Protein AF-A0A7K3MAC0-F1 (afdb_monomer_lite)

pLDDT: mean 86.46, std 16.71, range [33.78, 98.69]

Radius of gyration: 29.09 Å; chains: 1; bounding box: 52×68×98 Å

Secondary structure (DSSP, 8-state):
--GGGTTTSSSSSSSSSSSTTSS----PPP----------EEEEEEEEE-SSSSHHHHHHHHHHHTT--EEEEE-TTS-EEEEEESSS-HHHHHHHHHH--TT-EEEEEEEEEE--S---SSEEE--GGG----HHHHHHHHHHT--TTSTTHHHHHHTTTTS---HHHHHHHHHHHHHHHS----THHHHHHHHHHSS--TT---HHHHHHHHHHHT--HHHHHHHT-GGGHHHHS--SSS--EEEEEETTEEE-TT--EE-TTTHHHHHHHH-SEEEEEESS--TTTT-EEEEE-TTS-EEESSSEE-HHHHHHHHTT-EEEEEPP-B-HHHHHH-TTS--EEEEEEEEETTEEEEEEEEEEE--TT-SS--GGGT-EEEEE-TTSPEEEEEE-TT--EESB-TTT--BGGGPPPPTTHHHHHHHHHHHHHH-TT-SEEEEEEEEBTTSSEEEEEEES---HHHHHHHHTS-TTGGGHHHHHHHHHHHHHT-

Sequence (494 aa):
MNIANILRAKNLKAKTLRAARRASIGQRPSGTDRPQVQHNAVRVIVHGKVQGVGFREYVAKRATRLGLSGWVRNRSDGTVEVLVSR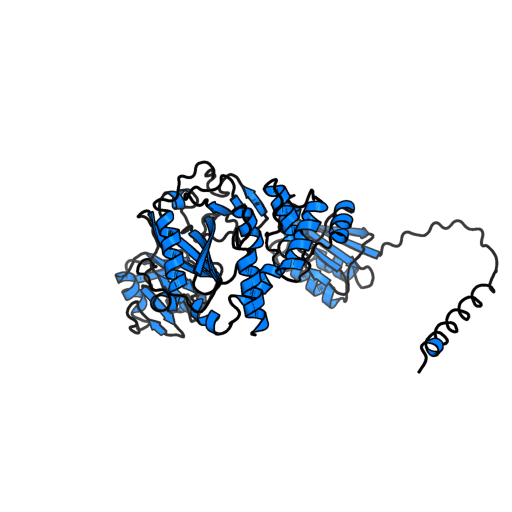SGNVDSLVQSCNKGPKRARVDHVDVETCRAKGLGKGFGKRRLYEIIDDPAAITTYQRLGIDQGGEAFGPLHRSGLLKTYSEDSVASARDFWREHWSADIDPALHIAYENLTGKPDPRVVPPKQYRALHRVFNGDRLVKRAFVDKSLYPYLVRTERQPTNYLRRINGRYVDSDNNIIDAADVPQMLAERSRRAIIKPSRTANGAKVNLLEVGNNSELAVKGRVRSLAQIERLYGDAFVVQEVIEQHPIMAKVHPHSVNTLRMLTLRLGREIHHLLTFARFGANGRVNDNAGTGGVCVGVQPDGSFMPQGFNEHAEVLTRHPTTGVSFAELEHIPNYRAFTEFVLGLHHDLQYYDLVSWDIAVGKDGLPFFLEHNFEGAMWIYQLTTRQPVFGDVTEDALAYARHLHRDR

InterPro domains:
  IPR001792 Acylphosphatase-like domain [PF00708] (43-122)
  IPR001792 Acylphosphatase-like domain [PS51160] (41-127)
  IPR017968 Acylphosphatase, conserved site [PS00150] (46-56)
  IPR020456 Acylphosphatase [PR00112] (41-56)
  IPR020456 Acylphosphatase [PR00112] (62-87)
  IPR020456 Acylphosphatase [PTHR47268] (36-126)
  IPR036046 Acylphosphatase-like domain superfamily [SSF54975] (39-123)
  IPR039523 Alpha-L-glutamate ligase-related protein, ATP-grasp domain [PF14397] (264-475)

Structure (mmCIF, N/CA/C/O backbone):
data_AF-A0A7K3MAC0-F1
#
_entry.id   AF-A0A7K3MAC0-F1
#
loop_
_atom_site.group_PDB
_atom_site.id
_atom_site.type_symbol
_atom_site.label_atom_id
_atom_site.label_alt_id
_atom_site.label_comp_id
_atom_site.label_asym_id
_atom_site.label_entity_id
_atom_site.label_seq_id
_atom_site.pdbx_PDB_ins_code
_atom_site.Cartn_x
_atom_site.Cartn_y
_atom_site.Cartn_z
_atom_site.occupancy
_atom_site.B_iso_or_equiv
_atom_site.auth_seq_id
_atom_site.auth_comp_id
_atom_site.auth_asym_id
_atom_site.auth_atom_id
_atom_site.pdbx_PDB_model_num
ATOM 1 N N . MET A 1 1 ? -10.363 -15.216 -61.744 1.00 43.16 1 MET A N 1
ATOM 2 C CA . MET A 1 1 ? -10.512 -13.770 -62.034 1.00 43.16 1 MET A CA 1
ATOM 3 C C . MET A 1 1 ? -9.189 -13.093 -61.665 1.00 43.16 1 MET A C 1
ATOM 5 O O . MET A 1 1 ? -8.725 -13.289 -60.553 1.00 43.16 1 MET A O 1
ATOM 9 N N . ASN A 1 2 ? -8.509 -12.476 -62.636 1.00 34.84 2 ASN A N 1
ATOM 10 C CA . ASN A 1 2 ? -7.050 -12.270 -62.658 1.00 34.84 2 ASN A CA 1
ATOM 11 C C . ASN A 1 2 ? -6.598 -10.945 -61.986 1.00 34.84 2 ASN A C 1
ATOM 13 O O . ASN A 1 2 ? -7.172 -9.887 -62.245 1.00 34.84 2 ASN A O 1
ATOM 17 N N . ILE A 1 3 ? -5.532 -11.007 -61.173 1.00 38.81 3 ILE A N 1
ATOM 18 C CA . ILE A 1 3 ? -4.914 -9.920 -60.371 1.00 38.81 3 ILE A CA 1
ATOM 19 C C . ILE A 1 3 ? -4.320 -8.782 -61.242 1.00 38.81 3 ILE A C 1
ATOM 21 O O . ILE A 1 3 ? -3.972 -7.712 -60.743 1.00 38.81 3 ILE A O 1
ATOM 25 N N . ALA A 1 4 ? -4.311 -8.937 -62.568 1.00 39.78 4 ALA A N 1
ATOM 26 C CA . ALA A 1 4 ? -3.876 -7.914 -63.520 1.00 39.78 4 ALA A CA 1
ATOM 27 C C . ALA A 1 4 ? -4.816 -6.688 -63.643 1.00 39.78 4 ALA A C 1
ATOM 29 O O . ALA A 1 4 ? -4.383 -5.639 -64.122 1.00 39.78 4 ALA A O 1
ATOM 30 N N . ASN A 1 5 ? -6.071 -6.760 -63.176 1.00 40.22 5 ASN A N 1
ATOM 31 C CA . ASN A 1 5 ? -7.038 -5.659 -63.345 1.00 40.22 5 ASN A CA 1
ATOM 32 C C . ASN A 1 5 ? -7.151 -4.686 -62.156 1.00 40.22 5 ASN A C 1
ATOM 34 O O . ASN A 1 5 ? -7.719 -3.608 -62.311 1.00 40.22 5 ASN A O 1
ATOM 38 N N . ILE A 1 6 ? -6.550 -4.985 -60.999 1.00 41.00 6 ILE A N 1
ATOM 39 C CA . ILE A 1 6 ? -6.577 -4.077 -59.831 1.00 41.00 6 ILE A CA 1
ATOM 40 C C . ILE A 1 6 ? -5.405 -3.072 -59.859 1.00 41.00 6 ILE A C 1
ATOM 42 O O . ILE A 1 6 ? -5.481 -1.992 -59.270 1.00 41.00 6 ILE A O 1
ATOM 46 N N . LEU A 1 7 ? -4.352 -3.344 -60.639 1.00 38.16 7 LEU A N 1
ATOM 47 C CA . LEU A 1 7 ? -3.172 -2.476 -60.755 1.00 38.16 7 LEU A CA 1
ATOM 48 C C . LEU A 1 7 ? -3.269 -1.393 -61.848 1.00 38.16 7 LEU A C 1
ATOM 50 O O . LEU A 1 7 ? -2.387 -0.539 -61.940 1.00 38.16 7 LEU A O 1
ATOM 54 N N . ARG A 1 8 ? -4.359 -1.336 -62.629 1.00 40.03 8 ARG A N 1
ATOM 55 C CA . ARG A 1 8 ? -4.572 -0.286 -63.650 1.00 40.03 8 ARG A CA 1
ATOM 56 C C . ARG A 1 8 ? -5.346 0.950 -63.170 1.00 40.03 8 ARG A C 1
ATOM 58 O O . ARG A 1 8 ? -5.306 1.971 -63.847 1.00 40.03 8 ARG A O 1
ATOM 65 N N . ALA A 1 9 ? -5.954 0.930 -61.982 1.00 38.16 9 ALA A N 1
ATOM 66 C CA . ALA A 1 9 ? -6.749 2.061 -61.475 1.00 38.16 9 ALA A CA 1
ATOM 67 C C . ALA A 1 9 ? -5.973 3.075 -60.602 1.00 38.16 9 ALA A C 1
ATOM 69 O O . ALA A 1 9 ? -6.506 4.132 -60.267 1.00 38.16 9 ALA A O 1
ATOM 70 N N . LYS A 1 10 ? -4.706 2.811 -60.241 1.00 41.50 10 LYS A N 1
ATOM 71 C CA . LYS A 1 10 ? -3.911 3.712 -59.374 1.00 41.50 10 LYS A CA 1
ATOM 72 C C . LYS A 1 10 ? -2.889 4.598 -60.100 1.00 41.50 10 LYS A C 1
ATOM 74 O O . LYS A 1 10 ? -2.346 5.503 -59.477 1.00 41.50 10 LYS A O 1
ATOM 79 N N . ASN A 1 11 ? -2.699 4.435 -61.413 1.00 40.84 11 ASN A N 1
ATOM 80 C CA . ASN A 1 11 ? -1.700 5.194 -62.186 1.00 40.84 11 ASN A CA 1
ATOM 81 C C . ASN A 1 11 ? -2.241 6.380 -63.012 1.00 40.84 11 ASN A C 1
ATOM 83 O O . ASN A 1 11 ? -1.466 7.031 -63.710 1.00 40.84 11 ASN A O 1
ATOM 87 N N . LEU A 1 12 ? -3.531 6.732 -62.893 1.00 38.75 12 LEU A N 1
ATOM 88 C CA . LEU A 1 12 ? -4.109 7.905 -63.578 1.00 38.75 12 LEU A CA 1
ATOM 89 C C . LEU A 1 12 ? -4.299 9.156 -62.697 1.00 38.75 12 LEU A C 1
ATOM 91 O O . LEU A 1 12 ? -4.529 10.232 -63.235 1.00 38.75 12 LEU A O 1
ATOM 95 N N . LYS A 1 13 ? -4.143 9.074 -61.366 1.00 38.91 13 LYS A N 1
ATOM 96 C CA . LYS A 1 13 ? -4.239 10.254 -60.472 1.00 38.91 13 LYS A CA 1
ATOM 97 C C . LYS A 1 13 ? -2.901 10.952 -60.187 1.00 38.91 13 LYS A C 1
ATOM 99 O O . LYS A 1 13 ? -2.895 12.056 -59.654 1.00 38.91 13 LYS A O 1
ATOM 104 N N . ALA A 1 14 ? -1.772 10.360 -60.584 1.00 40.78 14 ALA A N 1
ATOM 105 C CA . ALA A 1 14 ? -0.436 10.920 -60.342 1.00 40.78 14 ALA A CA 1
ATOM 106 C C . ALA A 1 14 ? 0.111 11.792 -61.495 1.00 40.78 14 ALA A C 1
ATOM 108 O O . ALA A 1 14 ? 1.129 12.463 -61.320 1.00 40.78 14 ALA A O 1
ATOM 109 N N . LYS A 1 15 ? -0.554 11.829 -62.662 1.00 40.00 15 LYS A N 1
ATOM 110 C CA . LYS A 1 15 ? -0.107 12.614 -63.832 1.00 40.00 15 LYS A CA 1
ATOM 111 C C . LYS A 1 15 ? -0.774 13.989 -63.990 1.00 40.00 15 LYS A C 1
ATOM 113 O O . LYS A 1 15 ? -0.228 14.821 -64.704 1.00 40.00 15 LYS A O 1
ATOM 118 N N . THR A 1 16 ? -1.854 14.293 -63.269 1.00 39.47 16 THR A N 1
ATOM 119 C CA . THR A 1 16 ? -2.588 15.569 -63.431 1.00 39.47 16 THR A CA 1
ATOM 120 C C . THR A 1 16 ? -2.144 16.686 -62.474 1.00 39.47 16 THR A C 1
ATOM 122 O O . THR A 1 16 ? -2.496 17.840 -62.678 1.00 39.47 16 THR A O 1
ATOM 125 N N . LEU A 1 17 ? -1.307 16.400 -61.469 1.00 38.16 17 LEU A N 1
ATOM 126 C CA . LEU A 1 17 ? -0.816 17.410 -60.509 1.00 38.16 17 LEU A CA 1
ATOM 127 C C . LEU A 1 17 ? 0.601 17.937 -60.798 1.00 38.16 17 LEU A C 1
ATOM 129 O O . LEU A 1 17 ? 1.057 18.869 -60.139 1.00 38.16 17 LEU A O 1
ATOM 133 N N . ARG A 1 18 ? 1.298 17.388 -61.803 1.00 39.53 18 ARG A N 1
ATOM 134 C CA . ARG A 1 18 ? 2.640 17.849 -62.217 1.00 39.53 18 ARG A CA 1
ATOM 135 C C . ARG A 1 18 ? 2.644 18.817 -63.409 1.00 39.53 18 ARG A C 1
ATOM 137 O O . ARG A 1 18 ? 3.695 19.372 -63.709 1.00 39.53 18 ARG A O 1
ATOM 144 N N . ALA A 1 19 ? 1.491 19.082 -64.028 1.00 36.31 19 ALA A N 1
ATOM 145 C CA . ALA A 1 19 ? 1.365 20.020 -65.151 1.00 36.31 19 ALA A CA 1
ATOM 146 C C . ALA A 1 19 ? 0.918 21.443 -64.743 1.00 36.31 19 ALA A C 1
ATOM 148 O O . ALA A 1 19 ? 1.156 22.386 -65.486 1.00 36.31 19 ALA A O 1
ATOM 149 N N . ALA A 1 20 ? 0.367 21.642 -63.540 1.00 36.78 20 ALA A N 1
ATOM 150 C CA . ALA A 1 20 ? -0.110 22.956 -63.079 1.00 36.78 20 ALA A CA 1
ATOM 151 C C . ALA A 1 20 ? 0.960 23.818 -62.372 1.00 36.78 20 ALA A C 1
ATOM 153 O O . ALA A 1 20 ? 0.647 24.861 -61.810 1.00 36.78 20 ALA A O 1
ATOM 154 N N . ARG A 1 21 ? 2.233 23.394 -62.368 1.00 37.97 21 ARG A N 1
ATOM 155 C CA . ARG A 1 21 ? 3.320 24.070 -61.628 1.00 37.97 21 ARG A CA 1
ATOM 156 C C . ARG A 1 21 ? 4.438 24.640 -62.509 1.00 37.97 21 ARG A C 1
ATOM 158 O O . ARG A 1 21 ? 5.489 25.003 -61.992 1.00 37.97 21 ARG A O 1
ATOM 165 N N . ARG A 1 22 ? 4.226 24.710 -63.830 1.00 36.38 22 ARG A N 1
ATOM 166 C CA . ARG A 1 22 ? 5.209 25.220 -64.809 1.00 36.38 22 ARG A CA 1
ATOM 167 C C . ARG A 1 22 ? 4.758 26.444 -65.616 1.00 36.38 22 ARG A C 1
ATOM 169 O O . ARG A 1 22 ? 5.456 26.828 -66.543 1.00 36.38 22 ARG A O 1
ATOM 176 N N . ALA A 1 23 ? 3.664 27.099 -65.236 1.00 38.19 23 ALA A N 1
ATOM 177 C CA . ALA A 1 23 ? 3.195 28.322 -65.888 1.00 38.19 23 ALA A CA 1
ATOM 178 C C . ALA A 1 23 ? 2.894 29.423 -64.858 1.00 38.19 23 ALA A C 1
ATOM 180 O O . ALA A 1 23 ? 1.742 29.721 -64.584 1.00 38.19 23 ALA A O 1
ATOM 181 N N . SER A 1 24 ? 3.948 29.989 -64.261 1.00 35.16 24 SER A N 1
ATOM 182 C CA . SER A 1 24 ? 3.958 31.358 -63.712 1.00 35.16 24 SER A CA 1
ATOM 183 C C . SER A 1 24 ? 5.392 31.735 -63.313 1.00 35.16 24 SER A C 1
ATOM 185 O O . SER A 1 24 ? 5.722 31.884 -62.136 1.00 35.16 24 SER A O 1
ATOM 187 N N . ILE A 1 25 ? 6.285 31.820 -64.300 1.00 43.94 25 ILE A N 1
ATOM 188 C CA . ILE A 1 25 ? 7.551 32.542 -64.140 1.00 43.94 25 ILE A CA 1
ATOM 189 C C . ILE A 1 25 ? 7.217 34.009 -64.408 1.00 43.94 25 ILE A C 1
ATOM 191 O O . ILE A 1 25 ? 7.039 34.408 -65.554 1.00 43.94 25 ILE A O 1
ATOM 195 N N . GLY A 1 26 ? 7.074 34.783 -63.336 1.00 35.69 26 GLY A N 1
ATOM 196 C CA . GLY A 1 26 ? 6.909 36.231 -63.363 1.00 35.69 26 GLY A CA 1
ATOM 197 C C . GLY A 1 26 ? 7.839 36.857 -62.329 1.00 35.69 26 GLY A C 1
ATOM 198 O O . GLY A 1 26 ? 7.685 36.588 -61.146 1.00 35.69 26 GLY A O 1
ATOM 199 N N . GLN A 1 27 ? 8.823 37.606 -62.836 1.00 33.78 27 GLN A N 1
ATOM 200 C CA . GLN A 1 27 ? 9.644 38.663 -62.222 1.00 33.78 27 GLN A CA 1
ATOM 201 C C . GLN A 1 27 ? 10.132 38.507 -60.762 1.00 33.78 27 GLN A C 1
ATOM 203 O O . GLN A 1 27 ? 9.370 38.463 -59.803 1.00 33.78 27 GLN A O 1
ATOM 208 N N . ARG A 1 28 ? 11.462 38.547 -60.593 1.00 37.62 28 ARG A N 1
ATOM 209 C CA . ARG A 1 28 ? 12.134 38.741 -59.296 1.00 37.62 28 ARG A CA 1
ATOM 210 C C . ARG A 1 28 ? 11.849 40.150 -58.751 1.00 37.62 28 ARG A C 1
ATOM 212 O O . ARG A 1 28 ? 12.181 41.104 -59.453 1.00 37.62 28 ARG A O 1
ATOM 219 N N . PRO A 1 29 ? 11.407 40.312 -57.493 1.00 33.91 29 PRO A N 1
ATOM 220 C CA . PRO A 1 29 ? 11.662 41.531 -56.751 1.00 33.91 29 PRO A CA 1
ATOM 221 C C . PRO A 1 29 ? 13.049 41.436 -56.106 1.00 33.91 29 PRO A C 1
ATOM 223 O O . PRO A 1 29 ? 13.354 40.530 -55.330 1.00 33.91 29 PRO A O 1
ATOM 226 N N . SER A 1 30 ? 13.904 42.386 -56.459 1.00 42.12 30 SER A N 1
ATOM 227 C CA . SER A 1 30 ? 15.034 42.815 -55.646 1.00 42.12 30 SER A CA 1
ATOM 228 C C . SER A 1 30 ? 14.498 43.429 -54.351 1.00 42.12 30 SER A C 1
ATOM 230 O O . SER A 1 30 ? 13.787 44.429 -54.400 1.00 42.12 30 SER A O 1
ATOM 232 N N . GLY A 1 31 ? 14.827 42.849 -53.202 1.00 37.09 31 GLY A N 1
ATOM 233 C CA . GLY A 1 31 ? 14.453 43.410 -51.908 1.00 37.09 31 GLY A CA 1
ATOM 234 C C . GLY A 1 31 ? 14.829 42.469 -50.777 1.00 37.09 31 GLY A C 1
ATOM 235 O O . GLY A 1 31 ? 14.454 41.302 -50.769 1.00 37.09 31 GLY A O 1
ATOM 236 N N . THR A 1 32 ? 15.628 42.967 -49.848 1.00 45.56 32 THR A N 1
ATOM 237 C CA . THR A 1 32 ? 16.016 42.306 -48.606 1.00 45.56 32 THR A CA 1
ATOM 238 C C . THR A 1 32 ? 14.786 41.963 -47.763 1.00 45.56 32 THR A C 1
ATOM 240 O O . THR A 1 32 ? 14.179 42.872 -47.211 1.00 45.56 32 THR A O 1
ATOM 243 N N . ASP A 1 33 ? 14.457 40.682 -47.596 1.00 38.66 33 ASP A N 1
ATOM 244 C CA . ASP A 1 33 ? 13.522 40.256 -46.550 1.00 38.66 33 ASP A CA 1
ATOM 245 C C . ASP A 1 33 ? 13.972 38.918 -45.950 1.00 38.66 33 ASP A C 1
ATOM 247 O O . ASP A 1 33 ? 13.870 37.846 -46.552 1.00 38.66 33 ASP A O 1
ATOM 251 N N . ARG A 1 34 ? 14.539 38.982 -44.741 1.00 38.16 34 ARG A N 1
ATOM 252 C CA . ARG A 1 34 ? 14.716 37.800 -43.889 1.00 38.16 34 ARG A CA 1
ATOM 253 C C . ARG A 1 34 ? 13.314 37.344 -43.462 1.00 38.16 34 ARG A C 1
ATOM 255 O O . ARG A 1 34 ? 12.526 38.205 -43.078 1.00 38.16 34 ARG A O 1
ATOM 262 N N . PRO A 1 35 ? 12.981 36.039 -43.449 1.00 40.78 35 PRO A N 1
ATOM 263 C CA . PRO A 1 35 ? 11.687 35.604 -42.937 1.00 40.78 35 PRO A CA 1
ATOM 264 C C . PRO A 1 35 ? 11.555 36.041 -41.472 1.00 40.78 35 PRO A C 1
ATOM 266 O O . PRO A 1 35 ? 12.324 35.596 -40.616 1.00 40.78 35 PRO A O 1
ATOM 269 N N . GLN A 1 36 ? 10.604 36.935 -41.187 1.00 46.12 36 GLN A N 1
ATOM 270 C CA . GLN A 1 36 ? 10.266 37.315 -39.819 1.00 46.12 36 GLN A CA 1
ATOM 271 C C . GLN A 1 36 ? 9.918 36.054 -39.020 1.00 46.12 36 GLN A C 1
ATOM 273 O O . GLN A 1 36 ? 9.062 35.256 -39.407 1.00 46.12 36 GLN A O 1
ATOM 278 N N . VAL A 1 37 ? 10.605 35.870 -37.894 1.00 46.69 37 VAL A N 1
ATOM 279 C CA . VAL A 1 37 ? 10.390 34.751 -36.976 1.00 46.69 37 VAL A CA 1
ATOM 280 C C . VAL A 1 37 ? 8.992 34.886 -36.370 1.00 46.69 37 VAL A C 1
ATOM 282 O O . VAL A 1 37 ? 8.757 35.707 -35.487 1.00 46.69 37 VAL A O 1
ATOM 285 N N . GLN A 1 38 ? 8.038 34.091 -36.854 1.00 57.88 38 GLN A N 1
ATOM 286 C CA . GLN A 1 38 ? 6.668 34.119 -36.351 1.00 57.88 38 GLN A CA 1
ATOM 287 C C . GLN A 1 38 ? 6.585 33.344 -35.029 1.00 57.88 38 GLN A C 1
ATOM 289 O O . GLN A 1 38 ? 6.508 32.113 -34.996 1.00 57.88 38 GLN A O 1
ATOM 294 N N . HIS A 1 39 ? 6.624 34.065 -33.912 1.00 75.31 39 HIS A N 1
ATOM 295 C CA . HIS A 1 39 ? 6.308 33.499 -32.607 1.00 75.31 39 HIS A CA 1
ATOM 296 C C . HIS A 1 39 ? 4.831 33.085 -32.560 1.00 75.31 39 HIS A C 1
ATOM 298 O O . HIS A 1 39 ? 3.953 33.870 -32.916 1.00 75.31 39 HIS A O 1
ATOM 304 N N . ASN A 1 40 ? 4.546 31.853 -32.131 1.00 83.19 40 ASN A N 1
ATOM 305 C CA . ASN A 1 40 ? 3.205 31.251 -32.175 1.00 83.19 40 ASN A CA 1
ATOM 306 C C . ASN A 1 40 ? 2.574 31.035 -30.785 1.00 83.19 40 ASN A C 1
ATOM 308 O O . ASN A 1 40 ? 1.439 30.558 -30.693 1.00 83.19 40 ASN A O 1
ATOM 312 N N . ALA A 1 41 ? 3.283 31.389 -29.712 1.00 87.50 41 ALA A N 1
ATOM 313 C CA . ALA A 1 41 ? 2.839 31.229 -28.335 1.00 87.50 41 ALA A CA 1
ATOM 314 C C . ALA A 1 41 ? 3.236 32.425 -27.456 1.00 87.50 41 ALA A C 1
ATOM 316 O O . ALA A 1 41 ? 4.076 33.248 -27.826 1.00 87.50 41 ALA A O 1
ATOM 317 N N . VAL A 1 42 ? 2.605 32.513 -26.290 1.00 90.19 42 VAL A N 1
ATOM 318 C CA . VAL A 1 42 ? 2.938 33.445 -25.214 1.00 90.19 42 VAL A CA 1
ATOM 319 C C . VAL A 1 42 ? 3.165 32.640 -23.943 1.00 90.19 42 VAL A C 1
ATOM 321 O O . VAL A 1 42 ? 2.319 31.833 -23.549 1.00 90.19 42 VAL A O 1
ATOM 324 N N . ARG A 1 43 ? 4.316 32.861 -23.319 1.00 92.75 43 ARG A N 1
ATOM 325 C CA . ARG A 1 43 ? 4.685 32.358 -22.003 1.00 92.75 43 ARG A CA 1
ATOM 326 C C . ARG A 1 43 ? 4.410 33.449 -20.977 1.00 92.75 43 ARG A C 1
ATOM 328 O O . ARG A 1 43 ? 4.783 34.597 -21.182 1.00 92.75 43 ARG A O 1
ATOM 335 N N . VAL A 1 44 ? 3.751 33.088 -19.886 1.00 95.50 44 VAL A N 1
ATOM 336 C CA . VAL A 1 44 ? 3.423 33.998 -18.789 1.00 95.50 44 VAL A CA 1
ATOM 337 C C . VAL A 1 44 ? 3.941 33.390 -17.495 1.00 95.50 44 VAL A C 1
ATOM 339 O O . VAL A 1 44 ? 3.568 32.263 -17.170 1.00 95.50 44 VAL A O 1
ATOM 342 N N . ILE A 1 45 ? 4.778 34.113 -16.757 1.00 95.50 45 ILE A N 1
ATOM 343 C CA . ILE A 1 45 ? 5.275 33.698 -15.440 1.00 95.50 45 ILE A CA 1
ATOM 344 C C . ILE A 1 45 ? 4.667 34.629 -14.398 1.00 95.50 45 ILE A C 1
ATOM 346 O O . ILE A 1 45 ? 4.800 35.841 -14.478 1.00 95.50 45 ILE A O 1
ATOM 350 N N . VAL A 1 46 ? 3.951 34.057 -13.439 1.00 96.75 46 VAL A N 1
ATOM 351 C CA . VAL A 1 46 ? 3.220 34.781 -12.402 1.00 96.75 46 VAL A CA 1
ATOM 352 C C . VAL A 1 46 ? 3.924 34.571 -11.070 1.00 96.75 46 VAL A C 1
ATOM 354 O O . VAL A 1 46 ? 4.052 33.436 -10.599 1.00 96.75 46 VAL A O 1
ATOM 357 N N . HIS A 1 47 ? 4.323 35.674 -10.448 1.00 96.50 47 HIS A N 1
ATOM 358 C CA . HIS A 1 47 ? 5.074 35.701 -9.198 1.00 96.50 47 HIS A CA 1
ATOM 359 C C . HIS A 1 47 ? 4.187 36.068 -8.006 1.00 96.50 47 HIS A C 1
ATOM 361 O O . HIS A 1 47 ? 3.173 36.753 -8.151 1.00 96.50 47 HIS A O 1
ATOM 367 N N . GLY A 1 48 ? 4.576 35.609 -6.815 1.00 93.88 48 GLY A N 1
ATOM 368 C CA . GLY A 1 48 ? 3.936 35.929 -5.535 1.00 93.88 48 GLY A CA 1
ATOM 369 C C . GLY A 1 48 ? 3.271 34.741 -4.840 1.00 93.88 48 GLY A C 1
ATOM 370 O O . GLY A 1 48 ? 3.644 33.584 -5.036 1.00 93.88 48 GLY A O 1
ATOM 371 N N . LYS A 1 49 ? 2.254 34.996 -4.005 1.00 93.88 49 LYS A N 1
ATOM 372 C CA . LYS A 1 49 ? 1.478 33.943 -3.320 1.00 93.88 49 LYS A CA 1
ATOM 373 C C . LYS A 1 49 ? 0.460 33.327 -4.280 1.00 93.88 49 LYS A C 1
ATOM 375 O O . LYS A 1 49 ? -0.745 33.575 -4.194 1.00 93.88 49 LYS A O 1
ATOM 380 N N . VAL A 1 50 ? 0.966 32.521 -5.206 1.00 93.44 50 VAL A N 1
ATOM 381 C CA . VAL A 1 50 ? 0.219 31.997 -6.362 1.00 93.44 50 VAL A CA 1
ATOM 382 C C . VAL A 1 50 ? 0.077 30.471 -6.362 1.00 93.44 50 VAL A C 1
ATOM 384 O O . VAL A 1 50 ? -0.726 29.917 -7.111 1.00 93.44 50 VAL A O 1
ATOM 387 N N . GLN A 1 51 ? 0.745 29.769 -5.445 1.00 87.12 51 GLN A N 1
ATOM 388 C CA . GLN A 1 51 ? 0.556 28.331 -5.214 1.00 87.12 51 GLN A CA 1
ATOM 389 C C . GLN A 1 51 ? -0.288 28.043 -3.965 1.00 87.12 51 GLN A C 1
ATOM 391 O O . GLN A 1 51 ? -0.413 28.876 -3.075 1.00 87.12 51 GLN A O 1
ATOM 396 N N . GLY A 1 52 ? -0.951 26.879 -3.920 1.00 84.31 52 GLY A N 1
ATOM 397 C CA . GLY A 1 52 ? -1.852 26.500 -2.813 1.00 84.31 52 GLY A CA 1
ATOM 398 C C . GLY A 1 52 ? -3.175 27.287 -2.741 1.00 84.31 52 GLY A C 1
ATOM 399 O O . GLY A 1 52 ? -4.010 27.020 -1.883 1.00 84.31 52 GLY A O 1
ATOM 400 N N . VAL A 1 53 ? -3.399 28.228 -3.665 1.00 90.25 53 VAL A N 1
ATOM 401 C CA . VAL A 1 53 ? -4.537 29.174 -3.670 1.00 90.25 53 VAL A CA 1
ATOM 402 C C . VAL A 1 53 ? -5.545 28.929 -4.801 1.00 90.25 53 VAL A C 1
ATOM 404 O O . VAL A 1 53 ? -6.470 29.713 -4.998 1.00 90.25 53 VAL A O 1
ATOM 407 N N . GLY A 1 54 ? -5.376 27.843 -5.563 1.00 87.88 54 GLY A N 1
ATOM 408 C CA . GLY A 1 54 ? -6.254 27.491 -6.687 1.00 87.88 54 GLY A CA 1
ATOM 409 C C . GLY A 1 54 ? -5.959 28.230 -8.001 1.00 87.88 54 GLY A C 1
ATOM 410 O O . GLY A 1 54 ? -6.793 28.225 -8.902 1.00 87.88 54 GLY A O 1
ATOM 411 N N . PHE A 1 55 ? -4.781 28.843 -8.147 1.00 93.19 55 PHE A N 1
ATOM 412 C CA . PHE A 1 55 ? -4.433 29.681 -9.303 1.00 93.19 55 PHE A CA 1
ATOM 413 C C . PHE A 1 55 ? -4.495 28.945 -10.649 1.00 93.19 55 PHE A C 1
ATOM 415 O O . PHE A 1 55 ? -5.091 29.435 -11.604 1.00 93.19 55 PHE A O 1
ATOM 422 N N . ARG A 1 56 ? -3.959 27.721 -10.721 1.00 93.06 56 ARG A N 1
ATOM 423 C CA . ARG A 1 56 ? -4.007 26.899 -11.945 1.00 93.06 56 ARG A CA 1
ATOM 424 C C . ARG A 1 56 ? -5.433 26.597 -12.404 1.00 93.06 56 ARG A C 1
ATOM 426 O O . ARG A 1 56 ? -5.717 26.622 -13.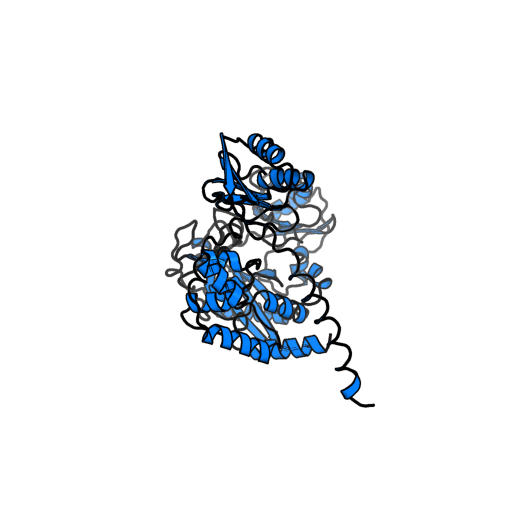595 1.00 93.06 56 ARG A O 1
ATOM 433 N N . GLU A 1 57 ? -6.332 26.332 -11.457 1.00 86.19 57 GLU A N 1
ATOM 434 C CA . GLU A 1 57 ? -7.750 26.093 -11.745 1.00 86.19 57 GLU A CA 1
ATOM 435 C C . GLU A 1 57 ? -8.413 27.347 -12.314 1.00 86.19 57 GLU A C 1
ATOM 437 O O . GLU A 1 57 ? -9.154 27.290 -13.294 1.00 86.19 57 GLU A O 1
ATOM 442 N N . TYR A 1 58 ? -8.107 28.491 -11.706 1.00 92.69 58 TYR A N 1
ATOM 443 C CA . TYR A 1 58 ? -8.602 29.788 -12.134 1.00 92.69 58 TYR A CA 1
ATOM 444 C C . TYR A 1 58 ? -8.172 30.119 -13.575 1.00 92.69 58 TYR A C 1
ATOM 446 O O . TYR A 1 58 ? -9.025 30.439 -14.407 1.00 92.69 58 TYR A O 1
ATOM 454 N N . VAL A 1 59 ? -6.881 29.962 -13.893 1.00 94.62 59 VAL A N 1
ATOM 455 C CA . VAL A 1 59 ? -6.341 30.209 -15.241 1.00 94.62 59 VAL A CA 1
ATOM 456 C C . VAL A 1 59 ? -6.939 29.241 -16.260 1.00 94.62 59 VAL A C 1
ATOM 458 O O . VAL A 1 59 ? -7.436 29.686 -17.293 1.00 94.62 59 VAL A O 1
ATOM 461 N N . ALA A 1 60 ? -6.978 27.938 -15.960 1.00 88.94 60 ALA A N 1
ATOM 462 C CA . ALA A 1 60 ? -7.510 26.939 -16.886 1.00 88.94 60 ALA A CA 1
ATOM 463 C C . ALA A 1 60 ? -8.985 27.198 -17.243 1.00 88.94 60 ALA A C 1
ATOM 465 O O . ALA A 1 60 ? -9.355 27.180 -18.420 1.00 88.94 60 ALA A O 1
ATOM 466 N N . LYS A 1 61 ? -9.826 27.537 -16.254 1.00 89.38 61 LYS A N 1
ATOM 467 C CA . LYS A 1 61 ? -11.234 27.907 -16.485 1.00 89.38 61 LYS A CA 1
ATOM 468 C C . LYS A 1 61 ? -11.390 29.169 -17.326 1.00 89.38 61 LYS A C 1
ATOM 470 O O . LYS A 1 61 ? -12.360 29.301 -18.073 1.00 89.38 61 LYS A O 1
ATOM 475 N N . ARG A 1 62 ? -10.501 30.151 -17.164 1.00 93.25 62 ARG A N 1
ATOM 476 C CA . ARG A 1 62 ? -10.553 31.394 -17.941 1.00 93.25 62 ARG A CA 1
ATOM 477 C C . ARG A 1 62 ? -10.112 31.160 -19.379 1.00 93.25 62 ARG A C 1
ATOM 479 O O . ARG A 1 62 ? -10.830 31.570 -20.282 1.00 93.25 62 ARG A O 1
ATOM 486 N N . ALA A 1 63 ? -9.007 30.452 -19.578 1.00 89.62 63 ALA A N 1
ATOM 487 C CA . ALA A 1 63 ? -8.485 30.142 -20.900 1.00 89.62 63 ALA A CA 1
ATOM 488 C C . ALA A 1 63 ? -9.450 29.274 -21.722 1.00 89.62 63 ALA A C 1
ATOM 490 O O . ALA A 1 63 ? -9.691 29.572 -22.887 1.00 89.62 63 ALA A O 1
ATOM 491 N N . THR A 1 64 ? -10.093 28.285 -21.089 1.00 88.69 64 THR A N 1
ATOM 492 C CA . THR A 1 64 ? -11.131 27.458 -21.732 1.00 88.69 64 THR A CA 1
ATOM 493 C C . THR A 1 64 ? -12.307 28.309 -22.220 1.00 88.69 64 THR A C 1
ATOM 495 O O . THR A 1 64 ? -12.736 28.170 -23.359 1.00 88.69 64 THR A O 1
ATOM 498 N N . ARG A 1 65 ? -12.800 29.246 -21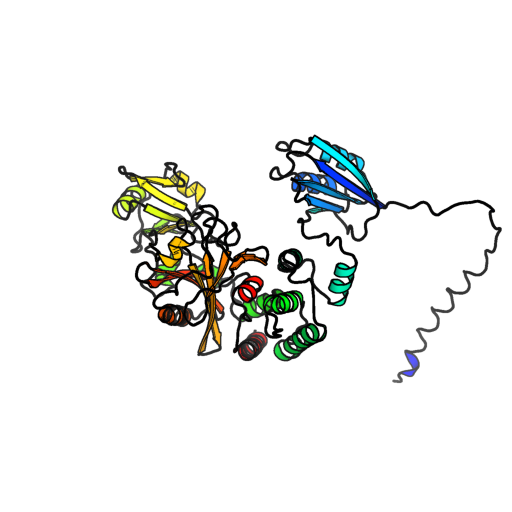.394 1.00 89.06 65 ARG A N 1
ATOM 499 C CA . ARG A 1 65 ? -13.887 30.169 -21.781 1.00 89.06 65 ARG A CA 1
ATOM 500 C C . ARG A 1 65 ? -13.507 31.106 -22.926 1.00 89.06 65 ARG A C 1
ATOM 502 O O . ARG A 1 65 ? -14.383 31.543 -23.657 1.00 89.06 65 ARG A O 1
ATOM 509 N N . LEU A 1 66 ? -12.223 31.426 -23.057 1.00 89.38 66 LEU A N 1
ATOM 510 C CA . LEU A 1 66 ? -11.689 32.252 -24.139 1.00 89.38 66 LEU A CA 1
ATOM 511 C C . LEU A 1 66 ? -11.367 31.435 -25.405 1.00 89.38 66 LEU A C 1
ATOM 513 O O . LEU A 1 66 ? -10.854 32.001 -26.365 1.00 89.38 66 LEU A O 1
ATOM 517 N N . GLY A 1 67 ? -11.628 30.121 -25.410 1.00 88.56 67 GLY A N 1
ATOM 518 C CA . GLY A 1 67 ? -11.312 29.237 -26.536 1.00 88.56 67 GLY A CA 1
ATOM 519 C C . GLY A 1 67 ? -9.810 29.063 -26.789 1.00 88.56 67 GLY A C 1
ATOM 520 O O . GLY A 1 67 ? -9.412 28.653 -27.876 1.00 88.56 67 GLY A O 1
ATOM 521 N N . LEU A 1 68 ? -8.965 29.391 -25.808 1.00 91.12 68 LEU A N 1
ATOM 522 C CA . LEU A 1 68 ? -7.512 29.356 -25.955 1.00 91.12 68 LEU A CA 1
ATOM 523 C C . LEU A 1 68 ? -6.978 27.929 -25.814 1.00 91.12 68 LEU A C 1
ATOM 525 O O . LEU A 1 68 ? -7.494 27.134 -25.030 1.00 91.12 68 LEU A O 1
ATOM 529 N N . SER A 1 69 ? -5.904 27.623 -26.542 1.00 87.44 69 SER A N 1
ATOM 530 C CA . SER A 1 69 ? -5.183 26.350 -26.418 1.00 87.44 69 SER A CA 1
ATOM 531 C C . SER A 1 69 ? -3.850 26.547 -25.709 1.00 87.44 69 SER A C 1
ATOM 533 O O . SER A 1 69 ? -3.170 27.546 -25.948 1.00 87.44 69 SER A O 1
ATOM 535 N N . GLY A 1 70 ? -3.475 25.623 -24.829 1.00 89.25 70 GLY A N 1
ATOM 536 C CA . GLY A 1 70 ? -2.259 25.748 -24.031 1.00 89.25 70 GLY A CA 1
ATOM 537 C C . GLY A 1 70 ? -2.339 25.059 -22.677 1.00 89.25 70 GLY A C 1
ATOM 538 O O . GLY A 1 70 ? -3.105 24.115 -22.482 1.00 89.25 70 GLY A O 1
ATOM 539 N N . TRP A 1 71 ? -1.527 25.515 -21.730 1.00 89.69 71 TRP A N 1
ATOM 540 C CA . TRP A 1 71 ? -1.487 24.934 -20.401 1.00 89.69 71 TRP A CA 1
ATOM 541 C C . TRP A 1 71 ? -1.029 25.892 -19.305 1.00 89.69 71 TRP A C 1
ATOM 543 O O . TRP A 1 71 ? -0.426 26.928 -19.562 1.00 89.69 71 TRP A O 1
ATOM 553 N N . VAL A 1 72 ? -1.281 25.499 -18.054 1.00 92.06 72 VAL A N 1
ATOM 554 C CA . VAL A 1 72 ? -0.781 26.167 -16.841 1.00 92.06 72 VAL A CA 1
ATOM 555 C C . VAL A 1 72 ? -0.168 25.165 -15.853 1.00 92.06 72 VAL A C 1
ATOM 557 O O . VAL A 1 72 ? -0.749 24.102 -15.622 1.00 92.06 72 VAL A O 1
ATOM 560 N N . ARG A 1 73 ? 0.976 25.495 -15.235 1.00 83.44 73 ARG A N 1
ATOM 561 C CA . ARG A 1 73 ? 1.679 24.677 -14.225 1.00 83.44 73 ARG A CA 1
ATOM 562 C C . ARG A 1 73 ? 2.212 25.512 -13.056 1.00 83.44 73 ARG A C 1
ATOM 564 O O . ARG A 1 73 ? 2.383 26.717 -13.166 1.00 83.44 73 ARG A O 1
ATOM 571 N N . ASN A 1 74 ? 2.487 24.851 -11.935 1.00 84.00 74 ASN A N 1
ATOM 572 C CA . ASN A 1 74 ? 3.277 25.426 -10.842 1.00 84.00 74 ASN A CA 1
ATOM 573 C C . ASN A 1 74 ? 4.755 25.161 -11.141 1.00 84.00 74 ASN A C 1
ATOM 575 O O . ASN A 1 74 ? 5.056 24.100 -11.688 1.00 84.00 74 ASN A O 1
ATOM 579 N N . ARG A 1 75 ? 5.648 26.070 -10.755 1.00 81.75 75 ARG A N 1
ATOM 580 C CA . ARG A 1 75 ? 7.107 25.899 -10.810 1.00 81.75 75 ARG A CA 1
ATOM 581 C C . ARG A 1 75 ? 7.672 25.609 -9.416 1.00 81.75 75 ARG A C 1
ATOM 583 O O . ARG A 1 75 ? 7.018 25.880 -8.412 1.00 81.75 75 ARG A O 1
ATOM 590 N N . SER A 1 76 ? 8.854 25.002 -9.339 1.00 68.62 76 SER A N 1
ATOM 591 C CA . SER A 1 76 ? 9.502 24.658 -8.060 1.00 68.62 76 SER A CA 1
ATOM 592 C C . SER A 1 76 ? 9.941 25.891 -7.266 1.00 68.62 76 SER A C 1
ATOM 594 O O . SER A 1 76 ? 9.954 25.851 -6.043 1.00 68.62 76 SER A O 1
ATOM 596 N N . ASP A 1 77 ? 10.209 27.000 -7.956 1.00 74.81 77 ASP A N 1
ATOM 597 C CA . ASP A 1 77 ? 10.555 28.314 -7.393 1.00 74.81 77 ASP A CA 1
ATOM 598 C C . ASP A 1 77 ? 9.365 29.064 -6.751 1.00 74.81 77 ASP A C 1
ATOM 600 O O . ASP A 1 77 ? 9.502 30.206 -6.326 1.00 74.81 77 ASP A O 1
ATOM 604 N N . GLY A 1 78 ? 8.181 28.445 -6.678 1.00 79.00 78 GLY A N 1
ATOM 605 C CA . GLY A 1 78 ? 6.983 29.058 -6.098 1.00 79.00 78 GLY A CA 1
ATOM 606 C C . GLY A 1 78 ? 6.131 29.871 -7.082 1.00 79.00 78 GLY A C 1
ATOM 607 O O . GLY A 1 78 ? 5.010 30.242 -6.732 1.00 79.00 78 GLY A O 1
ATOM 608 N N . THR A 1 79 ? 6.567 30.066 -8.330 1.00 91.12 79 THR A N 1
ATOM 609 C CA . THR A 1 79 ? 5.808 30.800 -9.362 1.00 91.12 79 THR A CA 1
ATOM 610 C C . THR A 1 79 ? 4.790 29.911 -10.095 1.00 91.12 79 THR A C 1
ATOM 612 O O . THR A 1 79 ? 4.754 28.685 -9.929 1.00 91.12 79 THR A O 1
ATOM 615 N N . VAL A 1 80 ? 3.909 30.514 -10.899 1.00 92.56 80 VAL A N 1
ATOM 616 C CA . VAL A 1 80 ? 3.001 29.806 -11.820 1.00 92.56 80 VAL A CA 1
ATOM 617 C C . VAL A 1 80 ? 3.350 30.172 -13.252 1.00 92.56 80 VAL A C 1
ATOM 619 O O . VAL A 1 80 ? 3.468 31.340 -13.585 1.00 92.56 80 VAL A O 1
ATOM 622 N N . GLU A 1 81 ? 3.458 29.174 -14.117 1.00 93.50 81 GLU A N 1
ATOM 623 C CA . GLU A 1 81 ? 3.775 29.361 -15.527 1.00 93.50 81 GLU A CA 1
ATOM 624 C C . GLU A 1 81 ? 2.598 28.956 -16.406 1.00 93.50 81 GLU A C 1
ATOM 626 O O . GLU A 1 81 ? 1.992 27.899 -16.217 1.00 93.50 81 GLU A O 1
ATOM 631 N N . VAL A 1 82 ? 2.301 29.788 -17.394 1.00 93.50 82 VAL A N 1
ATOM 632 C CA . VAL A 1 82 ? 1.283 29.565 -18.414 1.00 93.50 82 VAL A CA 1
ATOM 633 C C . VAL A 1 82 ? 1.951 29.599 -19.778 1.00 93.50 82 VAL A C 1
ATOM 635 O O . VAL A 1 82 ? 2.725 30.507 -20.055 1.00 93.50 82 VAL A O 1
ATOM 638 N N . LEU A 1 83 ? 1.616 28.657 -20.651 1.00 91.44 83 LEU A N 1
ATOM 639 C CA . LEU A 1 83 ? 1.977 28.719 -22.061 1.00 91.44 83 LEU A CA 1
ATOM 640 C C . LEU A 1 83 ? 0.705 28.622 -22.890 1.00 91.44 83 LEU A C 1
ATOM 642 O O . LEU A 1 83 ? -0.041 27.652 -22.777 1.00 91.44 83 LEU A O 1
ATOM 646 N N . VAL A 1 84 ? 0.442 29.626 -23.715 1.00 90.81 84 VAL A N 1
ATOM 647 C CA . VAL A 1 84 ? -0.806 29.740 -24.471 1.00 90.81 84 VAL A CA 1
ATOM 648 C C . VAL A 1 84 ? -0.528 30.051 -25.934 1.00 90.81 84 VAL A C 1
ATOM 650 O O . VAL A 1 84 ? 0.401 30.784 -26.261 1.00 90.81 84 VAL A O 1
ATOM 653 N N . SER A 1 85 ? -1.316 29.470 -26.834 1.00 87.19 85 SER A N 1
ATOM 654 C CA . SER A 1 85 ? -1.236 29.769 -28.261 1.00 87.19 85 SER A CA 1
ATOM 655 C C . SER A 1 85 ? -1.666 31.207 -28.538 1.00 87.19 85 SER A C 1
ATOM 657 O O . SER A 1 85 ? -2.605 31.707 -27.920 1.00 87.19 85 SER A O 1
ATOM 659 N N . ARG A 1 86 ? -1.019 31.852 -29.514 1.00 82.75 86 ARG A N 1
ATOM 660 C CA . ARG A 1 86 ? -1.374 33.208 -29.966 1.00 82.75 86 ARG A CA 1
ATOM 661 C C . ARG A 1 86 ? -2.662 33.276 -30.787 1.00 82.75 86 ARG A C 1
ATOM 663 O O . ARG A 1 86 ? -3.129 34.372 -31.075 1.00 82.75 86 ARG A O 1
ATOM 670 N N . SER A 1 87 ? -3.255 32.143 -31.161 1.00 75.62 87 SER A N 1
ATOM 671 C CA . SER A 1 87 ? -4.553 32.122 -31.838 1.00 75.62 87 SER A CA 1
ATOM 672 C C . SER A 1 87 ? -5.688 32.352 -30.826 1.00 75.62 87 SER A C 1
ATOM 674 O O . SER A 1 87 ? -6.246 31.393 -30.292 1.00 75.62 87 SER A O 1
ATOM 676 N N . GLY A 1 88 ? -6.002 33.617 -30.526 1.00 77.00 88 GLY A N 1
ATOM 677 C CA . GLY A 1 88 ? -7.143 34.015 -29.689 1.00 77.00 88 GLY A CA 1
ATOM 678 C C . GLY A 1 88 ? -6.865 35.219 -28.780 1.00 77.00 88 GLY A C 1
ATOM 679 O O . GLY A 1 88 ? -5.845 35.889 -28.905 1.00 77.00 88 GLY A O 1
ATOM 680 N N . ASN A 1 89 ? -7.781 35.500 -27.844 1.00 85.38 89 ASN A N 1
ATOM 681 C CA . ASN A 1 89 ? -7.709 36.659 -26.941 1.00 85.38 89 ASN A CA 1
ATOM 682 C C . ASN A 1 89 ? -6.773 36.409 -25.738 1.00 85.38 89 ASN A C 1
ATOM 684 O O . ASN A 1 89 ? -7.215 36.230 -24.599 1.00 85.38 89 ASN A O 1
ATOM 688 N N . VAL A 1 90 ? -5.467 36.348 -26.013 1.00 88.38 90 VAL A N 1
ATOM 689 C CA . VAL A 1 90 ? -4.420 36.090 -25.010 1.00 88.38 90 VAL A CA 1
ATOM 690 C C . VAL A 1 90 ? -4.306 37.227 -23.992 1.00 88.38 90 VAL A C 1
ATOM 692 O O . VAL A 1 90 ? -4.130 36.953 -22.805 1.00 88.38 90 VAL A O 1
ATOM 695 N N . ASP A 1 91 ? -4.497 38.478 -24.405 1.00 90.38 91 ASP A N 1
ATOM 696 C CA . ASP A 1 91 ? -4.375 39.643 -23.517 1.00 90.38 91 ASP A CA 1
ATOM 697 C C . ASP A 1 91 ? -5.384 39.591 -22.363 1.00 90.38 91 ASP A C 1
ATOM 699 O O . ASP A 1 91 ? -5.041 39.846 -21.207 1.00 90.38 91 ASP A O 1
ATOM 703 N N . SER A 1 92 ? -6.612 39.133 -22.631 1.00 89.31 92 SER A N 1
ATOM 704 C CA . SER A 1 92 ? -7.618 38.911 -21.582 1.00 89.31 92 SER A CA 1
ATOM 705 C C . SER A 1 92 ? -7.211 37.823 -20.584 1.00 89.31 92 SER A C 1
ATOM 707 O O . SER A 1 92 ? -7.584 37.879 -19.404 1.00 89.31 92 SER A O 1
ATOM 709 N N . LEU A 1 93 ? -6.459 36.811 -21.029 1.00 93.00 93 LEU A N 1
ATOM 710 C CA . LEU A 1 93 ? -5.913 35.788 -20.141 1.00 93.00 93 LEU A CA 1
ATOM 711 C C . LEU A 1 93 ? -4.778 36.366 -19.285 1.00 93.00 93 LEU A C 1
ATOM 713 O O . LEU A 1 93 ? -4.785 36.155 -18.074 1.00 93.00 93 LEU A O 1
ATOM 717 N N . VAL A 1 94 ? -3.871 37.148 -19.878 1.00 94.19 94 VAL A N 1
ATOM 718 C CA . VAL A 1 94 ? -2.773 37.833 -19.170 1.00 94.19 94 VAL A CA 1
ATOM 719 C C . VAL A 1 94 ? -3.312 38.795 -18.107 1.00 94.19 94 VAL A C 1
ATOM 721 O O . VAL A 1 94 ? -2.874 38.755 -16.958 1.00 94.19 94 VAL A O 1
ATOM 724 N N . GLN A 1 95 ? -4.331 39.597 -18.423 1.00 93.38 95 GLN A N 1
ATOM 725 C CA . GLN A 1 95 ? -5.005 40.451 -17.435 1.00 93.38 95 GLN A CA 1
ATOM 726 C C . GLN A 1 95 ? -5.619 39.631 -16.295 1.00 93.38 95 GLN A C 1
ATOM 728 O O . GLN A 1 95 ? -5.544 40.001 -15.123 1.00 93.38 95 GLN A O 1
ATOM 733 N N . SER A 1 96 ? -6.191 38.468 -16.616 1.00 93.25 96 SER A N 1
ATOM 734 C CA . SER A 1 96 ? -6.731 37.568 -15.596 1.00 93.25 96 SER A CA 1
ATOM 735 C C . SER A 1 96 ? -5.622 37.023 -14.685 1.00 93.25 96 SER A C 1
ATOM 737 O O . SER A 1 96 ? -5.844 36.926 -13.476 1.00 93.25 96 SER A O 1
ATOM 739 N N . CYS A 1 97 ? -4.440 36.714 -15.231 1.00 95.00 97 CYS A N 1
ATOM 740 C CA . CYS A 1 97 ? -3.258 36.302 -14.467 1.00 95.00 97 CYS A CA 1
ATOM 741 C C . CYS A 1 97 ? -2.731 37.411 -13.547 1.00 95.00 97 CYS A C 1
ATOM 743 O O . CYS A 1 97 ? -2.297 37.100 -12.447 1.00 95.00 97 CYS A O 1
ATOM 745 N N . ASN A 1 98 ? -2.841 38.686 -13.926 1.00 93.94 98 ASN A N 1
ATOM 746 C CA . ASN A 1 98 ? -2.473 39.800 -13.042 1.00 93.94 98 ASN A CA 1
ATOM 747 C C . ASN A 1 98 ? -3.385 39.911 -11.805 1.00 93.94 98 ASN A C 1
ATOM 749 O O . ASN A 1 98 ? -2.960 40.395 -10.763 1.00 93.94 98 ASN A O 1
ATOM 753 N N . LYS A 1 99 ? -4.636 39.438 -11.893 1.00 94.06 99 LYS A N 1
ATOM 754 C CA . LYS A 1 99 ? -5.597 39.477 -10.778 1.00 94.06 99 LYS A CA 1
ATOM 755 C C . LYS A 1 99 ? -5.554 38.229 -9.890 1.00 94.06 99 LYS A C 1
ATOM 757 O O . LYS A 1 99 ? -5.596 38.333 -8.669 1.00 94.06 99 LYS A O 1
ATOM 762 N N . GLY A 1 100 ? -5.523 37.045 -10.505 1.00 91.69 100 GLY A N 1
ATOM 763 C CA . GLY A 1 100 ? -5.599 35.760 -9.800 1.00 91.69 100 GLY A CA 1
ATOM 764 C C . GLY A 1 100 ? -6.931 35.490 -9.060 1.00 91.69 100 GLY A C 1
ATOM 765 O O . GLY A 1 100 ? -7.872 36.286 -9.113 1.00 91.69 100 GLY A O 1
ATOM 766 N N . PRO A 1 101 ? -7.065 34.327 -8.388 1.00 92.75 101 PRO A N 1
ATOM 767 C CA . PRO A 1 101 ? -8.212 34.005 -7.531 1.00 92.75 101 PRO A CA 1
ATOM 768 C C . PRO A 1 101 ? -8.169 34.757 -6.187 1.00 92.75 101 PRO A C 1
ATOM 770 O O . PRO A 1 101 ? -7.108 35.162 -5.737 1.00 92.75 101 PRO A O 1
ATOM 773 N N . LYS A 1 102 ? -9.303 34.843 -5.470 1.00 91.06 102 LYS A N 1
ATOM 774 C CA . LYS A 1 102 ? -9.471 35.624 -4.214 1.00 91.06 102 LYS A CA 1
ATOM 775 C C . LYS A 1 102 ? -8.396 35.403 -3.133 1.00 91.06 102 LYS A C 1
ATOM 77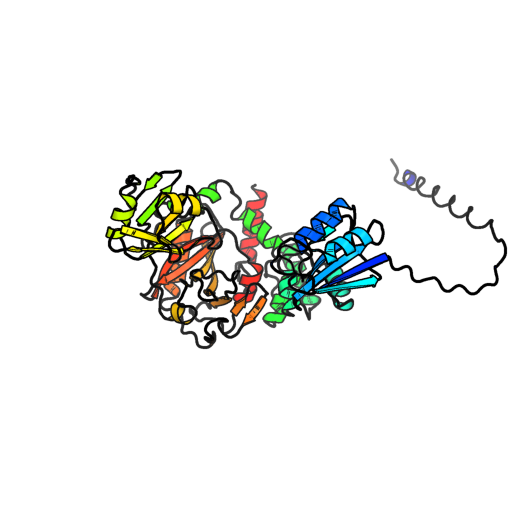7 O O . LYS A 1 102 ? -8.165 36.285 -2.319 1.00 91.06 102 LYS A O 1
ATOM 782 N N . ARG A 1 103 ? -7.786 34.213 -3.071 1.00 90.19 103 ARG A N 1
ATOM 783 C CA . ARG A 1 103 ? -6.751 33.863 -2.077 1.00 90.19 103 ARG A CA 1
ATOM 784 C C . ARG A 1 103 ? -5.316 34.093 -2.569 1.00 90.19 103 ARG A C 1
ATOM 786 O O . ARG A 1 103 ? -4.391 33.869 -1.793 1.00 90.19 103 ARG A O 1
ATOM 793 N N . ALA A 1 104 ? -5.132 34.471 -3.832 1.00 93.62 104 ALA A N 1
ATOM 794 C CA . ALA A 1 104 ? -3.828 34.749 -4.413 1.00 93.62 104 ALA A CA 1
ATOM 795 C C . ALA A 1 104 ? -3.392 36.189 -4.140 1.00 93.62 104 ALA A C 1
ATOM 797 O O . ALA A 1 104 ? -4.221 37.092 -4.067 1.00 93.62 104 ALA A O 1
ATOM 798 N N . ARG A 1 105 ? -2.078 36.388 -4.053 1.00 95.31 105 ARG A N 1
ATOM 799 C CA . ARG A 1 105 ? -1.441 37.700 -4.183 1.00 95.31 105 ARG A CA 1
ATOM 800 C C . ARG A 1 105 ? -0.444 37.601 -5.326 1.00 95.31 105 ARG A C 1
ATOM 802 O O . ARG A 1 105 ? 0.463 36.776 -5.246 1.00 95.31 105 ARG A O 1
ATOM 809 N N . VAL A 1 106 ? -0.668 38.371 -6.382 1.00 95.94 106 VAL A N 1
ATOM 810 C CA . VAL A 1 106 ? 0.230 38.444 -7.536 1.00 95.94 106 VAL A CA 1
ATOM 811 C C . VAL A 1 106 ? 1.141 39.638 -7.317 1.00 95.94 106 VAL A C 1
ATOM 813 O O . VAL A 1 106 ? 0.644 40.748 -7.155 1.00 95.94 106 VAL A O 1
ATOM 816 N N . ASP A 1 107 ? 2.444 39.389 -7.266 1.00 91.81 107 ASP A N 1
ATOM 817 C CA . ASP A 1 107 ? 3.437 40.437 -7.043 1.00 91.81 107 ASP A CA 1
ATOM 818 C C . ASP A 1 107 ? 3.839 41.072 -8.393 1.00 91.81 107 ASP A C 1
ATOM 820 O O . ASP A 1 107 ? 3.861 42.292 -8.511 1.00 91.81 107 ASP A O 1
ATOM 824 N N . HIS A 1 108 ? 4.078 40.260 -9.434 1.00 95.19 108 HIS A N 1
ATOM 825 C CA . HIS A 1 108 ? 4.203 40.706 -10.832 1.00 95.19 108 HIS A CA 1
ATOM 826 C C . HIS A 1 108 ? 3.979 39.549 -11.822 1.00 95.19 108 HIS A C 1
ATOM 828 O O . HIS A 1 108 ? 3.888 38.379 -11.427 1.00 95.19 108 HIS A O 1
ATOM 834 N N . VAL A 1 109 ? 3.868 39.882 -13.112 1.00 95.62 109 VAL A N 1
ATOM 835 C CA . VAL A 1 109 ? 3.683 38.927 -14.210 1.00 95.62 109 VAL A CA 1
ATOM 836 C C . VAL A 1 109 ? 4.652 39.235 -15.350 1.00 95.62 109 VAL A C 1
ATOM 838 O O . VAL A 1 109 ? 4.548 40.293 -15.964 1.00 95.62 109 VAL A O 1
ATOM 841 N N . ASP A 1 110 ? 5.521 38.283 -15.683 1.00 91.69 110 ASP A N 1
ATOM 842 C CA . ASP A 1 110 ? 6.375 38.352 -16.869 1.00 91.69 110 ASP A CA 1
ATOM 843 C C . ASP A 1 110 ? 5.652 37.753 -18.068 1.00 91.69 110 ASP A C 1
ATOM 845 O O . ASP A 1 110 ? 5.024 36.695 -17.963 1.00 91.69 110 ASP A O 1
ATOM 849 N N . VAL A 1 111 ? 5.759 38.406 -19.222 1.00 93.00 111 VAL A N 1
ATOM 850 C CA . VAL A 1 111 ? 5.135 37.955 -20.467 1.00 93.00 111 VAL A CA 1
ATOM 851 C C . VAL A 1 111 ? 6.185 37.918 -21.563 1.00 93.00 111 VAL A C 1
ATOM 853 O O . VAL A 1 111 ? 6.763 38.938 -21.925 1.00 93.00 111 VAL A O 1
ATOM 856 N N . GLU A 1 112 ? 6.393 36.738 -22.128 1.00 90.12 112 GLU A N 1
ATOM 857 C CA . GLU A 1 112 ? 7.347 36.506 -23.201 1.00 90.12 112 GLU A CA 1
ATOM 858 C C . GLU A 1 112 ? 6.626 35.894 -24.401 1.00 90.12 112 GLU A C 1
ATOM 860 O O . GLU A 1 112 ? 5.870 34.929 -24.293 1.00 90.12 112 GLU A O 1
ATOM 865 N N . THR A 1 113 ? 6.862 36.449 -25.582 1.00 87.81 113 THR A N 1
ATOM 866 C CA . THR A 1 113 ? 6.377 35.861 -26.827 1.00 87.81 113 THR A CA 1
ATOM 867 C C . THR A 1 113 ? 7.404 34.843 -27.324 1.00 87.81 113 THR A C 1
ATOM 869 O O . THR A 1 113 ? 8.562 35.192 -27.511 1.00 87.81 113 THR A O 1
ATOM 872 N N . CYS A 1 114 ? 6.994 33.592 -27.547 1.00 79.69 114 CYS A N 1
ATOM 873 C CA . CYS A 1 114 ? 7.923 32.495 -27.820 1.00 79.69 114 CYS A CA 1
ATOM 874 C C . CYS A 1 114 ? 7.407 31.517 -28.889 1.00 79.69 114 CYS A C 1
ATOM 876 O O . CYS A 1 114 ? 6.288 31.624 -29.407 1.00 79.69 114 CYS A O 1
ATOM 878 N N . ARG A 1 115 ? 8.253 30.542 -29.246 1.00 81.31 115 ARG A N 1
ATOM 879 C CA . ARG A 1 115 ? 7.894 29.428 -30.129 1.00 81.31 115 ARG A CA 1
ATOM 880 C C . ARG A 1 115 ? 7.562 28.190 -29.299 1.00 81.31 115 ARG A C 1
ATOM 882 O O . ARG A 1 115 ? 8.388 27.733 -28.520 1.00 81.31 115 ARG A O 1
ATOM 889 N N . ALA A 1 116 ? 6.399 27.592 -29.537 1.00 74.00 116 ALA A N 1
ATOM 890 C CA . ALA A 1 116 ? 5.989 26.344 -28.901 1.00 74.00 116 ALA A CA 1
ATOM 891 C C . ALA A 1 116 ? 5.492 25.320 -29.932 1.00 74.00 116 ALA A C 1
ATOM 893 O O . ALA A 1 116 ? 4.759 25.658 -30.867 1.00 74.00 116 ALA A O 1
ATOM 894 N N . LYS A 1 117 ? 5.867 24.048 -29.752 1.00 67.69 117 LYS A N 1
ATOM 895 C CA . LYS A 1 117 ? 5.275 22.900 -30.460 1.00 67.69 117 LYS A CA 1
ATOM 896 C C . LYS A 1 117 ? 4.328 22.156 -29.509 1.00 67.69 117 LYS A C 1
ATOM 898 O O . LYS A 1 117 ? 4.554 22.144 -28.305 1.00 67.69 117 LYS A O 1
ATOM 903 N N . GLY A 1 118 ? 3.278 21.528 -30.043 1.00 59.25 118 GLY A N 1
ATOM 904 C CA . GLY A 1 118 ? 2.442 20.597 -29.268 1.00 59.25 118 GLY A CA 1
ATOM 905 C C . GLY A 1 118 ? 1.480 21.229 -28.249 1.00 59.25 118 GLY A C 1
ATOM 906 O O . GLY A 1 118 ? 1.196 20.606 -27.231 1.00 59.25 118 GLY A O 1
ATOM 907 N N . LEU A 1 119 ? 0.948 22.433 -28.504 1.00 67.38 119 LEU A N 1
ATOM 908 C CA . LEU A 1 119 ? -0.061 23.061 -27.626 1.00 67.38 119 LEU A CA 1
ATOM 909 C C . LEU A 1 119 ? -1.438 22.360 -27.644 1.00 67.38 119 LEU A C 1
ATOM 911 O O . LEU A 1 119 ? -2.289 22.694 -26.826 1.00 67.38 119 LEU A O 1
ATOM 915 N N . GLY A 1 120 ? -1.642 21.371 -28.526 1.00 64.06 120 GLY A N 1
ATOM 916 C CA . GLY A 1 120 ? -2.883 20.595 -28.625 1.00 64.06 120 GLY A CA 1
ATOM 917 C C . GLY A 1 120 ? -4.109 21.439 -28.999 1.00 64.06 120 GLY A C 1
ATOM 918 O O . GLY A 1 120 ? -3.987 22.603 -29.377 1.00 64.06 120 GLY A O 1
ATOM 919 N N . LYS A 1 121 ? -5.302 20.838 -28.906 1.00 72.38 121 LYS A N 1
ATOM 920 C CA . LYS A 1 121 ? -6.581 21.565 -28.905 1.00 72.38 121 LYS A CA 1
ATOM 921 C C . LYS A 1 121 ? -7.070 21.682 -27.460 1.00 72.38 121 LYS A C 1
ATOM 923 O O . LYS A 1 121 ? -7.200 20.663 -26.787 1.00 72.38 121 LYS A O 1
ATOM 928 N N . GLY A 1 122 ? -7.384 22.897 -27.016 1.00 77.44 122 GLY A N 1
ATOM 929 C CA . GLY A 1 122 ? -7.916 23.168 -25.677 1.00 77.44 122 GLY A CA 1
ATOM 930 C C . GLY A 1 122 ? -6.848 23.483 -24.626 1.00 77.44 122 GLY A C 1
ATOM 931 O O . GLY A 1 122 ? -5.651 23.508 -24.915 1.00 77.44 122 GLY A O 1
ATOM 932 N N . PHE A 1 123 ? -7.292 23.776 -23.401 1.00 86.44 123 PHE A N 1
ATOM 933 C CA . PHE A 1 123 ? -6.428 24.278 -22.332 1.00 86.44 123 PHE A CA 1
ATOM 934 C C . PHE A 1 123 ? -6.351 23.321 -21.138 1.00 86.44 123 PHE A C 1
ATOM 936 O O . PHE A 1 123 ? -7.364 23.012 -20.510 1.00 86.44 123 PHE A O 1
ATOM 943 N N . GLY A 1 124 ? -5.142 22.872 -20.799 1.00 79.62 124 GLY A N 1
ATOM 944 C CA . GLY A 1 124 ? -4.897 21.893 -19.737 1.00 79.62 124 GLY A CA 1
ATOM 945 C C . GLY A 1 124 ? -4.223 22.464 -18.487 1.00 79.62 124 GLY A C 1
ATOM 946 O O . GLY A 1 124 ? -3.563 23.500 -18.508 1.00 79.62 124 GLY A O 1
ATOM 947 N N . LYS A 1 125 ? -4.334 21.752 -17.364 1.00 76.62 125 LYS A N 1
ATOM 948 C CA . LYS A 1 125 ? -3.458 21.960 -16.200 1.00 76.62 125 LYS A CA 1
ATOM 949 C C . LYS A 1 125 ? -2.316 20.955 -16.301 1.00 76.62 125 LYS A C 1
ATOM 951 O O . LYS A 1 125 ? -2.575 19.763 -16.165 1.00 76.62 125 LYS A O 1
ATOM 956 N N . ARG A 1 126 ? -1.082 21.420 -16.488 1.00 63.03 126 ARG A N 1
ATOM 957 C CA . ARG A 1 126 ? 0.105 20.560 -16.467 1.00 63.03 126 ARG A CA 1
ATOM 958 C C . ARG A 1 126 ? 0.627 20.410 -15.044 1.00 63.03 126 ARG A C 1
ATOM 960 O O . ARG A 1 126 ? 0.636 21.358 -14.244 1.00 63.03 126 ARG A O 1
ATOM 967 N N . ARG A 1 127 ? 1.054 19.199 -14.689 1.00 44.28 127 ARG A N 1
ATOM 968 C CA . ARG A 1 127 ? 1.938 19.020 -13.527 1.00 44.28 127 ARG A CA 1
ATOM 969 C C . ARG A 1 127 ? 3.344 19.487 -13.927 1.00 44.28 127 ARG A C 1
ATOM 971 O O . ARG A 1 127 ? 3.643 19.590 -15.111 1.00 44.28 127 ARG A O 1
ATOM 978 N N . LEU A 1 128 ? 4.206 19.778 -12.949 1.00 36.69 128 LEU A N 1
ATOM 979 C CA . LEU A 1 128 ? 5.615 20.177 -13.161 1.00 36.69 128 LEU A CA 1
ATOM 980 C C . LEU A 1 128 ? 6.366 19.240 -14.138 1.00 36.69 128 LEU A C 1
ATOM 982 O O . LEU A 1 128 ? 7.351 19.631 -14.745 1.00 36.69 128 LEU A O 1
ATOM 986 N N . TYR A 1 129 ? 5.840 18.028 -14.298 1.00 40.91 129 TYR A N 1
ATOM 987 C CA . TYR A 1 129 ? 6.418 16.836 -14.896 1.00 40.91 129 TYR A CA 1
ATOM 988 C C . TYR A 1 129 ? 6.230 16.689 -16.419 1.00 40.91 129 TYR A C 1
ATOM 990 O O . TYR A 1 129 ? 6.632 15.671 -16.960 1.00 40.91 129 TYR A O 1
ATOM 998 N N . GLU A 1 130 ? 5.623 17.665 -17.105 1.00 43.16 130 GLU A N 1
ATOM 999 C CA . GLU A 1 130 ? 5.293 17.584 -18.548 1.00 43.16 130 GLU A CA 1
ATOM 1000 C C . GLU A 1 130 ? 6.178 18.455 -19.465 1.00 43.16 130 GLU A C 1
ATOM 1002 O O . GLU A 1 130 ? 5.824 18.706 -20.619 1.00 43.16 130 GLU A O 1
ATOM 1007 N N . ILE A 1 131 ? 7.316 18.954 -18.978 1.00 47.22 131 ILE A N 1
ATOM 1008 C CA . ILE A 1 131 ? 8.313 19.596 -19.844 1.00 47.22 131 ILE A CA 1
ATOM 1009 C C . ILE A 1 131 ? 9.671 18.994 -19.518 1.00 47.22 131 ILE A C 1
ATOM 1011 O O . ILE A 1 131 ? 10.275 19.306 -18.496 1.00 47.22 131 ILE A O 1
ATOM 1015 N N . ILE A 1 132 ? 10.097 18.075 -20.376 1.00 51.12 132 ILE A N 1
ATOM 1016 C CA . ILE A 1 132 ? 11.490 17.660 -20.484 1.00 51.12 132 ILE A CA 1
ATOM 1017 C C . ILE A 1 132 ? 12.165 18.800 -21.252 1.00 51.12 132 ILE A C 1
ATOM 1019 O O . ILE A 1 132 ? 11.862 19.003 -22.422 1.00 51.12 132 ILE A O 1
ATOM 1023 N N . ASP A 1 133 ? 13.014 19.591 -20.598 1.00 46.38 133 ASP A N 1
ATOM 1024 C CA . ASP A 1 133 ? 13.739 20.696 -21.251 1.00 46.38 133 ASP A CA 1
ATOM 1025 C C . ASP A 1 133 ? 15.015 20.209 -21.980 1.00 46.38 133 ASP A C 1
ATOM 1027 O O . ASP A 1 133 ? 15.807 21.019 -22.455 1.00 46.38 133 ASP A O 1
ATOM 1031 N N . ASP A 1 134 ? 15.198 18.886 -22.111 1.00 54.28 134 ASP A N 1
ATOM 1032 C CA . ASP A 1 134 ? 16.281 18.235 -22.857 1.00 54.28 134 ASP A CA 1
ATOM 1033 C C . ASP A 1 134 ? 15.767 17.613 -24.183 1.00 54.28 134 ASP A C 1
ATOM 1035 O O . ASP A 1 134 ? 15.141 16.544 -24.183 1.00 54.28 134 ASP A O 1
ATOM 1039 N N . PRO A 1 135 ? 16.029 18.250 -25.343 1.00 53.41 135 PRO A N 1
ATOM 1040 C CA . PRO A 1 135 ? 15.641 17.736 -26.657 1.00 53.41 135 PRO A CA 1
ATOM 1041 C C . PRO A 1 135 ? 16.229 16.358 -27.013 1.00 53.41 135 PRO A C 1
ATOM 1043 O O . PRO A 1 135 ? 15.609 15.613 -27.783 1.00 53.41 135 PRO A O 1
ATOM 1046 N N . ALA A 1 136 ? 17.399 16.000 -26.471 1.00 58.53 136 ALA A N 1
ATOM 1047 C CA . ALA A 1 136 ? 18.036 14.707 -26.721 1.00 58.53 136 ALA A CA 1
ATOM 1048 C C . ALA A 1 136 ? 17.313 13.579 -25.967 1.00 58.53 136 ALA A C 1
ATOM 1050 O O . ALA A 1 136 ? 17.023 12.526 -26.549 1.00 58.53 136 ALA A O 1
ATOM 1051 N N . ALA A 1 137 ? 16.917 13.831 -24.716 1.00 59.62 137 ALA A N 1
ATOM 1052 C CA . ALA A 1 137 ? 16.086 12.915 -23.937 1.00 59.62 137 ALA A CA 1
ATOM 1053 C C . ALA A 1 137 ? 14.702 12.706 -24.581 1.00 59.62 137 ALA A C 1
ATOM 1055 O O . ALA A 1 137 ? 14.255 11.568 -24.720 1.00 59.62 137 ALA A O 1
ATOM 1056 N N . ILE A 1 138 ? 14.054 13.774 -25.076 1.00 61.53 138 ILE A N 1
ATOM 1057 C CA . ILE A 1 138 ? 12.763 13.669 -25.789 1.00 61.53 138 ILE A CA 1
ATOM 1058 C C . ILE A 1 138 ? 12.871 12.740 -27.001 1.00 61.53 138 ILE A C 1
ATOM 1060 O O . ILE A 1 138 ? 12.020 11.868 -27.189 1.00 61.53 138 ILE A O 1
ATOM 1064 N N . THR A 1 139 ? 13.907 12.928 -27.821 1.00 70.56 139 THR A N 1
ATOM 1065 C CA . THR A 1 139 ? 14.116 12.133 -29.040 1.00 70.56 139 THR A CA 1
ATOM 1066 C C . THR A 1 139 ? 14.341 10.661 -28.693 1.00 70.56 139 THR A C 1
ATOM 1068 O O . THR A 1 139 ? 13.752 9.775 -29.314 1.00 70.56 139 THR A O 1
ATOM 1071 N N . THR A 1 140 ? 15.127 10.399 -27.648 1.00 79.62 140 THR A N 1
ATOM 1072 C CA . THR A 1 140 ? 15.388 9.046 -27.144 1.00 79.62 140 THR A CA 1
ATOM 1073 C C . THR A 1 140 ? 14.110 8.369 -26.653 1.00 79.62 140 THR A C 1
ATOM 1075 O O . THR A 1 140 ? 13.793 7.273 -27.110 1.00 79.62 140 THR A O 1
ATOM 1078 N N . TYR A 1 141 ? 13.326 9.021 -25.790 1.00 86.00 141 TYR A N 1
ATOM 1079 C CA . TYR A 1 141 ? 12.094 8.438 -25.251 1.00 86.00 141 TYR A CA 1
ATOM 1080 C C . TYR A 1 141 ? 11.036 8.190 -26.327 1.00 86.00 141 TYR A C 1
ATOM 1082 O O . TYR A 1 141 ? 10.360 7.164 -26.291 1.00 86.00 141 TYR A O 1
ATOM 1090 N N . GLN A 1 142 ? 10.922 9.078 -27.319 1.00 82.62 142 GLN A N 1
ATOM 1091 C CA . GLN A 1 142 ? 10.039 8.864 -28.468 1.00 82.62 142 GLN A CA 1
ATOM 1092 C C . GLN A 1 142 ? 10.475 7.663 -29.308 1.00 82.62 142 GLN A C 1
ATOM 1094 O O . GLN A 1 142 ? 9.636 6.835 -29.656 1.00 82.62 142 GLN A O 1
ATOM 1099 N N . ARG A 1 143 ? 11.777 7.529 -29.594 1.00 87.06 143 ARG A N 1
ATOM 1100 C CA . ARG A 1 143 ? 12.321 6.377 -30.329 1.00 87.06 143 ARG A CA 1
ATOM 1101 C C . ARG A 1 143 ? 12.094 5.063 -29.578 1.00 87.06 143 ARG A C 1
ATOM 1103 O O . ARG A 1 143 ? 11.753 4.061 -30.195 1.00 87.06 143 ARG A O 1
ATOM 1110 N N . LEU A 1 144 ? 12.255 5.074 -28.256 1.00 89.25 144 LEU A N 1
ATOM 1111 C CA . LEU A 1 144 ? 12.019 3.908 -27.404 1.00 89.25 144 LEU A CA 1
ATOM 1112 C C . LEU A 1 144 ? 10.528 3.634 -27.154 1.00 89.25 144 LEU A C 1
ATOM 1114 O O . LEU A 1 144 ? 10.205 2.593 -26.596 1.00 89.25 144 LEU A O 1
ATOM 1118 N N . GLY A 1 145 ? 9.609 4.509 -27.577 1.00 89.88 145 GLY A N 1
ATOM 1119 C CA . GLY A 1 145 ? 8.169 4.327 -27.366 1.00 89.88 145 GLY A CA 1
ATOM 1120 C C . GLY A 1 145 ? 7.728 4.448 -25.902 1.00 89.88 145 GLY A C 1
ATOM 1121 O O . GLY A 1 145 ? 6.745 3.822 -25.516 1.00 89.88 145 GLY A O 1
ATOM 1122 N N . ILE A 1 146 ? 8.450 5.225 -25.090 1.00 91.81 146 ILE A N 1
ATOM 1123 C CA . ILE A 1 146 ? 8.135 5.447 -23.671 1.00 91.81 146 ILE A CA 1
ATOM 1124 C C . ILE A 1 146 ? 6.931 6.393 -23.529 1.00 91.81 146 ILE A C 1
ATOM 1126 O O . ILE A 1 146 ? 6.911 7.480 -24.120 1.00 91.81 146 ILE A O 1
ATOM 1130 N N . ASP A 1 147 ? 5.941 6.011 -22.714 1.00 87.94 147 ASP A N 1
ATOM 1131 C CA . ASP A 1 147 ? 4.754 6.818 -22.426 1.00 87.94 147 ASP A CA 1
ATOM 1132 C C . ASP A 1 147 ? 5.074 7.910 -21.396 1.00 87.94 147 ASP A C 1
ATOM 1134 O O . ASP A 1 147 ? 4.996 7.724 -20.179 1.00 87.94 147 ASP A O 1
ATOM 1138 N N . GLN A 1 148 ? 5.382 9.106 -21.899 1.00 86.06 148 GLN A N 1
ATOM 1139 C CA . GLN A 1 148 ? 5.695 10.277 -21.073 1.00 86.06 148 GLN A CA 1
ATOM 1140 C C . GLN A 1 148 ? 4.494 10.792 -20.252 1.00 86.06 148 GLN A C 1
ATOM 1142 O O . GLN A 1 148 ? 4.672 11.586 -19.328 1.00 86.06 148 GLN A O 1
ATOM 1147 N N . GLY A 1 149 ? 3.270 10.359 -20.578 1.00 80.12 149 GLY A N 1
ATOM 1148 C CA . GLY A 1 149 ? 2.061 10.641 -19.801 1.00 80.12 149 GLY A CA 1
ATOM 1149 C C . GLY A 1 149 ? 1.765 9.591 -18.725 1.00 80.12 149 GLY A C 1
ATOM 1150 O O . GLY A 1 149 ? 0.847 9.782 -17.921 1.00 80.12 149 GLY A O 1
ATOM 1151 N N . GLY A 1 150 ? 2.527 8.495 -18.700 1.00 81.56 150 GLY A N 1
ATOM 1152 C CA . GLY A 1 150 ? 2.342 7.377 -17.788 1.00 81.56 150 GLY A CA 1
ATOM 1153 C C . GLY A 1 150 ? 2.582 7.749 -16.323 1.00 81.56 150 GLY A C 1
ATOM 1154 O O . GLY A 1 150 ? 3.372 8.632 -15.988 1.00 81.56 150 GLY A O 1
ATOM 1155 N N . GLU A 1 151 ? 1.918 7.033 -15.411 1.00 82.75 151 GLU A N 1
ATOM 1156 C CA . GLU A 1 151 ? 1.960 7.352 -13.974 1.00 82.75 151 GLU A CA 1
ATOM 1157 C C . GLU A 1 151 ? 3.357 7.226 -13.346 1.00 82.75 151 GLU A C 1
ATOM 1159 O O . GLU A 1 151 ? 3.670 7.955 -12.406 1.00 82.75 151 GLU A O 1
ATOM 1164 N N . ALA A 1 152 ? 4.199 6.336 -13.879 1.00 87.31 152 ALA A N 1
ATOM 1165 C CA . ALA A 1 152 ? 5.556 6.109 -13.393 1.00 87.31 152 ALA A CA 1
ATOM 1166 C C . ALA A 1 152 ? 6.589 7.046 -14.045 1.00 87.31 152 ALA A C 1
ATOM 1168 O O . ALA A 1 152 ? 7.604 7.349 -13.423 1.00 87.31 152 ALA A O 1
ATOM 1169 N N . PHE A 1 153 ? 6.337 7.549 -15.262 1.00 89.69 153 PHE A N 1
ATOM 1170 C CA . PHE A 1 153 ? 7.346 8.268 -16.051 1.00 89.69 153 PHE A CA 1
ATOM 1171 C C . PHE A 1 153 ? 7.921 9.473 -15.307 1.00 89.69 153 PHE A C 1
ATOM 1173 O O . PHE A 1 153 ? 9.133 9.601 -15.156 1.00 89.69 153 PHE A O 1
ATOM 1180 N N . GLY A 1 154 ? 7.046 10.343 -14.798 1.00 85.88 154 GLY A N 1
ATOM 1181 C CA . GLY A 1 154 ? 7.464 11.552 -14.099 1.00 85.88 154 GLY A CA 1
ATOM 1182 C C . GLY A 1 154 ? 8.430 11.259 -12.941 1.00 85.88 154 GLY A C 1
ATOM 1183 O O . GLY A 1 154 ? 9.531 11.817 -12.947 1.00 85.88 154 GLY A O 1
ATOM 1184 N N . PRO A 1 155 ? 8.017 10.469 -11.927 1.00 89.31 155 PRO A N 1
ATOM 1185 C CA . PRO A 1 155 ? 8.893 10.033 -10.837 1.00 89.31 155 PRO A CA 1
ATOM 1186 C C . PRO A 1 155 ? 10.247 9.493 -11.322 1.00 89.31 155 PRO A C 1
ATOM 1188 O O . PRO A 1 155 ? 11.280 10.041 -10.948 1.00 89.31 155 PRO A O 1
ATOM 1191 N N . LEU A 1 156 ? 10.238 8.513 -12.230 1.00 92.50 156 LEU A N 1
ATOM 1192 C CA . LEU A 1 156 ? 11.451 7.849 -12.725 1.00 92.50 156 LEU A CA 1
ATOM 1193 C C . LEU A 1 156 ? 12.407 8.796 -13.464 1.00 92.50 156 LEU A C 1
ATOM 1195 O O . LEU A 1 156 ? 13.624 8.722 -13.303 1.00 92.50 156 LEU A O 1
ATOM 1199 N N . HIS A 1 157 ? 11.864 9.709 -14.270 1.00 89.25 157 HIS A N 1
ATOM 1200 C CA . HIS A 1 157 ? 12.658 10.705 -14.982 1.00 89.25 157 HIS A CA 1
ATOM 1201 C C . HIS A 1 157 ? 13.372 11.651 -14.008 1.00 89.25 157 HIS A C 1
ATOM 1203 O O . HIS A 1 157 ? 14.571 11.892 -14.133 1.00 89.25 157 HIS A O 1
ATOM 1209 N N . ARG A 1 158 ? 12.649 12.181 -13.009 1.00 84.38 158 ARG A N 1
ATOM 1210 C CA . ARG A 1 158 ? 13.207 13.158 -12.057 1.00 84.38 158 ARG A CA 1
ATOM 1211 C C . ARG A 1 158 ? 14.229 12.556 -11.110 1.00 84.38 158 ARG A C 1
ATOM 1213 O O . ARG A 1 158 ? 15.199 13.235 -10.793 1.00 84.38 158 ARG A O 1
ATOM 1220 N N . SER A 1 159 ? 14.037 11.310 -10.687 1.00 89.31 159 SER A N 1
ATOM 1221 C CA . SER A 1 159 ? 15.030 10.615 -9.866 1.00 89.31 159 SER A CA 1
ATOM 1222 C C . SER A 1 159 ? 16.303 10.269 -10.647 1.00 89.31 159 SER A C 1
ATOM 1224 O O . SER A 1 159 ? 17.303 9.868 -10.059 1.00 89.31 159 SER A O 1
ATOM 1226 N N . GLY A 1 160 ? 16.298 10.453 -11.973 1.00 89.88 160 GLY A N 1
ATOM 1227 C CA . GLY A 1 160 ? 17.421 10.128 -12.842 1.00 89.88 160 GLY A CA 1
ATOM 1228 C C . GLY A 1 160 ? 17.519 8.644 -13.185 1.00 89.88 160 GLY A C 1
ATOM 1229 O O . GLY A 1 160 ? 18.482 8.248 -13.833 1.00 89.88 160 GLY A O 1
ATOM 1230 N N . LEU A 1 161 ? 16.523 7.833 -12.817 1.00 93.31 161 LEU A N 1
ATOM 1231 C CA . LEU A 1 161 ? 16.491 6.404 -13.132 1.00 93.31 161 LEU A CA 1
ATOM 1232 C C . LEU A 1 161 ? 16.287 6.124 -14.630 1.00 93.31 161 LEU A C 1
ATOM 1234 O O . LEU A 1 161 ? 16.452 4.992 -15.058 1.00 93.31 161 LEU A O 1
ATOM 1238 N N . LEU A 1 162 ? 15.973 7.134 -15.448 1.00 92.38 162 LEU A N 1
ATOM 1239 C CA . LEU A 1 162 ? 15.862 7.019 -16.912 1.00 92.38 162 LEU A CA 1
ATOM 1240 C C . LEU A 1 162 ? 17.027 7.683 -17.669 1.00 92.38 162 LEU A C 1
ATOM 1242 O O . LEU A 1 162 ? 16.872 8.014 -18.847 1.00 92.38 162 LEU A O 1
ATOM 1246 N N . LYS A 1 163 ? 18.155 7.954 -16.994 1.00 84.06 163 LYS A N 1
ATOM 1247 C CA . LYS A 1 163 ? 19.308 8.668 -17.579 1.00 84.06 163 LYS A CA 1
ATOM 1248 C C . LYS A 1 163 ? 20.052 7.853 -18.634 1.00 84.06 163 LYS A C 1
ATOM 1250 O O . LYS A 1 163 ? 20.454 8.402 -19.653 1.00 84.06 163 LYS A O 1
ATOM 1255 N N . THR A 1 164 ? 20.249 6.568 -18.376 1.00 87.19 164 THR A N 1
ATOM 1256 C CA . THR A 1 164 ? 20.972 5.634 -19.248 1.00 87.19 164 THR A CA 1
ATOM 1257 C C . THR A 1 164 ? 20.057 4.484 -19.634 1.00 87.19 164 THR A C 1
ATOM 1259 O O . THR A 1 164 ? 19.068 4.234 -18.953 1.00 87.19 164 THR A O 1
ATOM 1262 N N . TYR A 1 165 ? 20.334 3.803 -20.739 1.00 91.62 165 TYR A N 1
ATOM 1263 C CA . TYR A 1 165 ? 19.589 2.610 -21.135 1.00 91.62 165 TYR A CA 1
ATOM 1264 C C . TYR A 1 165 ? 20.473 1.716 -22.010 1.00 91.62 165 TYR A C 1
ATOM 1266 O O . TYR A 1 165 ? 21.388 2.209 -22.672 1.00 91.62 165 TYR A O 1
ATOM 1274 N N . SER A 1 166 ? 20.173 0.420 -22.024 1.00 90.75 166 SER A N 1
ATOM 1275 C CA . SER A 1 166 ? 20.773 -0.572 -22.918 1.00 90.75 166 SER A CA 1
ATOM 1276 C C . SER A 1 166 ? 19.753 -0.979 -23.987 1.00 90.75 166 SER A C 1
ATOM 1278 O O . SER A 1 166 ? 18.614 -1.318 -23.660 1.00 90.75 166 SER A O 1
ATOM 1280 N N . GLU A 1 167 ? 20.128 -0.918 -25.271 1.00 90.69 167 GLU A N 1
ATOM 1281 C CA . GLU A 1 167 ? 19.242 -1.349 -26.368 1.00 90.69 167 GLU A CA 1
ATOM 1282 C C . GLU A 1 167 ? 18.933 -2.847 -26.283 1.00 90.69 167 GLU A C 1
ATOM 1284 O O . GLU A 1 167 ? 17.775 -3.231 -26.450 1.00 90.69 167 GLU A O 1
ATOM 1289 N N . ASP A 1 168 ? 19.922 -3.661 -25.909 1.00 92.69 168 ASP A N 1
ATOM 1290 C CA . ASP A 1 168 ? 19.767 -5.105 -25.723 1.00 92.69 168 ASP A CA 1
ATOM 1291 C C . ASP A 1 168 ? 18.831 -5.425 -24.552 1.00 92.69 168 ASP A C 1
ATOM 1293 O O . ASP A 1 168 ? 17.944 -6.270 -24.677 1.00 92.69 168 ASP A O 1
ATOM 1297 N N . SER A 1 169 ? 18.957 -4.704 -23.432 1.00 94.31 169 SER A N 1
ATOM 1298 C CA . SER A 1 169 ? 18.080 -4.881 -22.265 1.00 94.31 169 SER A CA 1
ATOM 1299 C C . SER A 1 169 ? 16.629 -4.509 -22.597 1.00 94.31 169 SER A C 1
ATOM 1301 O O . SER A 1 169 ? 15.693 -5.213 -22.212 1.00 94.31 169 SER A O 1
ATOM 1303 N N . VAL A 1 170 ? 16.422 -3.431 -23.364 1.00 95.88 170 VAL A N 1
ATOM 1304 C CA . VAL A 1 170 ? 15.089 -3.025 -23.842 1.00 95.88 170 VAL A CA 1
ATOM 1305 C C . VAL A 1 170 ? 14.510 -4.044 -24.828 1.00 95.88 170 VAL A C 1
ATOM 1307 O O . VAL A 1 170 ? 13.316 -4.349 -24.753 1.00 95.88 170 VAL A O 1
ATOM 1310 N N . ALA A 1 171 ? 15.323 -4.568 -25.749 1.00 95.62 171 ALA A N 1
ATOM 1311 C CA . ALA A 1 171 ? 14.903 -5.595 -26.698 1.00 95.62 171 ALA A CA 1
ATOM 1312 C C . ALA A 1 171 ? 14.499 -6.887 -25.974 1.00 95.62 171 ALA A C 1
ATOM 1314 O O . ALA A 1 171 ? 13.377 -7.351 -26.161 1.00 95.62 171 ALA A O 1
ATOM 1315 N N . SER A 1 172 ? 15.345 -7.369 -25.059 1.00 97.62 172 SER A N 1
ATOM 1316 C CA . SER A 1 172 ? 15.097 -8.548 -24.222 1.00 97.62 172 SER A CA 1
ATOM 1317 C C . SER A 1 172 ? 13.790 -8.438 -23.431 1.00 97.62 172 SER A C 1
ATOM 1319 O O . SER A 1 172 ? 12.956 -9.343 -23.467 1.00 97.62 172 SER A O 1
ATOM 1321 N N . ALA A 1 173 ? 13.537 -7.288 -22.796 1.00 97.88 173 ALA A N 1
ATOM 1322 C CA . ALA A 1 173 ? 12.276 -7.044 -22.104 1.00 97.88 173 ALA A CA 1
ATOM 1323 C C . ALA A 1 173 ? 11.069 -7.142 -23.053 1.00 97.88 173 ALA A C 1
ATOM 1325 O O . ALA A 1 173 ? 10.065 -7.778 -22.736 1.00 97.88 173 ALA A O 1
ATOM 1326 N N . ARG A 1 174 ? 11.148 -6.546 -24.245 1.00 97.75 174 ARG A N 1
ATOM 1327 C CA . ARG A 1 174 ? 10.058 -6.626 -25.227 1.00 97.75 174 ARG A CA 1
ATOM 1328 C C . ARG A 1 174 ? 9.838 -8.038 -25.750 1.00 97.75 174 ARG A C 1
ATOM 1330 O O . ARG A 1 174 ? 8.684 -8.426 -25.919 1.00 97.75 174 ARG A O 1
ATOM 1337 N N . ASP A 1 175 ? 10.906 -8.780 -26.011 1.00 98.19 175 ASP A N 1
ATOM 1338 C CA . ASP A 1 175 ? 10.825 -10.159 -26.490 1.00 98.19 175 ASP A CA 1
ATOM 1339 C C . ASP A 1 175 ? 10.153 -11.058 -25.455 1.00 98.19 175 ASP A C 1
ATOM 1341 O O . ASP A 1 175 ? 9.158 -11.704 -25.784 1.00 98.19 175 ASP A O 1
ATOM 1345 N N . PHE A 1 176 ? 10.566 -10.967 -24.188 1.00 98.44 176 PHE A N 1
ATOM 1346 C CA . PHE A 1 176 ? 9.927 -11.684 -23.084 1.00 98.44 176 PHE A CA 1
ATOM 1347 C C . PHE A 1 176 ? 8.414 -11.411 -23.015 1.00 98.44 176 PHE A C 1
ATOM 1349 O O . PHE A 1 176 ? 7.590 -12.327 -22.997 1.00 98.44 176 PHE A O 1
ATOM 1356 N N . TRP A 1 177 ? 7.994 -10.143 -23.036 1.00 97.75 177 TRP A N 1
ATOM 1357 C CA . TRP A 1 177 ? 6.567 -9.814 -22.932 1.00 97.75 177 TRP A CA 1
ATOM 1358 C C . TRP A 1 177 ? 5.757 -10.164 -24.191 1.00 97.75 177 TRP A C 1
ATOM 1360 O O . TRP A 1 177 ? 4.566 -10.486 -24.084 1.00 97.75 177 TRP A O 1
ATOM 1370 N N . ARG A 1 178 ? 6.380 -10.169 -25.376 1.00 96.69 178 ARG A N 1
ATOM 1371 C CA . ARG A 1 178 ? 5.760 -10.690 -26.603 1.00 96.69 178 ARG A CA 1
ATOM 1372 C C . ARG A 1 178 ? 5.560 -12.201 -26.535 1.00 96.69 178 ARG A C 1
ATOM 1374 O O . ARG A 1 178 ? 4.484 -12.677 -26.892 1.00 96.69 178 ARG A O 1
ATOM 1381 N N . GLU A 1 179 ? 6.549 -12.935 -26.048 1.00 96.88 179 GLU A N 1
ATOM 1382 C CA . GLU A 1 179 ? 6.505 -14.391 -25.923 1.00 96.88 179 GLU A CA 1
ATOM 1383 C C . GLU A 1 179 ? 5.493 -14.854 -24.859 1.00 96.88 179 GLU A C 1
ATOM 1385 O O . GLU A 1 179 ? 4.597 -15.666 -25.128 1.00 96.88 179 GLU A O 1
ATOM 1390 N N . HIS A 1 180 ? 5.565 -14.287 -23.654 1.00 95.94 180 HIS A N 1
ATOM 1391 C CA . HIS A 1 180 ? 4.796 -14.779 -22.509 1.00 95.94 180 HIS A CA 1
ATOM 1392 C C . HIS A 1 180 ? 3.424 -14.112 -22.337 1.00 95.94 180 HIS A C 1
ATOM 1394 O O . HIS A 1 180 ? 2.538 -14.698 -21.715 1.00 95.94 180 HIS A O 1
ATOM 1400 N N . TRP A 1 181 ? 3.191 -12.924 -22.905 1.00 94.00 181 TRP A N 1
ATOM 1401 C CA . TRP A 1 181 ? 1.911 -12.207 -22.763 1.00 94.00 181 TRP A CA 1
ATOM 1402 C C . TRP A 1 181 ? 1.357 -11.638 -24.080 1.00 94.00 181 TRP A C 1
ATOM 1404 O O . TRP A 1 181 ? 0.313 -10.986 -24.074 1.00 94.00 181 TRP A O 1
ATOM 1414 N N . SER A 1 182 ? 2.024 -11.883 -25.217 1.00 90.44 182 SER A N 1
ATOM 1415 C CA . SER A 1 182 ? 1.625 -11.365 -26.538 1.00 90.44 182 SER A CA 1
ATOM 1416 C C . SER A 1 182 ? 1.367 -9.854 -26.533 1.00 90.44 182 SER A C 1
ATOM 1418 O O . SER A 1 182 ? 0.454 -9.357 -27.193 1.00 90.44 182 SER A O 1
ATOM 1420 N N . ALA A 1 183 ? 2.174 -9.117 -25.767 1.00 88.56 183 ALA A N 1
ATOM 1421 C CA . ALA A 1 183 ? 2.016 -7.686 -25.572 1.00 88.56 183 ALA A CA 1
ATOM 1422 C C . ALA A 1 183 ? 3.325 -6.946 -25.830 1.00 88.56 183 ALA A C 1
ATOM 1424 O O . ALA A 1 183 ? 4.385 -7.351 -25.364 1.00 88.56 183 ALA A O 1
ATOM 1425 N N . ASP A 1 184 ? 3.223 -5.805 -26.507 1.00 92.62 184 ASP A N 1
ATOM 1426 C CA . ASP A 1 184 ? 4.293 -4.814 -26.487 1.00 92.62 184 ASP A CA 1
ATOM 1427 C C . ASP A 1 184 ? 4.241 -3.998 -25.185 1.00 92.62 184 ASP A C 1
ATOM 1429 O O . ASP A 1 184 ? 3.176 -3.838 -24.562 1.00 92.62 184 ASP A O 1
ATOM 1433 N N . ILE A 1 185 ? 5.394 -3.481 -24.770 1.00 95.62 185 ILE A N 1
ATOM 1434 C CA . ILE A 1 185 ? 5.569 -2.825 -23.475 1.00 95.62 185 ILE A CA 1
ATOM 1435 C C . ILE A 1 185 ? 6.216 -1.446 -23.592 1.00 95.62 185 ILE A C 1
ATOM 1437 O O . ILE A 1 185 ? 7.038 -1.181 -24.470 1.00 95.62 185 ILE A O 1
ATOM 1441 N N . ASP A 1 186 ? 5.860 -0.583 -22.641 1.00 95.69 186 ASP A N 1
ATOM 1442 C CA . ASP A 1 186 ? 6.660 0.594 -22.313 1.00 95.69 186 ASP A CA 1
ATOM 1443 C C . ASP A 1 186 ? 7.864 0.139 -21.463 1.00 95.69 186 ASP A C 1
ATOM 1445 O O . ASP A 1 186 ? 7.646 -0.384 -20.363 1.00 95.69 186 ASP A O 1
ATOM 1449 N N . PRO A 1 187 ? 9.113 0.319 -21.937 1.00 96.31 187 PRO A N 1
ATOM 1450 C CA . PRO A 1 187 ? 10.306 -0.170 -21.253 1.00 96.31 187 PRO A CA 1
ATOM 1451 C C . PRO A 1 187 ? 10.793 0.745 -20.118 1.00 96.31 187 PRO A C 1
ATOM 1453 O O . PRO A 1 187 ? 11.821 0.455 -19.510 1.00 96.31 187 PRO A O 1
ATOM 1456 N N . ALA A 1 188 ? 10.111 1.857 -19.812 1.00 96.38 188 ALA A N 1
ATOM 1457 C CA . ALA A 1 188 ? 10.589 2.822 -18.818 1.00 96.38 188 ALA A CA 1
ATOM 1458 C C . ALA A 1 188 ? 10.878 2.189 -17.447 1.00 96.38 188 ALA A C 1
ATOM 1460 O O . ALA A 1 188 ? 11.876 2.523 -16.811 1.00 96.38 188 ALA A O 1
ATOM 1461 N N . LEU A 1 189 ? 10.032 1.262 -16.987 1.00 97.25 189 LEU A N 1
ATOM 1462 C CA . LEU A 1 189 ? 10.248 0.615 -15.693 1.00 97.25 189 LEU A CA 1
ATOM 1463 C C . LEU A 1 189 ? 11.442 -0.350 -15.719 1.00 97.25 189 LEU A C 1
ATOM 1465 O O . LEU A 1 189 ? 12.180 -0.404 -14.741 1.00 97.25 189 LEU A O 1
ATOM 1469 N N . HIS A 1 190 ? 11.664 -1.060 -16.828 1.00 98.00 190 HIS A N 1
ATOM 1470 C CA . HIS A 1 190 ? 12.826 -1.934 -17.020 1.00 98.00 190 HIS A CA 1
ATOM 1471 C C . HIS A 1 190 ? 14.132 -1.146 -17.000 1.00 98.00 190 HIS A C 1
ATOM 1473 O O . HIS A 1 190 ? 15.053 -1.514 -16.278 1.00 98.00 190 HIS A O 1
ATOM 1479 N N . ILE A 1 191 ? 14.175 -0.018 -17.715 1.00 97.25 191 ILE A N 1
ATOM 1480 C CA . ILE A 1 191 ? 15.326 0.896 -17.719 1.00 97.25 191 ILE A CA 1
ATOM 1481 C C . ILE A 1 191 ? 15.602 1.410 -16.302 1.00 97.25 191 ILE A C 1
ATOM 1483 O O . ILE A 1 191 ? 16.740 1.399 -15.837 1.00 97.25 191 ILE A O 1
ATOM 1487 N N . ALA A 1 192 ? 14.554 1.835 -15.592 1.00 96.81 192 ALA A N 1
ATOM 1488 C CA . ALA A 1 192 ? 14.689 2.296 -14.217 1.00 96.81 192 ALA A CA 1
ATOM 1489 C C . ALA A 1 192 ? 15.194 1.206 -13.268 1.00 96.81 192 ALA A C 1
ATOM 1491 O O . ALA A 1 192 ? 16.017 1.485 -12.398 1.00 96.81 192 ALA A O 1
ATOM 1492 N N . TYR A 1 193 ? 14.708 -0.020 -13.436 1.00 97.38 193 TYR A N 1
ATOM 1493 C CA . TYR A 1 193 ? 15.120 -1.166 -12.641 1.00 97.38 193 TYR A CA 1
ATOM 1494 C C . TYR A 1 193 ? 16.590 -1.529 -12.888 1.00 97.38 193 TYR A C 1
ATOM 1496 O O . TYR A 1 193 ? 17.342 -1.714 -11.932 1.00 97.38 193 TYR A O 1
ATOM 1504 N N . GLU A 1 194 ? 17.024 -1.568 -14.149 1.00 97.06 194 GLU A N 1
ATOM 1505 C CA . GLU A 1 194 ? 18.417 -1.825 -14.528 1.00 97.06 194 GLU A CA 1
ATOM 1506 C C . GLU A 1 194 ? 19.352 -0.745 -13.975 1.00 97.06 194 GLU A C 1
ATOM 1508 O O . GLU A 1 194 ? 20.326 -1.067 -13.302 1.00 97.06 194 GLU A O 1
ATOM 1513 N N . ASN A 1 195 ? 19.022 0.537 -14.157 1.00 95.38 195 ASN A N 1
ATOM 1514 C CA . ASN A 1 195 ? 19.839 1.636 -13.633 1.00 95.38 195 ASN A CA 1
ATOM 1515 C C . ASN A 1 195 ? 19.900 1.660 -12.100 1.00 95.38 195 ASN A C 1
ATOM 1517 O O . ASN A 1 195 ? 20.871 2.153 -11.529 1.00 95.38 195 ASN A O 1
ATOM 1521 N N . LEU A 1 196 ? 18.866 1.152 -11.425 1.00 95.06 196 LEU A N 1
ATOM 1522 C CA . LEU A 1 196 ? 18.842 1.049 -9.970 1.00 95.06 196 LEU A CA 1
ATOM 1523 C C . LEU A 1 196 ? 19.676 -0.128 -9.450 1.00 95.06 196 LEU A C 1
ATOM 1525 O O . LEU A 1 196 ? 20.359 -0.004 -8.435 1.00 95.06 196 LEU A O 1
ATOM 1529 N N . THR A 1 197 ? 19.554 -1.291 -10.085 1.00 94.44 197 THR A N 1
ATOM 1530 C CA . THR A 1 197 ? 20.103 -2.559 -9.575 1.00 94.44 197 THR A CA 1
ATOM 1531 C C . THR A 1 197 ? 21.441 -2.934 -10.208 1.00 94.44 197 THR A C 1
ATOM 1533 O O . THR A 1 197 ? 22.130 -3.820 -9.706 1.00 94.44 197 THR A O 1
ATOM 1536 N N . GLY A 1 198 ? 21.801 -2.286 -11.317 1.00 94.75 198 GLY A N 1
ATOM 1537 C CA . GLY A 1 198 ? 22.915 -2.662 -12.183 1.00 94.75 198 GLY A CA 1
ATOM 1538 C C . GLY A 1 198 ? 22.669 -3.941 -12.990 1.00 94.75 198 GLY A C 1
ATOM 1539 O O . GLY A 1 198 ? 23.590 -4.409 -13.655 1.00 94.75 198 GLY A O 1
ATOM 1540 N N . LYS A 1 199 ? 21.471 -4.538 -12.912 1.00 94.06 199 LYS A N 1
ATOM 1541 C CA . LYS A 1 199 ? 21.134 -5.807 -13.567 1.00 94.06 199 LYS A CA 1
ATOM 1542 C C . LYS A 1 199 ? 19.795 -5.687 -14.304 1.00 94.06 199 LYS A C 1
ATOM 1544 O O . LYS A 1 199 ? 18.783 -5.400 -13.661 1.00 94.06 199 LYS A O 1
ATOM 1549 N N . PRO A 1 200 ? 19.744 -5.908 -15.627 1.00 96.12 200 PRO A N 1
ATOM 1550 C CA . PRO A 1 200 ? 18.470 -5.972 -16.328 1.00 96.12 200 PRO A CA 1
ATOM 1551 C C . PRO A 1 200 ? 17.680 -7.208 -15.885 1.00 96.12 200 PRO A C 1
ATOM 1553 O O . PRO A 1 200 ? 18.255 -8.268 -15.643 1.00 96.12 200 PRO A O 1
ATOM 1556 N N . ASP A 1 201 ? 16.355 -7.080 -15.807 1.00 97.88 201 ASP A N 1
ATOM 1557 C CA . ASP A 1 201 ? 15.451 -8.213 -15.594 1.00 97.88 201 ASP A CA 1
ATOM 1558 C C . ASP A 1 201 ? 14.200 -8.046 -16.480 1.00 97.88 201 ASP A C 1
ATOM 1560 O O . ASP A 1 201 ? 13.395 -7.135 -16.243 1.00 97.88 201 ASP A O 1
ATOM 1564 N N . PRO A 1 202 ? 14.016 -8.883 -17.522 1.00 97.94 202 PRO A N 1
ATOM 1565 C CA . PRO A 1 202 ? 12.890 -8.748 -18.446 1.00 97.94 202 PRO A CA 1
ATOM 1566 C C . PRO A 1 202 ? 11.531 -9.028 -17.777 1.00 97.94 202 PRO A C 1
ATOM 1568 O O . PRO A 1 202 ? 10.499 -8.534 -18.246 1.00 97.94 202 PRO A O 1
ATOM 1571 N N . ARG A 1 203 ? 11.529 -9.741 -16.640 1.00 98.06 203 ARG A N 1
ATOM 1572 C CA . ARG A 1 203 ? 10.333 -10.150 -15.885 1.00 98.06 203 ARG A CA 1
ATOM 1573 C C . ARG A 1 203 ? 9.653 -8.995 -15.151 1.00 98.06 203 ARG A C 1
ATOM 1575 O O . ARG A 1 203 ? 8.516 -9.142 -14.702 1.00 98.06 203 ARG A O 1
ATOM 1582 N N . VAL A 1 204 ? 10.316 -7.840 -15.020 1.00 97.94 204 VAL A N 1
ATOM 1583 C CA . VAL A 1 204 ? 9.721 -6.626 -14.439 1.00 97.94 204 VAL A CA 1
ATOM 1584 C C . VAL A 1 204 ? 8.400 -6.311 -15.142 1.00 97.94 204 VAL A C 1
ATOM 1586 O O . VAL A 1 204 ? 8.313 -6.328 -16.368 1.00 97.94 204 VAL A O 1
ATOM 1589 N N . VAL A 1 205 ? 7.356 -6.026 -14.363 1.00 97.12 205 VAL A N 1
ATOM 1590 C CA . VAL A 1 205 ? 5.988 -5.853 -14.868 1.00 97.12 205 VAL A CA 1
ATOM 1591 C C . VAL A 1 205 ? 5.644 -4.366 -14.965 1.00 97.12 205 VAL A C 1
ATOM 1593 O O . VAL A 1 205 ? 5.467 -3.717 -13.925 1.00 97.12 205 VAL A O 1
ATOM 1596 N N . PRO A 1 206 ? 5.490 -3.794 -16.177 1.00 95.50 206 PRO A N 1
ATOM 1597 C CA . PRO A 1 206 ? 5.113 -2.394 -16.323 1.00 95.50 206 PRO A CA 1
ATOM 1598 C C . PRO A 1 206 ? 3.675 -2.126 -15.848 1.00 95.50 206 PRO A C 1
ATOM 1600 O O . PRO A 1 206 ? 2.829 -3.027 -15.858 1.00 95.50 206 PRO A O 1
ATOM 1603 N N . PRO A 1 207 ? 3.331 -0.868 -15.503 1.00 93.62 207 PRO A N 1
ATOM 1604 C CA . PRO A 1 207 ? 2.009 -0.518 -14.977 1.00 93.62 207 PRO A CA 1
ATOM 1605 C C . PRO A 1 207 ? 0.828 -0.983 -15.838 1.00 93.62 207 PRO A C 1
ATOM 1607 O O . PRO A 1 207 ? -0.199 -1.420 -15.317 1.00 93.62 207 PRO A O 1
ATOM 1610 N N . LYS A 1 208 ? 0.947 -0.889 -17.169 1.00 93.06 208 LYS A N 1
ATOM 1611 C CA . LYS A 1 208 ? -0.126 -1.273 -18.097 1.00 93.06 208 LYS A CA 1
ATOM 1612 C C . LYS A 1 208 ? -0.384 -2.782 -18.056 1.00 93.06 208 LYS A C 1
ATOM 1614 O O . LYS A 1 208 ? -1.540 -3.187 -17.948 1.00 93.06 208 LYS A O 1
ATOM 1619 N N . GLN A 1 209 ? 0.675 -3.585 -18.099 1.00 94.62 209 GLN A N 1
ATOM 1620 C CA . GLN A 1 209 ? 0.624 -5.044 -18.030 1.00 94.62 209 GLN A CA 1
ATOM 1621 C C . GLN A 1 209 ? 0.133 -5.495 -16.656 1.00 94.62 209 GLN A C 1
ATOM 1623 O O . GLN A 1 209 ? -0.780 -6.312 -16.584 1.00 94.62 209 GLN A O 1
ATOM 1628 N N . TYR A 1 210 ? 0.617 -4.872 -15.577 1.00 94.38 210 TYR A N 1
ATOM 1629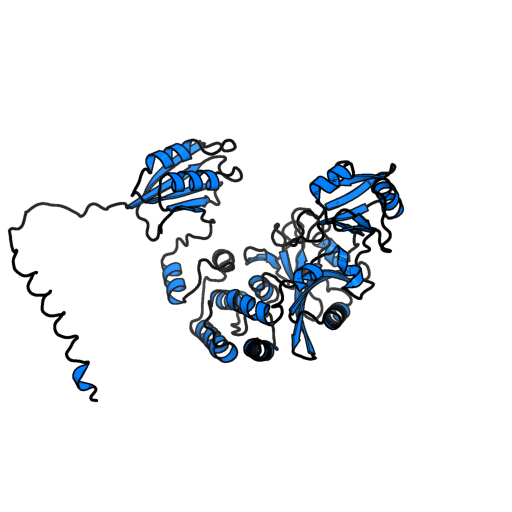 C CA . TYR A 1 210 ? 0.120 -5.159 -14.234 1.00 94.38 210 TYR A CA 1
ATOM 1630 C C . TYR A 1 210 ? -1.393 -4.934 -14.120 1.00 94.38 210 TYR A C 1
ATOM 1632 O O . TYR A 1 210 ? -2.108 -5.791 -13.614 1.00 94.38 210 TYR A O 1
ATOM 1640 N N . ARG A 1 211 ? -1.923 -3.817 -14.639 1.00 92.25 211 ARG A N 1
ATOM 1641 C CA . ARG A 1 211 ? -3.377 -3.566 -14.627 1.00 92.25 211 ARG A CA 1
ATOM 1642 C C . ARG A 1 211 ? -4.164 -4.596 -15.437 1.00 92.25 211 ARG A C 1
ATOM 1644 O O . ARG A 1 211 ? -5.317 -4.850 -15.093 1.00 92.25 211 ARG A O 1
ATOM 1651 N N . ALA A 1 212 ? -3.593 -5.133 -16.515 1.00 92.69 212 ALA A N 1
ATOM 1652 C CA . ALA A 1 212 ? -4.220 -6.200 -17.289 1.00 92.69 212 ALA A CA 1
ATOM 1653 C C . ALA A 1 212 ? -4.256 -7.503 -16.478 1.00 92.69 212 ALA A C 1
ATOM 1655 O O . ALA A 1 212 ? -5.336 -8.044 -16.263 1.00 92.69 212 ALA A O 1
ATOM 1656 N N . LEU A 1 213 ? -3.113 -7.924 -15.932 1.00 94.12 213 LEU A N 1
ATOM 1657 C CA . LEU A 1 213 ? -2.989 -9.124 -15.099 1.00 94.12 213 LEU A CA 1
ATOM 1658 C C . LEU A 1 213 ? -3.861 -9.046 -13.842 1.00 94.12 213 LEU A C 1
ATOM 1660 O O . LEU A 1 213 ? -4.610 -9.969 -13.551 1.00 94.12 213 LEU A O 1
ATOM 1664 N N . HIS A 1 214 ? -3.880 -7.902 -13.158 1.00 93.31 214 HIS A N 1
ATOM 1665 C CA . HIS A 1 214 ? -4.755 -7.671 -12.010 1.00 93.31 214 HIS A CA 1
ATOM 1666 C C . HIS A 1 214 ? -6.241 -7.862 -12.357 1.00 93.31 214 HIS A C 1
ATOM 1668 O O . HIS A 1 214 ? -6.997 -8.373 -11.541 1.00 93.31 214 HIS A O 1
ATOM 1674 N N . ARG A 1 215 ? -6.700 -7.473 -13.556 1.00 91.44 215 ARG A N 1
ATOM 1675 C CA . ARG A 1 215 ? -8.096 -7.727 -13.970 1.00 91.44 215 ARG A CA 1
ATOM 1676 C C . ARG A 1 215 ? -8.365 -9.204 -14.232 1.00 91.44 215 ARG A C 1
ATOM 1678 O O . ARG A 1 215 ? -9.503 -9.634 -14.089 1.00 91.44 215 ARG A O 1
ATOM 1685 N N . VAL A 1 216 ? -7.353 -9.964 -14.627 1.00 92.88 216 VAL A N 1
ATOM 1686 C CA . VAL A 1 216 ? -7.481 -11.412 -14.777 1.00 92.88 216 VAL A CA 1
ATOM 1687 C C . VAL A 1 216 ? -7.575 -12.055 -13.391 1.00 92.88 216 VAL A C 1
ATOM 1689 O O . VAL A 1 216 ? -8.589 -12.681 -13.091 1.00 92.88 216 VAL A O 1
ATOM 1692 N N . PHE A 1 217 ? -6.615 -11.781 -12.508 1.00 93.62 217 PHE A N 1
ATOM 1693 C CA . PHE A 1 217 ? -6.557 -12.345 -11.154 1.00 93.62 217 PHE A CA 1
ATOM 1694 C C . PHE A 1 217 ? -7.702 -11.886 -10.232 1.00 93.62 217 PHE A C 1
ATOM 1696 O O . PHE A 1 217 ? -8.210 -12.666 -9.437 1.00 93.62 217 PHE A O 1
ATOM 1703 N N . ASN A 1 218 ? -8.162 -10.636 -10.360 1.00 92.25 218 ASN A N 1
ATOM 1704 C CA . ASN A 1 218 ? -9.117 -10.006 -9.435 1.00 92.25 218 ASN A CA 1
ATOM 1705 C C . ASN A 1 218 ? -10.288 -9.310 -10.165 1.00 92.25 218 ASN A C 1
ATOM 1707 O O . ASN A 1 218 ? -10.688 -8.196 -9.816 1.00 92.25 218 ASN A O 1
ATOM 1711 N N . GLY A 1 219 ? -10.808 -9.913 -11.237 1.00 82.19 219 GLY A N 1
ATOM 1712 C CA . GLY A 1 219 ? -11.704 -9.243 -12.195 1.00 82.19 219 GLY A CA 1
ATOM 1713 C C . GLY A 1 219 ? -13.061 -8.773 -11.666 1.00 82.19 219 GLY A C 1
ATOM 1714 O O . GLY A 1 219 ? -13.651 -7.846 -12.231 1.00 82.19 219 GLY A O 1
ATOM 1715 N N . ASP A 1 220 ? -13.557 -9.358 -10.581 1.00 82.50 220 ASP A N 1
ATOM 1716 C CA . ASP A 1 220 ? -14.884 -9.046 -10.064 1.00 82.50 220 ASP A CA 1
ATOM 1717 C C . ASP A 1 220 ? -14.889 -7.790 -9.181 1.00 82.50 220 ASP A C 1
ATOM 1719 O O . ASP A 1 220 ? -14.339 -7.726 -8.074 1.00 82.50 220 ASP A O 1
ATOM 1723 N N . ARG A 1 221 ? -15.582 -6.771 -9.691 1.00 76.94 221 ARG A N 1
ATOM 1724 C CA . ARG A 1 221 ? -15.713 -5.457 -9.057 1.00 76.94 221 ARG A CA 1
ATOM 1725 C C . ARG A 1 221 ? -16.881 -5.343 -8.084 1.00 76.94 221 ARG A C 1
ATOM 1727 O O . ARG A 1 221 ? -16.874 -4.411 -7.278 1.00 76.94 221 ARG A O 1
ATOM 1734 N N . LEU A 1 222 ? -17.895 -6.200 -8.190 1.00 81.94 222 LEU A N 1
ATOM 1735 C CA . LEU A 1 222 ? -19.074 -6.135 -7.328 1.00 81.94 222 LEU A CA 1
ATOM 1736 C C . LEU A 1 222 ? -18.721 -6.670 -5.947 1.00 81.94 222 LEU A C 1
ATOM 1738 O O . LEU A 1 222 ? -18.903 -5.964 -4.954 1.00 81.94 222 LEU A O 1
ATOM 1742 N N . VAL A 1 223 ? -18.111 -7.852 -5.905 1.00 85.75 223 VAL A N 1
ATOM 1743 C CA . VAL A 1 223 ? -17.695 -8.498 -4.659 1.00 85.75 223 VAL A CA 1
ATOM 1744 C C . VAL A 1 223 ? -16.590 -7.710 -3.958 1.00 85.75 223 VAL A C 1
ATOM 1746 O O . VAL A 1 223 ? -16.582 -7.617 -2.729 1.00 85.75 223 VAL A O 1
ATOM 1749 N N . LYS A 1 224 ? -15.752 -6.991 -4.719 1.00 86.00 224 LYS A N 1
ATOM 1750 C CA . LYS A 1 224 ? -14.686 -6.137 -4.168 1.00 86.00 224 LYS A CA 1
ATOM 1751 C C . LYS A 1 224 ? -15.214 -5.150 -3.136 1.00 86.00 224 LYS A C 1
ATOM 1753 O O . LYS A 1 224 ? -14.529 -4.866 -2.162 1.00 86.00 224 LYS A O 1
ATOM 1758 N N . ARG A 1 225 ? -16.433 -4.630 -3.324 1.00 85.75 225 ARG A N 1
ATOM 1759 C CA . ARG A 1 225 ? -17.038 -3.653 -2.405 1.00 85.75 225 ARG A CA 1
ATOM 1760 C C . ARG A 1 225 ? -17.270 -4.216 -1.005 1.00 85.75 225 ARG A C 1
ATOM 1762 O O . ARG A 1 225 ? -17.160 -3.451 -0.055 1.00 85.75 225 ARG A O 1
ATOM 1769 N N . ALA A 1 226 ? -17.577 -5.508 -0.889 1.00 88.44 226 ALA A N 1
ATOM 1770 C CA . ALA A 1 226 ? -17.741 -6.169 0.401 1.00 88.44 226 ALA A CA 1
ATOM 1771 C C . ALA A 1 226 ? -16.381 -6.376 1.077 1.00 88.44 226 ALA A C 1
ATOM 1773 O O . ALA A 1 226 ? -16.204 -5.991 2.228 1.00 88.44 226 ALA A O 1
ATOM 1774 N N . PHE A 1 227 ? -15.398 -6.891 0.334 1.00 90.44 227 PHE A N 1
ATOM 1775 C CA . PHE A 1 227 ? -14.073 -7.176 0.885 1.00 90.44 227 PHE A CA 1
ATOM 1776 C C . PHE A 1 227 ? -13.317 -5.924 1.328 1.00 90.44 227 PHE A C 1
ATOM 1778 O O . PHE A 1 227 ? -12.600 -5.983 2.309 1.00 90.44 227 PHE A O 1
ATOM 1785 N N . VAL A 1 228 ? -13.523 -4.765 0.698 1.00 89.19 228 VAL A N 1
ATOM 1786 C CA . VAL A 1 228 ? -12.869 -3.515 1.138 1.00 89.19 228 VAL A CA 1
ATOM 1787 C C . VAL A 1 228 ? -13.594 -2.784 2.281 1.00 89.19 228 VAL A C 1
ATOM 1789 O O . VAL A 1 228 ? -13.087 -1.763 2.756 1.00 89.19 228 VAL A O 1
ATOM 1792 N N . ASP A 1 229 ? -14.778 -3.245 2.709 1.00 92.62 229 ASP A N 1
ATOM 1793 C CA . ASP A 1 229 ? -15.505 -2.643 3.832 1.00 92.62 229 ASP A CA 1
ATOM 1794 C C . ASP A 1 229 ? -14.937 -3.155 5.161 1.00 92.62 229 ASP A C 1
ATOM 1796 O O . ASP A 1 229 ? -15.201 -4.272 5.603 1.00 92.62 229 ASP A O 1
ATOM 1800 N N . LYS A 1 230 ? -14.178 -2.290 5.836 1.00 92.06 230 LYS A N 1
ATOM 1801 C CA . LYS A 1 230 ? -13.470 -2.599 7.090 1.00 92.06 230 LYS A CA 1
ATOM 1802 C C . LYS A 1 230 ? -14.396 -3.042 8.225 1.00 92.06 230 LYS A C 1
ATOM 1804 O O . LYS A 1 230 ? -13.940 -3.671 9.173 1.00 92.06 230 LYS A O 1
ATOM 1809 N N . SER A 1 231 ? -15.690 -2.723 8.147 1.00 93.50 231 SER A N 1
ATOM 1810 C CA . SER A 1 231 ? -16.675 -3.168 9.142 1.00 93.50 231 SER A CA 1
ATOM 1811 C C . SER A 1 231 ? -16.987 -4.668 9.057 1.00 93.50 231 SER A C 1
ATOM 1813 O O . SER A 1 231 ? -17.478 -5.241 10.034 1.00 93.50 231 SER A O 1
ATOM 1815 N N . LEU A 1 232 ? -16.671 -5.299 7.919 1.00 93.25 232 LEU A N 1
ATOM 1816 C CA . LEU A 1 232 ? -16.923 -6.712 7.645 1.00 93.25 232 LEU A CA 1
ATOM 1817 C C . LEU A 1 232 ? -15.712 -7.615 7.916 1.00 93.25 232 LEU A C 1
ATOM 1819 O O . LEU A 1 232 ? -15.847 -8.836 7.867 1.00 93.25 232 LEU A O 1
ATOM 1823 N N . TYR A 1 233 ? -14.543 -7.050 8.230 1.00 93.56 233 TYR A N 1
ATOM 1824 C CA . TYR A 1 233 ? -13.323 -7.831 8.470 1.00 93.56 233 TYR A CA 1
ATOM 1825 C C . TYR A 1 233 ? -13.482 -8.921 9.542 1.00 93.56 233 TYR A C 1
ATOM 1827 O O . TYR A 1 233 ? -13.035 -10.031 9.262 1.00 93.56 233 TYR A O 1
ATOM 1835 N N . PRO A 1 234 ? -14.197 -8.700 10.669 1.00 91.44 234 PRO A N 1
ATOM 1836 C CA . PRO A 1 234 ? -14.416 -9.755 11.662 1.00 91.44 234 PRO A CA 1
ATOM 1837 C C . PRO A 1 234 ? -15.104 -11.019 11.122 1.00 91.44 234 PRO A C 1
ATOM 1839 O O . PRO A 1 234 ? -14.968 -12.081 11.715 1.00 91.44 234 PRO A O 1
ATOM 1842 N N . TYR A 1 235 ? -15.834 -10.928 10.004 1.00 90.69 235 TYR A N 1
ATOM 1843 C CA . TYR A 1 235 ? -16.484 -12.085 9.374 1.00 90.69 235 TYR A CA 1
ATOM 1844 C C . TYR A 1 235 ? -15.697 -12.636 8.186 1.00 90.69 235 TYR A C 1
ATOM 1846 O O . TYR A 1 235 ? -15.782 -13.823 7.880 1.00 90.69 235 TYR A O 1
ATOM 1854 N N . LEU A 1 236 ? -14.988 -11.759 7.471 1.00 91.62 236 LEU A N 1
ATOM 1855 C CA . LEU A 1 236 ? -14.301 -12.099 6.224 1.00 91.62 236 LEU A CA 1
ATOM 1856 C C . LEU A 1 236 ? -12.870 -12.595 6.448 1.00 91.62 236 LEU A C 1
ATOM 1858 O O . LEU A 1 236 ? -12.334 -13.291 5.591 1.00 91.62 236 LEU A O 1
ATOM 1862 N N . VAL A 1 237 ? -12.241 -12.223 7.565 1.00 93.25 237 VAL A N 1
ATOM 1863 C CA . VAL A 1 237 ? -10.839 -12.527 7.860 1.00 93.25 237 VAL A CA 1
ATOM 1864 C C . VAL A 1 237 ? -10.774 -13.415 9.096 1.00 93.25 237 VAL A C 1
ATOM 1866 O O . VAL A 1 237 ? -11.046 -12.975 10.212 1.00 93.25 237 VAL A O 1
ATOM 1869 N N . ARG A 1 238 ? -10.411 -14.682 8.888 1.00 91.44 238 ARG A N 1
ATOM 1870 C CA . ARG A 1 238 ? -10.377 -15.723 9.922 1.00 91.44 238 ARG A CA 1
ATOM 1871 C C . ARG A 1 238 ? -9.071 -15.675 10.710 1.00 91.44 238 ARG A C 1
ATOM 1873 O O . ARG A 1 238 ? -8.161 -16.467 10.502 1.00 91.44 238 ARG A O 1
ATOM 1880 N N . THR A 1 239 ? -8.964 -14.698 11.600 1.00 94.62 239 THR A N 1
ATOM 1881 C CA . THR A 1 239 ? -7.830 -14.580 12.519 1.00 94.62 239 THR A CA 1
ATOM 1882 C C . THR A 1 239 ? -8.227 -13.829 13.778 1.00 94.62 239 THR A C 1
ATOM 1884 O O . THR A 1 239 ? -9.008 -12.881 13.722 1.00 94.62 239 THR A O 1
ATOM 1887 N N . GLU A 1 240 ? -7.651 -14.210 14.911 1.00 94.06 240 GLU A N 1
ATOM 1888 C CA . GLU A 1 240 ? -7.766 -13.447 16.159 1.00 94.06 240 GLU A CA 1
ATOM 1889 C C . GLU A 1 240 ? -6.760 -12.286 16.210 1.00 94.06 240 GLU A C 1
ATOM 1891 O O . GLU A 1 240 ? -6.923 -11.345 16.980 1.00 94.06 240 GLU A O 1
ATOM 1896 N N . ARG A 1 241 ? -5.728 -12.301 15.352 1.00 95.88 241 ARG A N 1
ATOM 1897 C CA . ARG A 1 241 ? -4.677 -11.271 15.310 1.00 95.88 241 ARG A CA 1
ATOM 1898 C C . ARG A 1 241 ? -5.077 -10.108 14.407 1.00 95.88 241 ARG A C 1
ATOM 1900 O O . ARG A 1 241 ? -4.424 -9.842 13.399 1.00 95.88 241 ARG A O 1
ATOM 1907 N N . GLN A 1 242 ? -6.174 -9.450 14.762 1.00 95.31 242 GLN A N 1
ATOM 1908 C CA . GLN A 1 242 ? -6.706 -8.259 14.103 1.00 95.31 242 GLN A CA 1
ATOM 1909 C C . GLN A 1 242 ? -7.268 -7.273 15.144 1.00 95.31 242 GLN A C 1
ATOM 1911 O O . GLN A 1 242 ? -7.582 -7.689 16.256 1.00 95.31 242 GLN A O 1
ATOM 1916 N N . PRO A 1 243 ? -7.408 -5.971 14.827 1.00 94.38 243 PRO A N 1
ATOM 1917 C CA . PRO A 1 243 ? -7.877 -4.985 15.791 1.00 94.38 243 PRO A CA 1
ATOM 1918 C C . PRO A 1 243 ? -9.317 -5.264 16.203 1.00 94.38 243 PRO A C 1
ATOM 1920 O O . PRO A 1 243 ? -10.182 -5.467 15.345 1.00 94.38 243 PRO A O 1
ATOM 1923 N N . THR A 1 244 ? -9.602 -5.152 17.498 1.00 94.25 244 THR A N 1
ATOM 1924 C CA . THR A 1 244 ? -10.986 -5.230 17.971 1.00 94.25 244 THR A CA 1
ATOM 1925 C C . THR A 1 244 ? -11.775 -4.012 17.488 1.00 94.25 244 THR A C 1
ATOM 1927 O O . THR A 1 244 ? -11.404 -2.864 17.748 1.00 94.25 244 THR A O 1
ATOM 1930 N N . ASN A 1 245 ? -12.891 -4.242 16.793 1.00 95.00 245 ASN A N 1
ATOM 1931 C CA . ASN A 1 245 ? -13.843 -3.193 16.434 1.00 95.00 245 ASN A CA 1
ATOM 1932 C C . ASN A 1 245 ? -14.802 -2.954 17.609 1.00 95.00 245 ASN A C 1
ATOM 1934 O O . ASN A 1 245 ? -15.796 -3.663 17.736 1.00 95.00 245 ASN A O 1
ATOM 1938 N N . TYR A 1 246 ? -14.530 -1.947 18.443 1.00 96.56 246 TYR A N 1
ATOM 1939 C CA . TYR A 1 246 ? -15.411 -1.576 19.559 1.00 96.56 246 TYR A CA 1
ATOM 1940 C C . TYR A 1 246 ? -16.793 -1.121 19.084 1.00 96.56 246 TYR A C 1
ATOM 1942 O O . TYR A 1 246 ? -17.804 -1.434 19.703 1.00 96.56 246 TYR A O 1
ATOM 1950 N N . LEU A 1 247 ? -16.832 -0.371 17.979 1.00 97.56 247 LEU A N 1
ATOM 1951 C CA . LEU A 1 247 ? -18.064 0.137 17.390 1.00 97.56 247 LEU A CA 1
ATOM 1952 C C . LEU A 1 247 ? -17.944 0.182 15.872 1.00 97.56 247 LEU A C 1
ATOM 1954 O O . LEU A 1 247 ? -16.951 0.648 15.312 1.00 97.56 247 LEU A O 1
ATOM 1958 N N . ARG A 1 248 ? -19.006 -0.217 15.187 1.00 97.44 248 ARG A N 1
ATOM 1959 C CA . ARG A 1 248 ? -19.164 -0.079 13.743 1.00 97.44 248 ARG A CA 1
ATOM 1960 C C . ARG A 1 248 ? -20.454 0.669 13.481 1.00 97.44 248 ARG A C 1
ATOM 1962 O O . ARG A 1 248 ? -21.507 0.302 13.987 1.00 97.44 248 ARG A O 1
ATOM 1969 N N . ARG A 1 249 ? -20.379 1.718 12.671 1.00 96.88 249 ARG A N 1
ATOM 1970 C CA . ARG A 1 249 ? -21.562 2.344 12.097 1.00 96.88 249 ARG A CA 1
ATOM 1971 C C . ARG A 1 249 ? -21.777 1.751 10.714 1.00 96.88 249 ARG A C 1
ATOM 1973 O O . ARG A 1 249 ? -20.919 1.918 9.851 1.00 96.88 249 ARG A O 1
ATOM 1980 N N . ILE A 1 250 ? -22.884 1.044 10.512 1.00 95.00 250 ILE A N 1
ATOM 1981 C CA . ILE A 1 250 ? -23.200 0.337 9.268 1.00 95.00 250 ILE A CA 1
ATOM 1982 C C . ILE A 1 250 ? -24.573 0.801 8.793 1.00 95.00 250 ILE A C 1
ATOM 1984 O O . ILE A 1 250 ? -25.595 0.489 9.404 1.00 95.00 250 ILE A O 1
ATOM 1988 N N . ASN A 1 251 ? -24.596 1.558 7.691 1.00 92.88 251 ASN A N 1
ATOM 1989 C CA . ASN A 1 251 ? -25.830 2.046 7.068 1.00 92.88 251 ASN A CA 1
ATOM 1990 C C . ASN A 1 251 ? -26.771 2.732 8.079 1.00 92.88 251 ASN A C 1
ATOM 1992 O O . ASN A 1 251 ? -27.936 2.361 8.213 1.00 92.88 251 ASN A O 1
ATOM 1996 N N . GLY A 1 252 ? -26.249 3.678 8.864 1.00 93.94 252 GLY A N 1
ATOM 1997 C CA . GLY A 1 252 ? -27.060 4.362 9.881 1.00 93.94 252 GLY A CA 1
ATOM 1998 C C . GLY A 1 252 ? -26.948 3.792 11.290 1.00 93.94 252 GLY A C 1
ATOM 1999 O O . GLY A 1 252 ? -27.081 4.549 12.242 1.00 93.94 252 GLY A O 1
ATOM 2000 N N . ARG A 1 253 ? -26.704 2.486 11.428 1.00 96.62 253 ARG A N 1
ATOM 2001 C CA . ARG A 1 253 ? -26.860 1.769 12.701 1.00 96.62 253 ARG A CA 1
ATOM 2002 C C . ARG A 1 253 ? -25.539 1.631 13.431 1.00 96.62 253 ARG A C 1
ATOM 2004 O O . ARG A 1 253 ? -24.533 1.330 12.795 1.00 96.62 253 ARG A O 1
ATOM 2011 N N . TYR A 1 254 ? -25.560 1.814 14.742 1.00 98.06 254 TYR A N 1
ATOM 2012 C CA . TYR A 1 254 ? -24.436 1.538 15.624 1.00 98.06 254 TYR A CA 1
ATOM 2013 C C . TYR A 1 254 ? -24.482 0.080 16.061 1.00 98.06 254 TYR A C 1
ATOM 2015 O O . TYR A 1 254 ? -25.524 -0.404 16.489 1.00 98.06 254 TYR A O 1
ATOM 2023 N N . VAL A 1 255 ? -23.363 -0.613 15.895 1.00 97.50 255 VAL A N 1
ATOM 2024 C CA . VAL A 1 255 ? -23.227 -2.044 16.149 1.00 97.50 255 VAL A CA 1
ATOM 2025 C C . VAL A 1 255 ? -21.935 -2.271 16.925 1.00 97.50 255 VAL A C 1
ATOM 2027 O O . VAL A 1 255 ? -20.889 -1.761 16.516 1.00 97.50 255 VAL A O 1
ATOM 2030 N N . ASP A 1 256 ? -21.990 -3.003 18.032 1.00 95.81 256 ASP A N 1
ATOM 2031 C CA . ASP A 1 256 ? -20.803 -3.340 18.828 1.00 95.81 256 ASP A CA 1
ATOM 2032 C C . ASP A 1 256 ? -19.981 -4.498 18.212 1.00 95.81 256 ASP A C 1
ATOM 2034 O O . ASP A 1 256 ? -20.167 -4.884 17.047 1.00 95.81 256 ASP A O 1
ATOM 2038 N N . SER A 1 257 ? -19.020 -5.026 18.975 1.00 92.81 257 SER A N 1
ATOM 2039 C CA . SER A 1 257 ? -18.191 -6.180 18.599 1.00 92.81 257 SER A CA 1
ATOM 2040 C C . SER A 1 257 ? -18.991 -7.475 18.441 1.00 92.81 257 SER A C 1
ATOM 2042 O O . SER A 1 257 ? -18.659 -8.286 17.578 1.00 92.81 257 SER A O 1
ATOM 2044 N N . ASP A 1 258 ? -20.067 -7.630 19.212 1.00 92.88 258 ASP A N 1
ATOM 2045 C CA . ASP A 1 258 ? -20.872 -8.851 19.309 1.00 92.88 258 ASP A CA 1
ATOM 2046 C C . ASP A 1 258 ? -22.095 -8.833 18.376 1.00 92.88 258 ASP A C 1
ATOM 2048 O O . ASP A 1 258 ? -22.823 -9.817 18.268 1.00 92.88 258 ASP A O 1
ATOM 2052 N N . ASN A 1 259 ? -22.262 -7.750 17.608 1.00 93.94 259 ASN A N 1
ATOM 2053 C CA . ASN A 1 259 ? -23.362 -7.488 16.673 1.00 93.94 259 ASN A CA 1
ATOM 2054 C C . ASN A 1 259 ? -24.663 -6.997 17.306 1.00 93.94 259 ASN A C 1
ATOM 2056 O O . ASN A 1 259 ? -25.694 -6.975 16.628 1.00 93.94 259 ASN A O 1
ATOM 2060 N N . ASN A 1 260 ? -24.621 -6.541 18.554 1.00 96.38 260 ASN A N 1
ATOM 2061 C CA . ASN A 1 260 ? -25.766 -5.895 19.172 1.00 96.38 260 ASN A CA 1
ATOM 2062 C C . ASN A 1 260 ? -25.924 -4.483 18.609 1.00 96.38 260 ASN A C 1
ATOM 2064 O O . ASN A 1 260 ? -24.946 -3.758 18.404 1.00 96.38 260 ASN A O 1
ATOM 2068 N N . ILE A 1 261 ? -27.171 -4.090 18.353 1.00 97.56 261 ILE A N 1
ATOM 2069 C CA . ILE A 1 261 ? -27.496 -2.714 17.982 1.00 97.56 261 ILE A CA 1
ATOM 2070 C C . ILE A 1 261 ? -27.401 -1.856 19.241 1.00 97.56 261 ILE A C 1
ATOM 2072 O O . ILE A 1 261 ? -28.000 -2.187 20.259 1.00 97.56 261 ILE A O 1
ATOM 2076 N N . ILE A 1 262 ? -26.661 -0.755 19.147 1.00 97.88 262 ILE A N 1
ATOM 2077 C CA . ILE A 1 262 ? -26.464 0.197 20.241 1.00 97.88 262 ILE A CA 1
ATOM 2078 C C . ILE A 1 262 ? -27.261 1.462 19.938 1.00 97.88 262 ILE A C 1
ATOM 2080 O O . ILE A 1 262 ? -27.174 2.005 18.832 1.00 97.88 262 ILE A O 1
ATOM 2084 N N . ASP A 1 263 ? -28.015 1.960 20.913 1.00 97.62 263 ASP A N 1
ATOM 2085 C CA . ASP A 1 263 ? -28.686 3.244 20.763 1.00 97.62 263 ASP A CA 1
ATOM 2086 C C . ASP A 1 263 ? -27.665 4.383 20.747 1.00 97.62 263 ASP A C 1
ATOM 2088 O O . ASP A 1 263 ? -26.662 4.392 21.462 1.00 97.62 263 ASP A O 1
ATOM 2092 N N . ALA A 1 264 ? -27.912 5.388 19.906 1.00 96.62 264 ALA A N 1
ATOM 2093 C CA . ALA A 1 264 ? -26.975 6.494 19.705 1.00 96.62 264 ALA A CA 1
ATOM 2094 C C . ALA A 1 264 ? -26.656 7.257 21.009 1.00 96.62 264 ALA A C 1
ATOM 2096 O O . ALA A 1 264 ? -25.570 7.824 21.135 1.00 96.62 264 ALA A O 1
ATOM 2097 N N . ALA A 1 265 ? -27.586 7.268 21.971 1.00 96.25 265 ALA A N 1
ATOM 2098 C CA . ALA A 1 265 ? -27.399 7.883 23.283 1.00 96.25 265 ALA A CA 1
ATOM 2099 C C . ALA A 1 265 ? -26.357 7.147 24.146 1.00 96.25 265 ALA A C 1
ATOM 2101 O O . ALA A 1 265 ? -25.635 7.799 24.898 1.00 96.25 265 ALA A O 1
ATOM 2102 N N . ASP A 1 266 ? -26.221 5.830 23.974 1.00 97.12 266 ASP A N 1
ATOM 2103 C CA . ASP A 1 266 ? -25.361 4.976 24.800 1.00 97.12 266 ASP A CA 1
ATOM 2104 C C . ASP A 1 266 ? -23.947 4.828 24.229 1.00 97.12 266 ASP A C 1
ATOM 2106 O O . ASP A 1 266 ? -23.011 4.463 24.940 1.00 97.12 266 ASP A O 1
ATOM 2110 N N . VAL A 1 267 ? -23.759 5.159 22.946 1.00 97.31 267 VAL A N 1
ATOM 2111 C CA . VAL A 1 267 ? -22.465 5.059 22.250 1.00 97.31 267 VAL A CA 1
ATOM 2112 C C . VAL A 1 267 ? -21.302 5.693 23.030 1.00 97.31 267 VAL A C 1
ATOM 2114 O O . VAL A 1 267 ? -20.262 5.040 23.137 1.00 97.31 267 VAL A O 1
ATOM 2117 N N . PRO A 1 268 ? -21.398 6.929 23.569 1.00 96.50 268 PRO A N 1
ATOM 2118 C CA . PRO A 1 268 ? -20.270 7.534 24.273 1.00 96.50 268 PRO A CA 1
ATOM 2119 C C . PRO A 1 268 ? -19.886 6.767 25.542 1.00 96.50 268 PRO A C 1
ATOM 2121 O O . PRO A 1 268 ? -18.698 6.565 25.791 1.00 96.50 268 PRO A O 1
ATOM 2124 N N . GLN A 1 269 ? -20.882 6.307 26.304 1.00 95.56 269 GLN A N 1
ATOM 2125 C CA . GLN A 1 269 ? -20.679 5.536 27.529 1.00 95.56 269 GLN A CA 1
ATOM 2126 C C . GLN A 1 269 ? -20.068 4.164 27.223 1.00 95.56 269 GLN A C 1
ATOM 2128 O O . GLN A 1 269 ? -19.049 3.805 27.808 1.00 95.56 269 GLN A O 1
ATOM 2133 N N . MET A 1 270 ? -20.609 3.453 26.230 1.00 95.88 270 MET A N 1
ATOM 2134 C CA . MET A 1 270 ? -20.067 2.166 25.789 1.00 95.88 270 MET A CA 1
ATOM 2135 C C . MET A 1 270 ? -18.604 2.295 25.347 1.00 95.88 270 MET A C 1
ATOM 2137 O O . MET A 1 270 ? -17.751 1.505 25.749 1.00 95.88 270 MET A O 1
ATOM 2141 N N . LEU A 1 271 ? -18.270 3.325 24.561 1.00 96.56 271 LEU A N 1
ATOM 2142 C CA . LEU A 1 271 ? -16.885 3.559 24.152 1.00 96.56 271 LEU A CA 1
ATOM 2143 C C . LEU A 1 271 ? -15.971 3.856 25.351 1.00 96.56 271 LEU A C 1
ATOM 2145 O O . LEU A 1 271 ? -14.840 3.371 25.365 1.00 96.56 271 LEU A O 1
ATOM 2149 N N . ALA A 1 272 ? -16.450 4.600 26.354 1.00 94.62 272 ALA A N 1
ATOM 2150 C CA . ALA A 1 272 ? -15.690 4.910 27.567 1.00 94.62 272 ALA A CA 1
ATOM 2151 C C . ALA A 1 272 ? -15.367 3.663 28.404 1.00 94.62 272 ALA A C 1
ATOM 2153 O O . ALA A 1 272 ? -14.276 3.578 28.968 1.00 94.62 272 ALA A O 1
ATOM 2154 N N . GLU A 1 273 ? -16.283 2.693 28.444 1.00 94.50 273 GLU A N 1
ATOM 2155 C CA . GLU A 1 273 ? -16.104 1.401 29.122 1.00 94.50 273 GLU A CA 1
ATOM 2156 C C . GLU A 1 273 ? -15.122 0.480 28.389 1.00 94.50 273 GLU A C 1
ATOM 2158 O O . GLU A 1 273 ? -14.458 -0.345 29.016 1.00 94.50 273 GLU A O 1
ATOM 2163 N N . ARG A 1 274 ? -15.001 0.621 27.062 1.00 93.62 274 ARG A N 1
ATOM 2164 C CA . ARG A 1 274 ? -14.071 -0.171 26.243 1.00 93.62 274 ARG A CA 1
ATOM 2165 C C . ARG A 1 274 ? -12.659 0.399 26.242 1.00 93.62 274 ARG A C 1
ATOM 2167 O O . ARG A 1 274 ? -11.700 -0.346 26.426 1.00 93.62 274 ARG A O 1
ATOM 2174 N N . SER A 1 275 ? -12.500 1.696 25.975 1.00 93.38 275 SER A N 1
ATOM 2175 C CA . SER A 1 275 ? -11.177 2.318 25.940 1.00 93.38 275 SER A CA 1
ATOM 2176 C C . SER A 1 275 ? -11.212 3.842 26.004 1.00 93.38 275 SER A C 1
ATOM 2178 O O . SER A 1 275 ? -12.045 4.508 25.395 1.00 93.38 275 SER A O 1
ATOM 2180 N N . ARG A 1 276 ? -10.190 4.420 26.644 1.00 94.38 276 ARG A N 1
ATOM 2181 C CA . ARG A 1 276 ? -9.930 5.869 26.627 1.00 94.38 276 ARG A CA 1
ATOM 2182 C C . ARG A 1 276 ? -9.429 6.377 25.276 1.00 94.38 276 ARG A C 1
ATOM 2184 O O . ARG A 1 276 ? -9.499 7.577 25.012 1.00 94.38 276 ARG A O 1
ATOM 2191 N N . ARG A 1 277 ? -8.884 5.496 24.433 1.00 94.62 277 ARG A N 1
ATOM 2192 C CA . ARG A 1 277 ? -8.279 5.846 23.143 1.00 94.62 277 ARG A CA 1
ATOM 2193 C C . ARG A 1 277 ? -8.616 4.790 22.098 1.00 94.62 277 ARG A C 1
ATOM 2195 O O . ARG A 1 277 ? -8.393 3.605 22.304 1.00 94.62 277 ARG A O 1
ATOM 2202 N N . ALA A 1 278 ? -9.091 5.235 20.944 1.00 95.56 278 ALA A N 1
ATOM 2203 C CA . ALA A 1 278 ? -9.447 4.378 19.822 1.00 95.56 278 ALA A CA 1
ATOM 2204 C C . ALA A 1 278 ? -9.024 5.013 18.492 1.00 95.56 278 ALA A C 1
ATOM 2206 O O . ALA A 1 278 ? -8.761 6.212 18.406 1.00 95.56 278 ALA A O 1
ATOM 2207 N N . ILE A 1 279 ? -8.981 4.226 17.425 1.00 94.12 279 ILE A N 1
ATOM 2208 C CA . ILE A 1 279 ? -8.854 4.726 16.057 1.00 94.12 279 ILE A CA 1
ATOM 2209 C C . ILE A 1 279 ? -10.242 4.799 15.435 1.00 94.12 279 ILE A C 1
ATOM 2211 O O . ILE A 1 279 ? -10.935 3.790 15.356 1.00 94.12 279 ILE A O 1
ATOM 2215 N N . ILE A 1 280 ? -10.622 5.973 14.931 1.00 95.56 280 ILE A N 1
ATOM 2216 C CA . ILE A 1 280 ? -11.817 6.151 14.103 1.00 95.56 280 ILE A CA 1
ATOM 2217 C C . ILE A 1 280 ? -11.420 6.325 12.634 1.00 95.56 280 ILE A C 1
ATOM 2219 O O . ILE A 1 280 ? -10.532 7.117 12.295 1.00 95.56 280 ILE A O 1
ATOM 2223 N N . LYS A 1 281 ? -12.081 5.585 11.740 1.00 93.69 281 LYS A N 1
ATOM 2224 C CA . LYS A 1 281 ? -11.850 5.671 10.291 1.00 93.69 281 LYS A CA 1
ATOM 2225 C C . LYS A 1 281 ? -13.106 5.312 9.490 1.00 93.69 281 LYS A C 1
ATOM 2227 O O . LYS A 1 281 ? -13.895 4.485 9.946 1.00 93.69 281 LYS A O 1
ATOM 2232 N N . PRO A 1 282 ? -13.307 5.885 8.290 1.00 94.38 282 PRO A N 1
ATOM 2233 C CA . PRO A 1 282 ? -14.389 5.441 7.415 1.00 94.38 282 PRO A CA 1
ATOM 2234 C C . PRO A 1 282 ? -14.183 3.975 7.017 1.00 94.38 282 PRO A C 1
ATOM 2236 O O . PRO A 1 282 ? -13.046 3.546 6.798 1.00 94.38 282 PRO A O 1
ATOM 2239 N N . SER A 1 283 ? -15.266 3.205 6.892 1.00 92.69 283 SER A N 1
ATOM 2240 C CA . SER A 1 283 ? -15.141 1.765 6.629 1.00 92.69 283 SER A CA 1
ATOM 2241 C C . SER A 1 283 ? -14.913 1.445 5.147 1.00 92.69 283 SER A C 1
ATOM 2243 O O . SER A 1 283 ? -14.228 0.479 4.830 1.00 92.69 283 SER A O 1
ATOM 2245 N N . ARG A 1 284 ? -15.405 2.303 4.239 1.00 88.50 284 ARG A N 1
ATOM 2246 C CA . ARG A 1 284 ? -15.413 2.098 2.772 1.00 88.50 284 ARG A CA 1
ATOM 2247 C C . ARG A 1 284 ? -14.397 2.940 1.992 1.00 88.50 284 ARG A C 1
ATOM 2249 O O . ARG A 1 284 ? -14.532 3.117 0.783 1.00 88.50 284 ARG A O 1
ATOM 2256 N N . THR A 1 285 ? -13.400 3.519 2.659 1.00 79.00 285 THR A N 1
ATOM 2257 C CA . THR A 1 285 ? -12.366 4.337 1.998 1.00 79.00 285 THR A CA 1
ATOM 2258 C C . THR A 1 285 ? -11.005 3.654 2.014 1.00 79.00 285 THR A C 1
ATOM 2260 O O . THR A 1 285 ? -10.668 2.962 2.976 1.00 79.00 285 THR A O 1
ATOM 2263 N N . ALA A 1 286 ? -10.201 3.920 0.983 1.00 67.88 286 ALA A N 1
ATOM 2264 C CA . ALA A 1 286 ? -8.797 3.519 0.889 1.00 67.88 286 ALA A CA 1
ATOM 2265 C C . ALA A 1 286 ? -7.838 4.667 1.289 1.00 67.88 286 ALA A C 1
ATOM 2267 O O . ALA A 1 286 ? -8.262 5.808 1.502 1.00 67.88 286 ALA A O 1
ATOM 2268 N N . ASN A 1 287 ? -6.532 4.374 1.333 1.00 66.69 287 ASN A N 1
ATOM 2269 C CA . ASN A 1 287 ? -5.419 5.336 1.459 1.00 66.69 287 ASN A CA 1
ATOM 2270 C C . ASN A 1 287 ? -5.294 6.083 2.802 1.00 66.69 287 ASN A C 1
ATOM 2272 O O . ASN A 1 287 ? -4.667 7.144 2.862 1.00 66.69 287 ASN A O 1
ATOM 2276 N N . GLY A 1 288 ? -5.897 5.571 3.878 1.00 65.19 288 GLY A N 1
ATOM 2277 C CA . GLY A 1 288 ? -5.784 6.176 5.212 1.00 65.19 288 GLY A CA 1
ATOM 2278 C C . GLY A 1 288 ? -6.456 7.551 5.348 1.00 65.19 288 GLY A C 1
ATOM 2279 O O . GLY A 1 288 ? -6.181 8.298 6.293 1.00 65.19 288 GLY A O 1
ATOM 2280 N N . ALA A 1 289 ? -7.338 7.918 4.412 1.00 76.31 289 ALA A N 1
ATOM 2281 C CA . ALA A 1 289 ? -8.077 9.170 4.477 1.00 76.31 289 ALA A CA 1
ATOM 2282 C C . ALA A 1 289 ? -8.991 9.191 5.713 1.00 76.31 289 ALA A C 1
ATOM 2284 O O . ALA A 1 289 ? -9.756 8.262 5.955 1.00 76.31 289 ALA A O 1
ATOM 2285 N N . LYS A 1 290 ? -8.930 10.284 6.483 1.00 85.25 290 LYS A N 1
ATOM 2286 C CA . LYS A 1 290 ? -9.705 10.488 7.722 1.00 85.25 290 LYS A CA 1
ATOM 2287 C C . LYS A 1 290 ? -9.448 9.456 8.835 1.00 85.25 290 LYS A C 1
ATOM 2289 O O . LYS A 1 290 ? -10.247 9.401 9.758 1.00 85.25 290 LYS A O 1
ATOM 2294 N N . VAL A 1 291 ? -8.342 8.718 8.825 1.00 88.44 291 VAL A N 1
ATOM 2295 C CA . VAL A 1 291 ? -7.924 7.958 10.016 1.00 88.44 291 VAL A CA 1
ATOM 2296 C C . VAL A 1 291 ? -7.495 8.951 11.096 1.00 88.44 291 VAL A C 1
ATOM 2298 O O . VAL A 1 291 ? -6.636 9.795 10.839 1.00 88.44 291 VAL A O 1
ATOM 2301 N N . ASN A 1 292 ? -8.122 8.906 12.271 1.00 91.19 292 ASN A N 1
ATOM 2302 C CA . ASN A 1 292 ? -7.793 9.784 13.394 1.00 91.19 292 ASN A CA 1
ATOM 2303 C C . ASN A 1 292 ? -7.850 9.027 14.718 1.00 91.19 292 ASN A C 1
ATOM 2305 O O . ASN A 1 292 ? -8.598 8.061 14.856 1.00 91.19 292 ASN A O 1
ATOM 2309 N N . LEU A 1 293 ? -7.110 9.534 15.701 1.00 92.25 293 LEU A N 1
ATOM 2310 C CA . LEU A 1 293 ? -7.327 9.173 17.094 1.00 92.25 293 LEU A CA 1
ATOM 2311 C C . LEU A 1 293 ? -8.682 9.737 17.559 1.00 92.25 293 LEU A C 1
ATOM 2313 O O . LEU A 1 293 ? -9.005 10.903 17.292 1.00 92.25 293 LEU A O 1
ATOM 2317 N N . LEU A 1 294 ? -9.455 8.881 18.218 1.00 95.69 294 LEU A N 1
ATOM 2318 C CA . LEU A 1 294 ? -10.629 9.193 19.016 1.00 95.69 294 LEU A CA 1
ATOM 2319 C C . LEU A 1 294 ? -10.229 9.064 20.486 1.00 95.69 294 LEU A C 1
ATOM 2321 O O . LEU A 1 294 ? -9.758 8.011 20.911 1.00 95.69 294 LEU A O 1
ATOM 2325 N N . GLU A 1 295 ? -10.415 10.128 21.248 1.00 96.44 295 GLU A N 1
ATOM 2326 C CA . GLU A 1 295 ? -10.161 10.156 22.687 1.00 96.44 295 GLU A CA 1
ATOM 2327 C C . GLU A 1 295 ? -11.501 10.210 23.417 1.00 96.44 295 GLU A C 1
ATOM 2329 O O . GLU A 1 295 ? -12.409 10.924 22.984 1.00 96.44 295 GLU A O 1
ATOM 2334 N N . VAL A 1 296 ? -11.629 9.442 24.498 1.00 95.06 296 VAL A N 1
ATOM 2335 C CA . VAL A 1 296 ? -12.846 9.372 25.312 1.00 95.06 296 VAL A CA 1
ATOM 2336 C C . VAL A 1 296 ? -12.544 9.926 26.701 1.00 95.06 296 VAL A C 1
ATOM 2338 O O . VAL A 1 296 ? -11.848 9.299 27.506 1.00 95.06 296 VAL A O 1
ATOM 2341 N N . GLY A 1 297 ? -13.043 11.134 26.961 1.00 90.38 297 GLY A N 1
ATOM 2342 C CA . GLY A 1 297 ? -12.843 11.863 28.210 1.00 90.38 297 GLY A CA 1
ATOM 2343 C C . GLY A 1 297 ? -13.515 11.194 29.410 1.00 90.38 297 GLY A C 1
ATOM 2344 O O . GLY A 1 297 ? -14.322 10.276 29.268 1.00 90.38 297 GLY A O 1
ATOM 2345 N N . ASN A 1 298 ? -13.196 11.668 30.618 1.00 87.69 298 ASN A N 1
ATOM 2346 C CA . ASN A 1 298 ? -13.702 11.094 31.875 1.00 87.69 298 ASN A CA 1
ATOM 2347 C C . ASN A 1 298 ? -15.232 11.084 31.974 1.00 87.69 298 ASN A C 1
ATOM 2349 O O . ASN A 1 298 ? -15.778 10.138 32.527 1.00 87.69 298 ASN A O 1
ATOM 2353 N N . ASN A 1 299 ? -15.892 12.064 31.356 1.00 89.62 299 ASN A N 1
ATOM 2354 C CA . ASN A 1 299 ? -17.349 12.192 31.302 1.00 89.62 299 ASN A CA 1
ATOM 2355 C C . ASN A 1 299 ? -17.938 11.630 29.992 1.00 89.62 299 ASN A C 1
ATOM 2357 O O . ASN A 1 299 ? -18.929 12.150 29.485 1.00 89.62 299 ASN A O 1
ATOM 2361 N N . SER A 1 300 ? -17.276 10.638 29.389 1.00 92.38 300 SER A N 1
ATOM 2362 C CA . SER A 1 300 ? -17.668 10.013 28.114 1.00 92.38 300 SER A CA 1
ATOM 2363 C C . SER A 1 300 ? -17.708 10.987 26.922 1.00 92.38 300 SER A C 1
ATOM 2365 O O . SER A 1 300 ? -18.322 10.723 25.891 1.00 92.38 300 SER A O 1
ATOM 2367 N N . GLU A 1 301 ? -17.018 12.125 27.024 1.00 95.25 301 GLU A N 1
ATOM 2368 C CA . GLU A 1 301 ? -16.898 13.099 25.938 1.00 95.25 301 GLU A CA 1
ATOM 2369 C C . GLU A 1 301 ? -16.006 12.556 24.819 1.00 95.25 301 GLU A C 1
ATOM 2371 O O . GLU A 1 301 ? -14.878 12.128 25.056 1.00 95.25 301 GLU A O 1
ATOM 2376 N N . LEU A 1 302 ? -16.485 12.617 23.578 1.00 97.12 302 LEU A N 1
ATOM 2377 C CA . LEU A 1 302 ? -15.749 12.121 22.419 1.00 97.12 302 LEU A CA 1
ATOM 2378 C C . LEU A 1 302 ? -14.938 13.249 21.781 1.00 97.12 302 LEU A C 1
ATOM 2380 O O . LEU A 1 302 ? -15.502 14.258 21.364 1.00 97.12 302 LEU A O 1
ATOM 2384 N N . ALA A 1 303 ? -13.626 13.078 21.631 1.00 96.25 303 ALA A N 1
ATOM 2385 C CA . ALA A 1 303 ? -12.759 14.046 20.970 1.00 96.25 303 ALA A CA 1
ATOM 2386 C C . ALA A 1 303 ? -12.067 13.455 19.737 1.00 96.25 303 ALA A C 1
ATOM 2388 O O . ALA A 1 303 ? -11.489 12.375 19.770 1.00 96.25 303 ALA A O 1
ATOM 2389 N N . VAL A 1 304 ? -12.102 14.193 18.623 1.00 93.94 304 VAL A N 1
ATOM 2390 C CA . VAL A 1 304 ? -11.438 13.817 17.365 1.00 93.94 304 VAL A CA 1
ATOM 2391 C C . VAL A 1 304 ? -10.586 14.986 16.894 1.00 93.94 304 VAL A C 1
ATOM 2393 O O . VAL A 1 304 ? -11.101 16.091 16.690 1.00 93.94 304 VAL A O 1
ATOM 2396 N N . LYS A 1 305 ? -9.289 14.733 16.673 1.00 87.25 305 LYS A N 1
ATOM 2397 C CA . LYS A 1 305 ? -8.275 15.769 16.380 1.00 87.25 305 LYS A CA 1
ATOM 2398 C C . LYS A 1 305 ? -8.180 16.828 17.492 1.00 87.25 305 LYS A C 1
ATOM 2400 O O . LYS A 1 305 ? -8.184 18.024 17.195 1.00 87.25 305 LYS A O 1
ATOM 2405 N N . GLY A 1 306 ? -8.176 16.389 18.753 1.00 88.25 306 GLY A N 1
ATOM 2406 C CA . GLY A 1 306 ? -8.060 17.264 19.926 1.00 88.25 306 GLY A CA 1
ATOM 2407 C C . GLY A 1 306 ? -9.238 18.225 20.129 1.00 88.25 306 GLY A C 1
ATOM 2408 O O . GLY A 1 306 ? -9.095 19.245 20.792 1.00 88.25 306 GLY A O 1
ATOM 2409 N N . ARG A 1 307 ? -10.396 17.960 19.511 1.00 93.75 307 ARG A N 1
ATOM 2410 C CA . ARG A 1 307 ? -11.619 18.754 19.691 1.00 93.75 307 ARG A CA 1
ATOM 2411 C C . ARG A 1 307 ? -12.743 17.844 20.134 1.00 93.75 307 ARG A C 1
ATOM 2413 O O . ARG A 1 307 ? -13.021 16.880 19.420 1.00 93.75 307 ARG A O 1
ATOM 2420 N N . VAL A 1 308 ? -13.401 18.194 21.236 1.00 96.06 308 VAL A N 1
ATOM 2421 C CA . VAL A 1 308 ? -14.638 17.544 21.683 1.00 96.06 308 VAL A CA 1
ATOM 2422 C C . VAL A 1 308 ? -15.709 17.705 20.603 1.00 96.06 308 VAL A C 1
ATOM 2424 O O . VAL A 1 308 ? -15.831 18.759 19.967 1.00 96.06 308 VAL A O 1
ATOM 2427 N N . ARG A 1 309 ? -16.431 16.622 20.329 1.00 96.69 309 ARG A N 1
ATOM 2428 C CA . ARG A 1 309 ? -17.434 16.503 19.276 1.00 96.69 309 ARG A CA 1
ATOM 2429 C C . ARG A 1 309 ? -18.647 15.764 19.820 1.00 96.69 309 ARG A C 1
ATOM 2431 O O . ARG A 1 309 ? -18.504 14.713 20.433 1.00 96.69 309 ARG A O 1
ATOM 2438 N N . SER A 1 310 ? -19.845 16.248 19.504 1.00 96.12 310 SER A N 1
ATOM 2439 C CA . SER A 1 310 ? -21.045 15.426 19.688 1.00 96.12 310 SER A CA 1
ATOM 2440 C C . SER A 1 310 ? -21.075 14.276 18.677 1.00 96.12 310 SER A C 1
ATOM 2442 O O . SER A 1 310 ? -20.465 14.362 17.604 1.00 96.12 310 SER A O 1
ATOM 2444 N N . LEU A 1 311 ? -21.839 13.221 18.967 1.00 95.38 311 LEU A N 1
ATOM 2445 C CA . LEU A 1 311 ? -21.983 12.090 18.049 1.00 95.38 311 LEU A CA 1
ATOM 2446 C C . LEU A 1 311 ? -22.492 12.538 16.665 1.00 95.38 311 LEU A C 1
ATOM 2448 O O . LEU A 1 311 ? -21.888 12.201 15.651 1.00 95.38 311 LEU A O 1
ATOM 2452 N N . ALA A 1 312 ? -23.477 13.441 16.617 1.00 95.62 312 ALA A N 1
ATOM 2453 C CA . ALA A 1 312 ? -23.968 14.039 15.370 1.00 95.62 312 ALA A CA 1
ATOM 2454 C C . ALA A 1 312 ? -22.885 14.809 14.581 1.00 95.62 312 ALA A C 1
ATOM 2456 O O . ALA A 1 312 ? -22.912 14.881 13.350 1.00 95.62 312 ALA A O 1
ATOM 2457 N N . GLN A 1 313 ? -21.906 15.418 15.261 1.00 96.75 313 GLN A N 1
ATOM 2458 C CA . GLN A 1 313 ? -20.764 16.042 14.584 1.00 96.75 313 GLN A CA 1
ATOM 2459 C C . GLN A 1 313 ? -19.801 14.998 14.011 1.00 96.75 313 GLN A C 1
ATOM 2461 O O . GLN A 1 313 ? -19.242 15.233 12.939 1.00 96.75 313 GLN A O 1
ATOM 2466 N N . ILE A 1 314 ? -19.609 13.867 14.693 1.00 96.06 314 ILE A N 1
ATOM 2467 C CA . ILE A 1 314 ? -18.821 12.736 14.185 1.00 96.06 314 ILE A CA 1
ATOM 2468 C C . ILE A 1 314 ? -19.500 12.145 12.944 1.00 96.06 314 ILE A C 1
ATOM 2470 O O . ILE A 1 314 ? -18.840 11.979 11.919 1.00 96.06 314 ILE A O 1
ATOM 2474 N N . GLU A 1 315 ? -20.816 11.941 12.970 1.00 95.75 315 GLU A N 1
ATOM 2475 C CA . GLU A 1 315 ? -21.584 11.474 11.809 1.00 95.75 315 GLU A CA 1
ATOM 2476 C C . GLU A 1 315 ? -21.431 12.404 10.601 1.00 95.75 315 GLU A C 1
ATOM 2478 O O . GLU A 1 315 ? -21.177 11.947 9.491 1.00 95.75 315 GLU A O 1
ATOM 2483 N N . ARG A 1 316 ? -21.467 13.729 10.795 1.00 95.31 316 ARG A N 1
ATOM 2484 C CA . ARG A 1 316 ? -21.201 14.683 9.700 1.00 95.31 316 ARG A CA 1
ATOM 2485 C C . ARG A 1 316 ? -19.786 14.572 9.123 1.00 95.31 316 ARG A C 1
ATOM 2487 O O . ARG A 1 316 ? -19.573 14.893 7.956 1.00 95.31 316 ARG A O 1
ATOM 2494 N N . LEU A 1 317 ? -18.802 14.159 9.923 1.00 93.25 317 LEU A N 1
ATOM 2495 C CA . LEU A 1 317 ? -17.411 14.022 9.480 1.00 93.25 317 LEU A CA 1
ATOM 2496 C C . LEU A 1 317 ? -17.155 12.706 8.741 1.00 93.25 317 LEU A C 1
ATOM 2498 O O . LEU A 1 317 ? -16.415 12.701 7.748 1.00 93.25 317 LEU A O 1
ATOM 2502 N N . TYR A 1 318 ? -17.728 11.610 9.231 1.00 94.31 318 TYR A N 1
ATOM 2503 C CA . TYR A 1 318 ? -17.440 10.251 8.767 1.00 94.31 318 TYR A CA 1
ATOM 2504 C C . TYR A 1 318 ? -18.535 9.655 7.884 1.00 94.31 318 TYR A C 1
ATOM 2506 O O . TYR A 1 318 ? -18.266 8.704 7.156 1.00 94.31 318 TYR A O 1
ATOM 2514 N N . GLY A 1 319 ? -19.714 10.269 7.860 1.00 94.19 319 GLY A N 1
ATOM 2515 C CA . GLY A 1 319 ? -20.863 9.792 7.113 1.00 94.19 319 GLY A CA 1
ATOM 2516 C C . GLY A 1 319 ? -21.535 8.625 7.818 1.00 94.19 319 GLY A C 1
ATOM 2517 O O . GLY A 1 319 ? -21.520 8.516 9.047 1.00 94.19 319 GLY A O 1
ATOM 2518 N N . ASP A 1 320 ? -22.139 7.754 7.017 1.00 93.75 320 ASP A N 1
ATOM 2519 C CA . ASP A 1 320 ? -22.996 6.700 7.524 1.00 93.75 320 ASP A CA 1
ATOM 2520 C C . ASP A 1 320 ? -22.291 5.367 7.824 1.00 93.75 320 ASP A C 1
ATOM 2522 O O . ASP A 1 320 ? -22.908 4.479 8.422 1.00 93.75 320 ASP A O 1
ATOM 2526 N N . ALA A 1 321 ? -21.017 5.260 7.433 1.00 94.81 321 ALA A N 1
ATOM 2527 C CA . ALA A 1 321 ? -20.220 4.041 7.458 1.00 94.81 321 ALA A CA 1
ATOM 2528 C C . ALA A 1 321 ? -18.797 4.289 7.999 1.00 94.81 321 ALA A C 1
ATOM 2530 O O . ALA A 1 321 ? -17.922 4.816 7.300 1.00 94.81 321 ALA A O 1
ATOM 2531 N N . PHE A 1 322 ? -18.546 3.901 9.250 1.00 96.69 322 PHE A N 1
ATOM 2532 C CA . PHE A 1 322 ? -17.234 4.029 9.892 1.00 96.69 322 PHE A CA 1
ATOM 2533 C C . PHE A 1 322 ? -17.009 2.972 10.969 1.00 96.69 322 PHE A C 1
ATOM 2535 O O . PHE A 1 322 ? -17.950 2.344 11.443 1.00 96.69 322 PHE A O 1
ATOM 2542 N N . VAL A 1 323 ? -15.753 2.795 11.366 1.00 97.00 323 VAL A N 1
ATOM 2543 C CA . VAL A 1 323 ? -15.361 1.918 12.474 1.00 97.00 323 VAL A CA 1
ATOM 2544 C C . VAL A 1 323 ? -14.599 2.715 13.528 1.00 97.00 323 VAL A C 1
ATOM 2546 O O . VAL A 1 323 ? -13.850 3.637 13.191 1.00 97.00 323 VAL A O 1
ATOM 2549 N N . VAL A 1 324 ? -14.810 2.353 14.789 1.00 97.19 324 VAL A N 1
ATOM 2550 C CA . VAL A 1 324 ? -14.011 2.744 15.949 1.00 97.19 324 VAL A CA 1
ATOM 2551 C C . VAL A 1 324 ? -13.386 1.468 16.489 1.00 97.19 324 VAL A C 1
ATOM 2553 O O . VAL A 1 324 ? -14.098 0.534 16.855 1.00 97.19 324 VAL A O 1
ATOM 2556 N N . GLN A 1 325 ? -12.062 1.415 16.498 1.00 95.75 325 GLN A N 1
ATOM 2557 C CA . GLN A 1 325 ? -11.319 0.199 16.801 1.00 95.75 325 GLN A CA 1
ATOM 2558 C C . GLN A 1 325 ? -10.154 0.454 17.751 1.00 95.75 325 GLN A C 1
ATOM 2560 O O . GLN A 1 325 ? -9.744 1.594 17.973 1.00 95.75 325 GLN A O 1
ATOM 2565 N N . GLU A 1 326 ? -9.599 -0.633 18.259 1.00 94.88 326 GLU A N 1
ATOM 2566 C CA . GLU A 1 326 ? -8.395 -0.672 19.076 1.00 94.88 326 GLU A CA 1
ATOM 2567 C C . GLU A 1 326 ? -7.219 0.127 18.476 1.00 94.88 326 GLU A C 1
ATOM 2569 O O . GLU A 1 326 ? -6.981 0.131 17.258 1.00 94.88 326 GLU A O 1
ATOM 2574 N N . VAL A 1 327 ? -6.481 0.818 19.355 1.00 92.50 327 VAL A N 1
ATOM 2575 C CA . VAL A 1 327 ? -5.174 1.406 19.037 1.00 92.50 327 VAL A CA 1
ATOM 2576 C C . VAL A 1 327 ? -4.127 0.311 19.163 1.00 92.50 327 VAL A C 1
ATOM 2578 O O . VAL A 1 327 ? -3.956 -0.268 20.227 1.00 92.50 327 VAL A O 1
ATOM 2581 N N . ILE A 1 328 ? -3.411 0.057 18.077 1.00 92.00 328 ILE A N 1
ATOM 2582 C CA . ILE A 1 328 ? -2.479 -1.063 17.993 1.00 92.00 328 ILE A CA 1
ATOM 2583 C C . ILE A 1 328 ? -1.123 -0.643 18.544 1.00 92.00 328 ILE A C 1
ATOM 2585 O O . ILE A 1 328 ? -0.555 0.368 18.124 1.00 92.00 328 ILE A O 1
ATOM 2589 N N . GLU A 1 329 ? -0.584 -1.463 19.436 1.00 91.81 329 GLU A N 1
ATOM 2590 C CA . GLU A 1 329 ? 0.791 -1.358 19.910 1.00 91.81 329 GLU A CA 1
ATOM 2591 C C . GLU A 1 329 ? 1.712 -2.167 18.988 1.00 91.81 329 GLU A C 1
ATOM 2593 O O . GLU A 1 329 ? 1.694 -3.400 18.976 1.00 91.81 329 GLU A O 1
ATOM 2598 N N . GLN A 1 330 ? 2.506 -1.460 18.184 1.00 95.19 330 GLN A N 1
ATOM 2599 C CA . GLN A 1 330 ? 3.490 -2.069 17.287 1.00 95.19 330 GLN A CA 1
ATOM 2600 C C . GLN A 1 330 ? 4.828 -2.326 17.994 1.00 95.19 330 GLN A C 1
ATOM 2602 O O . GLN A 1 330 ? 5.165 -1.669 18.981 1.00 95.19 330 GLN A O 1
ATOM 2607 N N . HIS A 1 331 ? 5.629 -3.225 17.431 1.00 97.75 331 HIS A N 1
ATOM 2608 C CA . HIS A 1 331 ? 6.967 -3.545 17.918 1.00 97.75 331 HIS A CA 1
ATOM 2609 C C . HIS A 1 331 ? 7.912 -2.322 17.922 1.00 97.75 331 HIS A C 1
ATOM 2611 O O . HIS A 1 331 ? 7.872 -1.518 16.978 1.00 97.75 331 HIS A O 1
ATOM 2617 N N . PRO A 1 332 ? 8.830 -2.200 18.907 1.00 96.62 332 PRO A N 1
ATOM 2618 C CA . PRO A 1 332 ? 9.794 -1.100 18.981 1.00 96.62 332 PRO A CA 1
ATOM 2619 C C . PRO A 1 332 ? 10.617 -0.870 17.707 1.00 96.62 332 PRO A C 1
ATOM 2621 O O . PRO A 1 332 ? 10.849 0.285 17.354 1.00 96.62 332 PRO A O 1
ATOM 2624 N N . ILE A 1 333 ? 10.991 -1.930 16.972 1.00 95.81 333 ILE A N 1
ATOM 2625 C CA . ILE A 1 333 ? 11.752 -1.783 15.712 1.00 95.81 333 ILE A CA 1
ATOM 2626 C C . ILE A 1 333 ? 10.997 -0.921 14.691 1.00 95.81 333 ILE A C 1
ATOM 2628 O O . ILE A 1 333 ? 11.595 -0.111 13.989 1.00 95.81 333 ILE A O 1
ATOM 2632 N N . MET A 1 334 ? 9.669 -1.073 14.641 1.00 96.75 334 MET A N 1
ATOM 2633 C CA . MET A 1 334 ? 8.810 -0.345 13.713 1.00 96.75 334 MET A CA 1
ATOM 2634 C C . MET A 1 334 ? 8.535 1.056 14.255 1.00 96.75 334 MET A C 1
ATOM 2636 O O . MET A 1 334 ? 8.610 2.035 13.512 1.00 96.75 334 MET A O 1
ATOM 2640 N N . ALA A 1 335 ? 8.256 1.172 15.558 1.00 95.00 335 ALA A N 1
ATOM 2641 C CA . ALA A 1 335 ? 7.973 2.448 16.213 1.00 95.00 335 ALA A CA 1
ATOM 2642 C C . ALA A 1 335 ? 9.166 3.417 16.174 1.00 95.00 335 ALA A C 1
ATOM 2644 O O . ALA A 1 335 ? 8.964 4.618 16.005 1.00 95.00 335 ALA A O 1
ATOM 2645 N N . LYS A 1 336 ? 10.403 2.910 16.274 1.00 94.50 336 LYS A N 1
ATOM 2646 C CA . LYS A 1 336 ? 11.635 3.713 16.207 1.00 94.50 336 LYS A CA 1
ATOM 2647 C C . LYS A 1 336 ? 11.724 4.521 14.912 1.00 94.50 336 LYS A C 1
ATOM 2649 O O . LYS A 1 336 ? 12.161 5.669 14.942 1.00 94.50 336 LYS A O 1
ATOM 2654 N N . VAL A 1 337 ? 11.294 3.951 13.783 1.00 94.44 337 VAL A N 1
ATOM 2655 C CA . VAL A 1 337 ? 11.361 4.626 12.478 1.00 94.44 337 VAL A CA 1
ATOM 2656 C C . VAL A 1 337 ? 10.357 5.771 12.403 1.00 94.44 337 VAL A C 1
ATOM 2658 O O . VAL A 1 337 ? 10.729 6.887 12.037 1.00 94.44 337 VAL A O 1
ATOM 2661 N N . HIS A 1 338 ? 9.104 5.523 12.792 1.00 93.31 338 HIS A N 1
ATOM 2662 C CA . HIS A 1 338 ? 8.085 6.564 12.873 1.00 93.31 338 HIS A CA 1
ATOM 2663 C C . HIS A 1 338 ? 7.057 6.268 13.985 1.00 93.31 338 HIS A C 1
ATOM 2665 O O . HIS A 1 338 ? 6.130 5.487 13.771 1.00 93.31 338 HIS A O 1
ATOM 2671 N N . PRO A 1 339 ? 7.163 6.907 15.164 1.00 90.69 339 PRO A N 1
ATOM 2672 C CA . PRO A 1 339 ? 6.367 6.526 16.338 1.00 90.69 339 PRO A CA 1
ATOM 2673 C C . PRO A 1 339 ? 4.913 7.014 16.296 1.00 90.69 339 PRO A C 1
ATOM 2675 O O . PRO A 1 339 ? 4.089 6.569 17.089 1.00 90.69 339 PRO A O 1
ATOM 2678 N N . HIS A 1 340 ? 4.582 7.934 15.386 1.00 86.38 340 HIS A N 1
ATOM 2679 C CA . HIS A 1 340 ? 3.258 8.558 15.331 1.00 86.38 340 HIS A CA 1
ATOM 2680 C C . HIS A 1 340 ? 2.229 7.745 14.532 1.00 86.38 340 HIS A C 1
ATOM 2682 O O . HIS A 1 340 ? 1.040 8.029 14.644 1.00 86.38 340 HIS A O 1
ATOM 2688 N N . SER A 1 341 ? 2.656 6.742 13.756 1.00 87.69 341 SER A N 1
ATOM 2689 C CA . SER A 1 341 ? 1.784 5.844 12.986 1.00 87.69 341 SER A CA 1
ATOM 2690 C C . SER A 1 341 ? 2.055 4.387 13.329 1.00 87.69 341 SER A C 1
ATOM 2692 O O . SER A 1 341 ? 3.178 4.035 13.674 1.00 87.69 341 SER A O 1
ATOM 2694 N N . VAL A 1 342 ? 1.053 3.528 13.141 1.00 91.44 342 VAL A N 1
ATOM 2695 C CA . VAL A 1 342 ? 1.283 2.082 13.033 1.00 91.44 342 VAL A CA 1
ATOM 2696 C C . VAL A 1 342 ? 1.915 1.834 11.667 1.00 91.44 342 VAL A C 1
ATOM 2698 O O . VAL A 1 342 ? 1.254 2.005 10.645 1.00 91.44 342 VAL A O 1
ATOM 2701 N N . ASN A 1 343 ? 3.206 1.519 11.652 1.00 94.75 343 ASN A N 1
ATOM 2702 C CA . ASN A 1 343 ? 3.956 1.211 10.443 1.00 94.75 343 ASN A CA 1
ATOM 2703 C C . ASN A 1 343 ? 3.707 -0.245 10.063 1.00 94.75 343 ASN A C 1
ATOM 2705 O O . ASN A 1 343 ? 3.610 -1.120 10.927 1.00 94.75 343 ASN A O 1
ATOM 2709 N N . THR A 1 344 ? 3.602 -0.507 8.767 1.00 95.50 344 THR A N 1
ATOM 2710 C CA . THR A 1 344 ? 3.150 -1.811 8.281 1.00 95.50 344 THR A CA 1
ATOM 2711 C C . THR A 1 344 ? 4.152 -2.448 7.348 1.00 95.50 344 THR A C 1
ATOM 2713 O O . THR A 1 344 ? 4.895 -1.773 6.642 1.00 95.50 344 THR A O 1
ATOM 2716 N N . LEU A 1 345 ? 4.135 -3.771 7.309 1.00 97.56 345 LEU A N 1
ATOM 2717 C CA . LEU A 1 345 ? 4.661 -4.553 6.212 1.00 97.56 345 LEU A CA 1
ATOM 2718 C C . LEU A 1 345 ? 3.549 -4.708 5.184 1.00 97.56 345 LEU A C 1
ATOM 2720 O O . LEU A 1 345 ? 2.470 -5.212 5.498 1.00 97.56 345 LEU A O 1
ATOM 2724 N N . ARG A 1 346 ? 3.824 -4.293 3.952 1.00 96.94 346 ARG A N 1
ATOM 2725 C CA . ARG A 1 346 ? 3.046 -4.716 2.803 1.00 96.94 346 ARG A CA 1
ATOM 2726 C C . ARG A 1 346 ? 3.602 -6.037 2.301 1.00 96.94 346 ARG A C 1
ATOM 2728 O O . ARG A 1 346 ? 4.734 -6.064 1.831 1.00 96.94 346 ARG A O 1
ATOM 2735 N N . MET A 1 347 ? 2.799 -7.093 2.349 1.00 97.69 347 MET A N 1
ATOM 2736 C CA . MET A 1 347 ? 3.163 -8.426 1.862 1.00 97.69 347 MET A CA 1
ATOM 2737 C C . MET A 1 347 ? 2.242 -8.820 0.712 1.00 97.69 347 MET A C 1
ATOM 2739 O O . MET A 1 347 ? 1.024 -8.733 0.844 1.00 97.69 347 MET A O 1
ATOM 2743 N N . LEU A 1 348 ? 2.800 -9.216 -0.430 1.00 97.25 348 LEU A N 1
ATOM 2744 C CA . LEU A 1 348 ? 2.011 -9.669 -1.577 1.00 97.25 348 LEU A CA 1
ATOM 2745 C C . LEU A 1 348 ? 1.951 -11.189 -1.644 1.00 97.25 348 LEU A C 1
ATOM 2747 O O . LEU A 1 348 ? 2.964 -11.854 -1.439 1.00 97.25 348 LEU A O 1
ATOM 2751 N N . THR A 1 349 ? 0.785 -11.712 -2.008 1.00 98.00 349 THR A N 1
ATOM 2752 C CA . THR A 1 349 ? 0.584 -13.131 -2.297 1.00 98.00 349 THR A CA 1
ATOM 2753 C C . THR A 1 349 ? -0.158 -13.326 -3.618 1.00 98.00 349 THR A C 1
ATOM 2755 O O . THR A 1 349 ? -0.979 -12.489 -4.011 1.00 98.00 349 THR A O 1
ATOM 2758 N N . LEU A 1 350 ? 0.140 -14.428 -4.305 1.00 98.00 350 LEU A N 1
ATOM 2759 C CA . LEU A 1 350 ? -0.489 -14.844 -5.557 1.00 98.00 350 LEU A CA 1
ATOM 2760 C C . LEU A 1 350 ? -0.908 -16.309 -5.479 1.00 98.00 350 LEU A C 1
ATOM 2762 O O . LEU A 1 350 ? -0.099 -17.159 -5.122 1.00 98.00 350 LEU A O 1
ATOM 2766 N N . ARG A 1 351 ? -2.145 -16.604 -5.864 1.00 97.88 351 ARG A N 1
ATOM 2767 C CA . ARG A 1 351 ? -2.652 -17.959 -6.038 1.00 97.88 351 ARG A CA 1
ATOM 2768 C C . ARG A 1 351 ? -2.505 -18.390 -7.492 1.00 97.88 351 ARG A C 1
ATOM 2770 O O . ARG A 1 351 ? -2.999 -17.711 -8.390 1.00 97.88 351 ARG A O 1
ATOM 2777 N N . LEU A 1 352 ? -1.874 -19.540 -7.699 1.00 96.69 352 LEU A N 1
ATOM 2778 C CA . LEU A 1 352 ? -1.777 -20.230 -8.982 1.00 96.69 352 LEU A CA 1
ATOM 2779 C C . LEU A 1 352 ? -2.435 -21.605 -8.825 1.00 96.69 352 LEU A C 1
ATOM 2781 O O . LEU A 1 352 ? -1.840 -22.566 -8.339 1.00 96.69 352 LEU A O 1
ATOM 2785 N N . GLY A 1 353 ? -3.724 -21.683 -9.161 1.00 92.31 353 GLY A N 1
ATOM 2786 C CA . GLY A 1 353 ? -4.531 -22.877 -8.918 1.00 92.31 353 GLY A CA 1
ATOM 2787 C C . GLY A 1 353 ? -4.605 -23.229 -7.427 1.00 92.31 353 GLY A C 1
ATOM 2788 O O . GLY A 1 353 ? -5.267 -22.544 -6.647 1.00 92.31 353 GLY A O 1
ATOM 2789 N N . ARG A 1 354 ? -3.945 -24.323 -7.028 1.00 93.62 354 ARG A N 1
ATOM 2790 C CA . ARG A 1 354 ? -3.947 -24.817 -5.637 1.00 93.62 354 ARG A CA 1
ATOM 2791 C C . ARG A 1 354 ? -2.830 -24.225 -4.780 1.00 93.62 354 ARG A C 1
ATOM 2793 O O . ARG A 1 354 ? -2.925 -24.296 -3.557 1.00 93.62 354 ARG A O 1
ATOM 2800 N N . GLU A 1 355 ? -1.801 -23.661 -5.401 1.00 96.69 355 GLU A N 1
ATOM 2801 C CA . GLU A 1 355 ? -0.634 -23.131 -4.704 1.00 96.69 355 GLU A CA 1
ATOM 2802 C C . GLU A 1 355 ? -0.785 -21.635 -4.443 1.00 96.69 355 GLU A C 1
ATOM 2804 O O . GLU A 1 355 ? -1.404 -20.905 -5.220 1.00 96.69 355 GLU A O 1
ATOM 2809 N N . ILE A 1 356 ? -0.241 -21.182 -3.314 1.00 98.38 356 ILE A N 1
ATOM 2810 C CA . ILE A 1 356 ? -0.188 -19.771 -2.943 1.00 98.38 356 ILE A CA 1
ATOM 2811 C C . ILE A 1 356 ? 1.271 -19.414 -2.708 1.00 98.38 356 ILE A C 1
ATOM 2813 O O . ILE A 1 356 ? 1.940 -20.012 -1.869 1.00 98.38 356 ILE A O 1
ATOM 2817 N N . HIS A 1 357 ? 1.738 -18.407 -3.428 1.00 98.12 357 HIS A N 1
ATOM 2818 C CA . HIS A 1 357 ? 3.103 -17.920 -3.370 1.00 98.12 357 HIS A CA 1
ATOM 2819 C C . HIS A 1 357 ? 3.123 -16.586 -2.638 1.00 98.12 357 HIS A C 1
ATOM 2821 O O . HIS A 1 357 ? 2.351 -15.678 -2.954 1.00 98.12 357 HIS A O 1
ATOM 2827 N N . HIS A 1 358 ? 4.031 -16.446 -1.678 1.00 97.81 358 HIS A N 1
ATOM 2828 C CA . HIS A 1 358 ? 4.454 -15.131 -1.212 1.00 97.81 358 HIS A CA 1
ATOM 2829 C C . HIS A 1 358 ? 5.391 -14.532 -2.261 1.00 97.81 358 HIS A C 1
ATOM 2831 O O . HIS A 1 358 ? 6.243 -15.231 -2.802 1.00 97.81 358 HIS A O 1
ATOM 2837 N N . LEU A 1 359 ? 5.183 -13.259 -2.594 1.00 96.50 359 LEU A N 1
ATOM 2838 C CA . LEU A 1 359 ? 5.874 -12.607 -3.703 1.00 96.50 359 LEU A CA 1
ATOM 2839 C C . LEU A 1 359 ? 6.948 -11.635 -3.224 1.00 96.50 359 LEU A C 1
ATOM 2841 O O . LEU A 1 359 ? 8.129 -11.805 -3.507 1.00 96.50 359 LEU A O 1
ATOM 2845 N N . LEU A 1 360 ? 6.531 -10.577 -2.529 1.00 95.62 360 LEU A N 1
ATOM 2846 C CA . LEU A 1 360 ? 7.418 -9.517 -2.067 1.00 95.62 360 LEU A CA 1
ATOM 2847 C C . LEU A 1 360 ? 6.918 -8.913 -0.762 1.00 95.62 360 LEU A C 1
ATOM 2849 O O . LEU A 1 360 ? 5.713 -8.914 -0.484 1.00 95.62 360 LEU A O 1
ATOM 2853 N N . THR A 1 361 ? 7.852 -8.360 0.009 1.00 97.44 361 THR A N 1
ATOM 2854 C CA . THR A 1 361 ? 7.556 -7.619 1.234 1.00 97.44 361 THR A CA 1
ATOM 2855 C C . THR A 1 361 ? 8.320 -6.309 1.277 1.00 97.44 361 THR A C 1
ATOM 2857 O O . THR A 1 361 ? 9.515 -6.254 0.993 1.00 97.44 361 THR A O 1
ATOM 2860 N N . PHE A 1 362 ? 7.647 -5.244 1.692 1.00 97.19 362 PHE A N 1
ATOM 2861 C CA . PHE A 1 362 ? 8.300 -3.988 2.034 1.00 97.19 362 PHE A CA 1
ATOM 2862 C C . PHE A 1 362 ? 7.586 -3.320 3.201 1.00 97.19 362 PHE A C 1
ATOM 2864 O O . PHE A 1 362 ? 6.367 -3.391 3.334 1.00 97.19 362 PHE A O 1
ATOM 2871 N N . ALA A 1 363 ? 8.347 -2.644 4.045 1.00 97.19 363 ALA A N 1
ATOM 2872 C CA . ALA A 1 363 ? 7.815 -1.813 5.102 1.00 97.19 363 ALA A CA 1
ATOM 2873 C C . ALA A 1 363 ? 7.353 -0.465 4.553 1.00 97.19 363 ALA A C 1
ATOM 2875 O O . ALA A 1 363 ? 7.970 0.087 3.642 1.00 97.19 363 ALA A O 1
ATOM 2876 N N . ARG A 1 364 ? 6.283 0.074 5.128 1.00 95.31 364 ARG A N 1
ATOM 2877 C CA . ARG A 1 364 ? 5.774 1.422 4.889 1.00 95.31 364 ARG A CA 1
ATOM 2878 C C . ARG A 1 364 ? 5.877 2.202 6.186 1.00 95.31 364 ARG A C 1
ATOM 2880 O O . ARG A 1 364 ? 5.332 1.792 7.211 1.00 95.31 364 ARG A O 1
ATOM 2887 N N . PHE A 1 365 ? 6.585 3.320 6.123 1.00 94.31 365 PHE A N 1
ATOM 2888 C CA . PHE A 1 365 ? 6.775 4.222 7.248 1.00 94.31 365 PHE A CA 1
ATOM 2889 C C . PHE A 1 365 ? 6.098 5.561 6.962 1.00 94.31 365 PHE A C 1
ATOM 2891 O O . PHE A 1 365 ? 6.246 6.131 5.874 1.00 94.31 365 PHE A O 1
ATOM 2898 N N . GLY A 1 366 ? 5.338 6.050 7.944 1.00 89.25 366 GLY A N 1
ATOM 2899 C CA . GLY A 1 366 ? 4.685 7.358 7.883 1.00 89.25 366 GLY A CA 1
ATOM 2900 C C . GLY A 1 366 ? 5.670 8.513 7.972 1.00 89.25 366 GLY A C 1
ATOM 2901 O O . GLY A 1 366 ? 6.840 8.317 8.251 1.00 89.25 366 GLY A O 1
ATOM 2902 N N . ALA A 1 367 ? 5.203 9.740 7.763 1.00 84.75 367 ALA A N 1
ATOM 2903 C CA . ALA A 1 367 ? 6.054 10.922 7.872 1.00 84.75 367 ALA A CA 1
ATOM 2904 C C . ALA A 1 367 ? 5.318 12.112 8.486 1.00 84.75 367 ALA A C 1
ATOM 2906 O O . ALA A 1 367 ? 4.085 12.161 8.540 1.00 84.75 367 ALA A O 1
ATOM 2907 N N . ASN A 1 368 ? 6.093 13.121 8.890 1.00 81.75 368 ASN A N 1
ATOM 2908 C CA . ASN A 1 368 ? 5.612 14.420 9.358 1.00 81.75 368 ASN A CA 1
ATOM 2909 C C . ASN A 1 368 ? 4.679 14.327 10.582 1.00 81.75 368 ASN A C 1
ATOM 2911 O O . ASN A 1 368 ? 3.735 15.109 10.701 1.00 81.75 368 ASN A O 1
ATOM 2915 N N . GLY A 1 369 ? 4.892 13.334 11.456 1.00 74.00 369 GLY A N 1
ATOM 2916 C CA . GLY A 1 369 ? 4.094 13.134 12.672 1.00 74.00 369 GLY A CA 1
ATOM 2917 C C . GLY A 1 369 ? 2.636 12.738 12.411 1.00 74.00 369 GLY A C 1
ATOM 2918 O O . GLY A 1 369 ? 1.782 12.901 13.282 1.00 74.00 369 GLY A O 1
ATOM 2919 N N . ARG A 1 370 ? 2.312 12.259 11.203 1.00 75.00 370 ARG A N 1
ATOM 2920 C CA . ARG A 1 370 ? 0.955 11.821 10.846 1.00 75.00 370 ARG A CA 1
ATOM 2921 C C . ARG A 1 370 ? 0.636 10.457 11.455 1.00 75.00 370 ARG A C 1
ATOM 2923 O O . ARG A 1 370 ? 1.506 9.620 11.621 1.00 75.00 370 ARG A O 1
ATOM 2930 N N . VAL A 1 371 ? -0.647 10.195 11.697 1.00 71.62 371 VAL A N 1
ATOM 2931 C CA . VAL A 1 371 ? -1.107 8.911 12.262 1.00 71.62 371 VAL A CA 1
ATOM 2932 C C . VAL A 1 371 ? -1.205 7.761 11.253 1.00 71.62 371 VAL A C 1
ATOM 2934 O O . VAL A 1 371 ? -1.560 6.649 11.626 1.00 71.62 371 VAL A O 1
ATOM 2937 N N . ASN A 1 372 ? -0.912 8.012 9.975 1.00 74.75 372 ASN A N 1
ATOM 2938 C CA . ASN A 1 372 ? -0.906 6.998 8.922 1.00 74.75 372 ASN A CA 1
ATOM 2939 C C . ASN A 1 372 ? 0.499 6.815 8.341 1.00 74.75 372 ASN A C 1
ATOM 2941 O O . ASN A 1 372 ? 1.328 7.722 8.401 1.00 74.75 372 ASN A O 1
ATOM 2945 N N . ASP A 1 373 ? 0.735 5.640 7.766 1.00 69.81 373 ASP A N 1
ATOM 2946 C CA . ASP A 1 373 ? 2.008 5.213 7.186 1.00 69.81 373 ASP A CA 1
ATOM 2947 C C . ASP A 1 373 ? 2.052 5.356 5.652 1.00 69.81 373 ASP A C 1
ATOM 2949 O O . ASP A 1 373 ? 2.879 4.758 4.963 1.00 69.81 373 ASP A O 1
ATOM 2953 N N . ASN A 1 374 ? 1.140 6.152 5.083 1.00 69.94 374 ASN A N 1
ATOM 2954 C CA . ASN A 1 374 ? 0.979 6.248 3.639 1.00 69.94 374 ASN A CA 1
ATOM 2955 C C . ASN A 1 374 ? 2.153 7.006 2.994 1.00 69.94 374 ASN A C 1
ATOM 2957 O O . ASN A 1 374 ? 2.310 8.218 3.194 1.00 69.94 374 ASN A O 1
ATOM 2961 N N . ALA A 1 375 ? 2.896 6.313 2.125 1.00 56.75 375 ALA A N 1
ATOM 2962 C CA . ALA A 1 375 ? 3.969 6.885 1.311 1.00 56.75 375 ALA A CA 1
ATOM 2963 C C . ALA A 1 375 ? 3.525 8.131 0.524 1.00 56.75 375 ALA A C 1
ATOM 2965 O O . ALA A 1 375 ? 4.277 9.098 0.425 1.00 56.75 375 ALA A O 1
ATOM 2966 N N . GLY A 1 376 ? 2.263 8.177 0.076 1.00 55.56 376 GLY A N 1
ATOM 2967 C CA . GLY A 1 376 ? 1.699 9.319 -0.652 1.00 55.56 376 GLY A CA 1
ATOM 2968 C C . GLY A 1 376 ? 1.462 10.592 0.171 1.00 55.56 376 GLY A C 1
ATOM 2969 O O . GLY A 1 376 ? 0.869 11.560 -0.302 1.00 55.56 376 GLY A O 1
ATOM 2970 N N . THR A 1 377 ? 1.862 10.587 1.443 1.00 58.50 377 THR A N 1
ATOM 2971 C CA . THR A 1 377 ? 1.809 11.751 2.341 1.00 58.50 377 THR A CA 1
ATOM 2972 C C . THR A 1 377 ? 3.196 12.195 2.815 1.00 58.50 377 THR A C 1
ATOM 2974 O O . THR A 1 377 ? 3.317 12.913 3.813 1.00 58.50 377 THR A O 1
ATOM 2977 N N . GLY A 1 378 ? 4.233 11.784 2.076 1.00 66.25 378 GLY A N 1
ATOM 2978 C CA . GLY A 1 378 ? 5.645 12.012 2.387 1.00 66.25 378 GLY A CA 1
ATOM 2979 C C . GLY A 1 378 ? 6.325 10.840 3.100 1.00 66.25 378 GLY A C 1
ATOM 2980 O O . GLY A 1 378 ? 7.453 11.000 3.556 1.00 66.25 378 GLY A O 1
ATOM 2981 N N . GLY A 1 379 ? 5.642 9.698 3.232 1.00 81.56 379 GLY A N 1
ATOM 2982 C CA . GLY A 1 379 ? 6.204 8.473 3.802 1.00 81.56 379 GLY A CA 1
ATOM 2983 C C . GLY A 1 379 ? 7.192 7.775 2.862 1.00 81.56 379 GLY A C 1
ATOM 2984 O O . GLY A 1 379 ? 7.402 8.186 1.718 1.00 81.56 379 GLY A O 1
ATOM 2985 N N . VAL A 1 380 ? 7.778 6.684 3.344 1.00 92.38 380 VAL A N 1
ATOM 2986 C CA . VAL A 1 380 ? 8.838 5.938 2.651 1.00 92.38 380 VAL A CA 1
ATOM 2987 C C . VAL A 1 380 ? 8.566 4.439 2.702 1.00 92.38 380 VAL A C 1
ATOM 2989 O O . VAL A 1 380 ? 8.075 3.918 3.703 1.00 92.38 380 VAL A O 1
ATOM 2992 N N . CYS A 1 381 ? 8.873 3.751 1.606 1.00 95.50 381 CYS A N 1
ATOM 2993 C CA . CYS A 1 381 ? 8.833 2.299 1.507 1.00 95.50 381 CYS A CA 1
ATOM 2994 C C . CYS A 1 381 ? 10.256 1.738 1.591 1.00 95.50 381 CYS A C 1
ATOM 2996 O O . CYS A 1 381 ? 11.143 2.247 0.912 1.00 95.50 381 CYS A O 1
ATOM 2998 N N . VAL A 1 382 ? 10.486 0.694 2.383 1.00 97.38 382 VAL A N 1
ATOM 2999 C CA . VAL A 1 382 ? 11.800 0.042 2.529 1.00 97.38 382 VAL A CA 1
ATOM 3000 C C . VAL A 1 382 ? 11.628 -1.448 2.269 1.00 97.38 382 VAL A C 1
ATOM 3002 O O . VAL A 1 382 ? 10.793 -2.079 2.911 1.00 97.38 382 VAL A O 1
ATOM 3005 N N . GLY A 1 383 ? 12.375 -2.012 1.317 1.00 97.56 383 GLY A N 1
ATOM 3006 C CA . GLY A 1 383 ? 12.295 -3.442 1.010 1.00 97.56 383 GLY A CA 1
ATOM 3007 C C . GLY A 1 383 ? 12.647 -4.301 2.225 1.00 97.56 383 GLY A C 1
ATOM 3008 O O . GLY A 1 383 ? 13.452 -3.886 3.058 1.00 97.56 383 GLY A O 1
ATOM 3009 N N . VAL A 1 384 ? 12.048 -5.484 2.327 1.00 98.12 384 VAL A N 1
ATOM 3010 C CA . VAL A 1 384 ? 12.369 -6.477 3.359 1.00 98.12 384 VAL A CA 1
ATOM 3011 C C . VAL A 1 384 ? 12.806 -7.761 2.668 1.00 98.12 384 VAL A C 1
ATOM 3013 O O . VAL A 1 384 ? 12.117 -8.246 1.771 1.00 98.12 384 VAL A O 1
ATOM 3016 N N . GLN A 1 385 ? 13.961 -8.282 3.067 1.00 95.75 385 GLN A N 1
ATOM 3017 C CA . GLN A 1 385 ? 14.549 -9.496 2.512 1.00 95.75 385 GLN A CA 1
ATOM 3018 C C . GLN A 1 385 ? 13.905 -10.757 3.122 1.00 95.75 385 GLN A C 1
ATOM 3020 O O . GLN A 1 385 ? 13.266 -10.673 4.175 1.00 95.75 385 GLN A O 1
ATOM 3025 N N . PRO A 1 386 ? 14.068 -11.943 2.501 1.00 93.88 386 PRO A N 1
ATOM 3026 C CA . PRO A 1 386 ? 13.470 -13.191 2.993 1.00 93.88 386 PRO A CA 1
ATOM 3027 C C . PRO A 1 386 ? 13.862 -13.585 4.427 1.00 93.88 386 PRO A C 1
ATOM 3029 O O . PRO A 1 386 ? 13.119 -14.308 5.086 1.00 93.88 386 PRO A O 1
ATOM 3032 N N . ASP A 1 387 ? 14.999 -13.101 4.930 1.00 95.56 387 ASP A N 1
ATOM 3033 C CA . ASP A 1 387 ? 15.475 -13.317 6.304 1.00 95.56 387 ASP A CA 1
ATOM 3034 C C . ASP A 1 387 ? 14.932 -12.291 7.324 1.00 95.56 387 ASP A C 1
ATOM 3036 O O . ASP A 1 387 ? 15.340 -12.278 8.488 1.00 95.56 387 ASP A O 1
ATOM 3040 N N . GLY A 1 388 ? 14.024 -11.411 6.892 1.00 97.12 388 GLY A N 1
ATOM 3041 C CA . GLY A 1 388 ? 13.423 -10.364 7.714 1.00 97.12 388 GLY A CA 1
ATOM 3042 C C . GLY A 1 388 ? 14.283 -9.115 7.900 1.00 97.12 388 GLY A C 1
ATOM 3043 O O . GLY A 1 388 ? 13.865 -8.217 8.634 1.00 97.12 388 GLY A O 1
ATOM 3044 N N . SER A 1 389 ? 15.453 -9.020 7.262 1.00 97.88 389 SER A N 1
ATOM 3045 C CA . SER A 1 389 ? 16.256 -7.792 7.273 1.00 97.88 389 SER A CA 1
ATOM 3046 C C . SER A 1 389 ? 15.662 -6.711 6.368 1.00 97.88 389 SER A C 1
ATOM 3048 O O . SER A 1 389 ? 15.064 -6.989 5.325 1.00 97.88 389 SER A O 1
ATOM 3050 N N . PHE A 1 390 ? 15.844 -5.446 6.745 1.00 98.12 390 PHE A N 1
ATOM 3051 C CA . PHE A 1 390 ? 15.473 -4.315 5.897 1.00 98.12 390 PHE A CA 1
ATOM 3052 C C . PHE A 1 390 ? 16.576 -4.014 4.882 1.00 98.12 390 PHE A C 1
ATOM 3054 O O . PHE A 1 390 ? 17.766 -4.110 5.173 1.00 98.12 390 PHE A O 1
ATOM 3061 N N . MET A 1 391 ? 16.186 -3.578 3.688 1.00 97.44 391 MET A N 1
ATOM 3062 C CA . MET A 1 391 ? 17.137 -3.040 2.722 1.00 97.44 391 MET A CA 1
ATOM 3063 C C . MET A 1 391 ? 17.726 -1.713 3.230 1.00 97.44 391 MET A C 1
ATOM 3065 O O . MET A 1 391 ? 17.004 -0.900 3.810 1.00 97.44 391 MET A O 1
ATOM 3069 N N . PRO A 1 392 ? 19.001 -1.407 2.928 1.00 96.69 392 PRO A N 1
ATOM 3070 C CA . PRO A 1 392 ? 19.673 -0.202 3.427 1.00 96.69 392 PRO A CA 1
ATOM 3071 C C . PRO A 1 392 ? 19.157 1.106 2.801 1.00 96.69 392 PRO A C 1
ATOM 3073 O O . PRO A 1 392 ? 19.594 2.198 3.162 1.00 96.69 392 PRO A O 1
ATOM 3076 N N . GLN A 1 393 ? 18.255 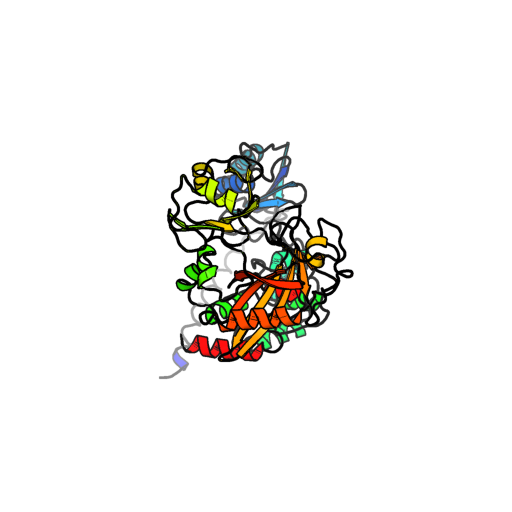1.006 1.825 1.00 95.44 393 GLN A N 1
ATOM 3077 C CA . GLN A 1 393 ? 17.704 2.118 1.065 1.00 95.44 393 GLN A CA 1
ATOM 3078 C C . GLN A 1 393 ? 16.198 1.927 0.875 1.00 95.44 393 GLN A C 1
ATOM 3080 O O . GLN A 1 393 ? 15.750 0.840 0.500 1.00 95.44 393 GLN A O 1
ATOM 3085 N N . GLY A 1 394 ? 15.445 3.008 1.064 1.00 93.56 394 GLY A N 1
ATOM 3086 C CA . GLY A 1 394 ? 14.019 3.107 0.786 1.00 93.56 394 GLY A CA 1
ATOM 3087 C C . GLY A 1 394 ? 13.693 4.054 -0.367 1.00 93.56 394 GLY A C 1
ATOM 3088 O O . GLY A 1 394 ? 14.562 4.748 -0.893 1.00 93.56 394 GLY A O 1
ATOM 3089 N N . PHE A 1 395 ? 12.415 4.090 -0.735 1.00 92.62 395 PHE A N 1
ATOM 3090 C CA . PHE A 1 395 ? 11.856 4.906 -1.808 1.00 92.62 395 PHE A CA 1
ATOM 3091 C C . PHE A 1 395 ? 10.645 5.695 -1.331 1.00 92.62 395 PHE A C 1
ATOM 3093 O O . PHE A 1 395 ? 9.776 5.163 -0.639 1.00 92.62 395 PHE A O 1
ATOM 3100 N N . ASN A 1 396 ? 10.541 6.951 -1.749 1.00 89.62 396 ASN A N 1
ATOM 3101 C CA . ASN A 1 396 ? 9.298 7.709 -1.627 1.00 89.62 396 ASN A CA 1
ATOM 3102 C C . ASN A 1 396 ? 8.469 7.637 -2.922 1.00 89.62 396 ASN A C 1
ATOM 3104 O O . ASN A 1 396 ? 8.911 7.119 -3.947 1.00 89.62 396 ASN A O 1
ATOM 3108 N N . GLU A 1 397 ? 7.266 8.214 -2.910 1.00 85.56 397 GLU A N 1
ATOM 3109 C CA . GLU A 1 397 ? 6.362 8.243 -4.073 1.00 85.56 397 GLU A CA 1
ATOM 3110 C C . GLU A 1 397 ? 6.927 8.954 -5.324 1.00 85.56 397 GLU A C 1
ATOM 3112 O O . GLU A 1 397 ? 6.333 8.895 -6.404 1.00 85.56 397 GLU A O 1
ATOM 3117 N N . HIS A 1 398 ? 8.063 9.643 -5.204 1.00 88.06 398 HIS A N 1
ATOM 3118 C CA . HIS A 1 398 ? 8.757 10.316 -6.299 1.00 88.06 398 HIS A CA 1
ATOM 3119 C C . HIS A 1 398 ? 9.908 9.490 -6.882 1.00 88.06 398 HIS A C 1
ATOM 3121 O O . HIS A 1 398 ? 10.613 9.996 -7.750 1.00 88.06 398 HIS A O 1
ATOM 3127 N N . ALA A 1 399 ? 10.045 8.225 -6.468 1.00 90.19 399 ALA A N 1
ATOM 3128 C CA . ALA A 1 399 ? 11.141 7.334 -6.841 1.00 90.19 399 ALA A CA 1
ATOM 3129 C C . ALA A 1 399 ? 12.525 7.847 -6.399 1.00 90.19 399 ALA A C 1
ATOM 3131 O O . ALA A 1 399 ? 13.540 7.468 -6.982 1.00 90.19 399 ALA A O 1
ATOM 3132 N N . GLU A 1 400 ? 12.570 8.712 -5.383 1.00 90.31 400 GLU A N 1
ATOM 3133 C CA . GLU A 1 400 ? 13.820 9.179 -4.789 1.00 90.31 400 GLU A CA 1
ATOM 3134 C C . GLU A 1 400 ? 14.342 8.121 -3.816 1.00 90.31 400 GLU A C 1
ATOM 3136 O O . GLU A 1 400 ? 13.586 7.595 -2.994 1.00 90.31 400 GLU A O 1
ATOM 3141 N N . VAL A 1 401 ? 15.637 7.824 -3.917 1.00 92.50 401 VAL A N 1
ATOM 3142 C CA . VAL A 1 401 ? 16.323 6.869 -3.044 1.00 92.50 401 VAL A CA 1
ATOM 3143 C C . VAL A 1 401 ? 16.710 7.570 -1.747 1.00 92.50 401 VAL A C 1
ATOM 3145 O O . VAL A 1 401 ? 17.381 8.601 -1.761 1.00 92.50 401 VAL A O 1
ATOM 3148 N N . LEU A 1 402 ? 16.315 6.990 -0.619 1.00 93.75 402 LEU A N 1
ATOM 3149 C CA . LEU A 1 402 ? 16.582 7.504 0.720 1.00 93.75 402 LEU A CA 1
ATOM 3150 C C . LEU A 1 402 ? 17.352 6.456 1.523 1.00 93.75 402 LEU A C 1
ATOM 3152 O O . LEU A 1 402 ? 16.977 5.290 1.532 1.00 93.75 402 LEU A O 1
ATOM 3156 N N . THR A 1 403 ? 18.395 6.856 2.245 1.00 96.94 403 THR A N 1
ATOM 3157 C CA . THR A 1 403 ? 19.111 5.983 3.202 1.00 96.94 403 THR A CA 1
ATOM 3158 C C . THR A 1 403 ? 18.632 6.171 4.640 1.00 96.94 403 THR A C 1
ATOM 3160 O O . THR A 1 403 ? 18.937 5.363 5.517 1.00 96.94 403 THR A O 1
ATOM 3163 N N . ARG A 1 404 ? 17.879 7.248 4.891 1.00 96.50 404 ARG A N 1
ATOM 3164 C CA . ARG A 1 404 ? 17.359 7.629 6.204 1.00 96.50 404 ARG A CA 1
ATOM 3165 C C . ARG A 1 404 ? 15.892 8.022 6.117 1.00 96.50 404 ARG A C 1
ATOM 3167 O O . ARG A 1 404 ? 15.437 8.557 5.105 1.00 96.50 404 ARG A O 1
ATOM 3174 N N . HIS A 1 405 ? 15.167 7.802 7.206 1.00 95.56 405 HIS A N 1
ATOM 3175 C CA . HIS A 1 405 ? 13.781 8.222 7.336 1.00 95.56 405 HIS A CA 1
ATOM 3176 C C . HIS A 1 405 ? 13.663 9.760 7.294 1.00 95.56 405 HIS A C 1
ATOM 3178 O O . HIS A 1 405 ? 14.337 10.432 8.078 1.00 95.56 405 HIS A O 1
ATOM 3184 N N . PRO A 1 406 ? 12.795 10.347 6.445 1.00 89.94 406 PRO A N 1
ATOM 3185 C CA . PRO A 1 406 ? 12.792 11.791 6.184 1.00 89.94 406 PRO A CA 1
ATOM 3186 C C . PRO A 1 406 ? 12.368 12.651 7.381 1.00 89.94 406 PRO A C 1
ATOM 3188 O O . PRO A 1 406 ? 12.647 13.843 7.404 1.00 89.94 406 PRO A O 1
ATOM 3191 N N . THR A 1 407 ? 11.672 12.078 8.369 1.00 90.19 407 THR A N 1
ATOM 3192 C CA . THR A 1 407 ? 11.221 12.819 9.563 1.00 90.19 407 THR A CA 1
ATOM 3193 C C . THR A 1 407 ? 12.103 12.580 10.784 1.00 90.19 407 THR A C 1
ATOM 3195 O O . THR A 1 407 ? 12.321 13.498 11.563 1.00 90.19 407 THR A O 1
ATOM 3198 N N . THR A 1 408 ? 12.589 11.355 10.980 1.00 93.44 408 THR A N 1
ATOM 3199 C CA . THR A 1 408 ? 13.282 10.949 12.220 1.00 93.44 408 THR A CA 1
ATOM 3200 C C . THR A 1 408 ? 14.787 10.786 12.030 1.00 93.44 408 THR A C 1
ATOM 3202 O O . THR A 1 408 ? 15.509 10.680 13.014 1.00 93.44 408 THR A O 1
ATOM 3205 N N . GLY A 1 409 ? 15.281 10.744 10.787 1.00 94.81 409 GLY A N 1
ATOM 3206 C CA . GLY A 1 409 ? 16.702 10.565 10.479 1.00 94.81 409 GLY A CA 1
ATOM 3207 C C . GLY A 1 409 ? 17.242 9.149 10.715 1.00 94.81 409 GLY A C 1
ATOM 3208 O O . GLY A 1 409 ? 18.429 8.908 10.474 1.00 94.81 409 GLY A O 1
ATOM 3209 N N . VAL A 1 410 ? 16.394 8.208 11.150 1.00 96.56 410 VAL A N 1
ATOM 3210 C CA . VAL A 1 410 ? 16.766 6.804 11.384 1.00 96.56 410 VAL A CA 1
ATOM 3211 C C . VAL A 1 410 ? 17.338 6.194 10.108 1.00 96.56 410 VAL A C 1
ATOM 3213 O O . VAL A 1 410 ? 16.716 6.284 9.051 1.00 96.56 410 VAL A O 1
ATOM 3216 N N . SER A 1 411 ? 18.525 5.596 10.212 1.00 97.50 411 SER A N 1
ATOM 3217 C CA . SER A 1 411 ? 19.193 4.895 9.114 1.00 97.50 411 SER A CA 1
ATOM 3218 C C . SER A 1 411 ? 18.502 3.570 8.827 1.00 97.50 411 SER A C 1
ATOM 3220 O O . SER A 1 411 ? 18.302 2.777 9.744 1.00 97.50 411 SER A O 1
ATOM 3222 N N . PHE A 1 412 ? 18.164 3.310 7.563 1.00 97.25 412 PHE A N 1
ATOM 3223 C CA . PHE A 1 412 ? 17.568 2.027 7.177 1.00 97.25 412 PHE A CA 1
ATOM 3224 C C . PHE A 1 412 ? 18.582 0.881 7.228 1.00 97.25 412 PHE A C 1
ATOM 3226 O O . PHE A 1 412 ? 18.210 -0.248 7.520 1.00 97.25 412 PHE A O 1
ATOM 3233 N N . ALA A 1 413 ? 19.865 1.182 7.007 1.00 96.62 413 ALA A N 1
ATOM 3234 C CA . ALA A 1 413 ? 20.951 0.207 7.092 1.00 96.62 413 ALA A CA 1
ATOM 3235 C C . ALA A 1 413 ? 21.242 -0.261 8.531 1.00 96.62 413 ALA A C 1
ATOM 3237 O O . ALA A 1 413 ? 21.906 -1.271 8.719 1.00 96.62 413 ALA A O 1
ATOM 3238 N N . GLU A 1 414 ? 20.767 0.479 9.537 1.00 95.88 414 GLU A N 1
ATOM 3239 C CA . GLU A 1 414 ? 20.953 0.174 10.964 1.00 95.88 414 GLU A CA 1
ATOM 3240 C C . GLU A 1 414 ? 19.680 -0.421 11.595 1.00 95.88 414 GLU A C 1
ATOM 3242 O O . GLU A 1 414 ? 19.575 -0.507 12.820 1.00 95.88 414 GLU A O 1
ATOM 3247 N N . LEU A 1 415 ? 18.674 -0.774 10.785 1.00 96.62 415 LEU A N 1
ATOM 3248 C CA . LEU A 1 415 ? 17.474 -1.430 11.289 1.00 96.62 415 LEU A CA 1
ATOM 3249 C C . LEU A 1 415 ? 17.756 -2.896 11.597 1.00 96.62 415 LEU A C 1
ATOM 3251 O O . LEU A 1 415 ? 18.303 -3.634 10.781 1.00 96.62 415 LEU A O 1
ATOM 3255 N N . GLU A 1 416 ? 17.327 -3.310 12.782 1.00 96.94 416 GLU A N 1
ATOM 3256 C CA . GLU A 1 416 ? 17.339 -4.704 13.210 1.00 96.94 416 GLU A CA 1
ATOM 3257 C C . GLU A 1 416 ? 16.367 -5.543 12.367 1.00 96.94 416 GLU A C 1
ATOM 3259 O O . GLU A 1 416 ? 15.435 -5.014 11.758 1.00 96.94 416 GLU A O 1
ATOM 3264 N N . HIS A 1 417 ? 16.564 -6.862 12.351 1.00 97.50 417 HIS A N 1
ATOM 3265 C CA . HIS A 1 417 ? 15.657 -7.779 11.662 1.00 97.50 417 HIS A CA 1
ATOM 3266 C C . HIS A 1 417 ? 14.261 -7.753 12.290 1.00 97.50 417 HIS A C 1
ATOM 3268 O O . HIS A 1 417 ? 14.094 -7.569 13.499 1.00 97.50 417 HIS A O 1
ATOM 3274 N N . ILE A 1 418 ? 13.246 -8.013 11.468 1.00 98.06 418 ILE A N 1
ATOM 3275 C CA . ILE A 1 418 ? 11.893 -8.260 11.960 1.00 98.06 418 ILE A CA 1
ATOM 3276 C C . ILE A 1 418 ? 11.896 -9.576 12.750 1.00 98.06 418 ILE A C 1
ATOM 3278 O O . ILE A 1 418 ? 12.250 -10.619 12.191 1.00 98.06 418 ILE A O 1
ATOM 3282 N N . PRO A 1 419 ? 11.503 -9.564 14.037 1.00 97.69 419 PRO A N 1
ATOM 3283 C CA . PRO A 1 419 ? 11.461 -10.779 14.838 1.00 97.69 419 PRO A CA 1
ATOM 3284 C C . PRO A 1 419 ? 10.456 -11.769 14.245 1.00 97.69 419 PRO A C 1
ATOM 3286 O O . PRO A 1 419 ? 9.418 -11.375 13.717 1.00 97.69 419 PRO A O 1
ATOM 3289 N N . ASN A 1 420 ? 10.770 -13.064 14.335 1.00 97.38 420 ASN A N 1
ATOM 3290 C CA . ASN A 1 420 ? 9.899 -14.157 13.889 1.00 97.38 420 ASN A CA 1
ATOM 3291 C C . ASN A 1 420 ? 9.393 -14.010 12.441 1.00 97.38 420 ASN A C 1
ATOM 3293 O O . ASN A 1 420 ? 8.276 -14.423 12.135 1.00 97.38 420 ASN A O 1
ATOM 3297 N N . TYR A 1 421 ? 10.192 -13.432 11.537 1.00 98.00 421 TYR A N 1
ATOM 3298 C CA . TYR A 1 421 ? 9.720 -13.038 10.205 1.00 98.00 421 TYR A CA 1
ATOM 3299 C C . TYR A 1 421 ? 9.065 -14.172 9.400 1.00 98.00 421 TYR A C 1
ATOM 3301 O O . TYR A 1 421 ? 8.062 -13.952 8.726 1.00 98.00 421 TYR A O 1
ATOM 3309 N N . ARG A 1 422 ? 9.550 -15.412 9.537 1.00 97.56 422 ARG A N 1
ATOM 3310 C CA . ARG A 1 422 ? 8.933 -16.590 8.906 1.00 97.56 422 ARG A CA 1
ATOM 3311 C C . ARG A 1 422 ? 7.437 -16.731 9.235 1.00 97.56 422 ARG A C 1
ATOM 3313 O O . ARG A 1 422 ? 6.652 -17.053 8.345 1.00 97.56 422 ARG A O 1
ATOM 3320 N N . ALA A 1 423 ? 7.033 -16.420 10.469 1.00 98.19 423 ALA A N 1
ATOM 3321 C CA . ALA A 1 423 ? 5.636 -16.475 10.893 1.00 98.19 423 ALA A CA 1
ATOM 3322 C C . ALA A 1 423 ? 4.755 -15.470 10.131 1.00 98.19 423 ALA A C 1
ATOM 3324 O O . ALA A 1 423 ? 3.570 -15.721 9.945 1.00 98.19 423 ALA A O 1
ATOM 3325 N N . PHE A 1 424 ? 5.310 -14.352 9.648 1.00 98.69 424 PHE A N 1
ATOM 3326 C CA . PHE A 1 424 ? 4.569 -13.379 8.840 1.00 98.69 424 PHE A CA 1
ATOM 3327 C C . PHE A 1 424 ? 4.201 -13.960 7.479 1.00 98.69 424 PHE A C 1
ATOM 3329 O O . PHE A 1 424 ? 3.062 -13.805 7.038 1.00 98.69 424 PHE A O 1
ATOM 3336 N N . THR A 1 425 ? 5.143 -14.653 6.836 1.00 98.00 425 THR A N 1
ATOM 3337 C CA . THR A 1 425 ? 4.905 -15.326 5.555 1.00 98.00 425 THR A CA 1
ATOM 3338 C C . THR A 1 425 ? 3.854 -16.422 5.707 1.00 98.00 425 THR A C 1
ATOM 3340 O O . THR A 1 425 ? 2.880 -16.439 4.959 1.00 98.00 425 THR A O 1
ATOM 3343 N N . GLU A 1 426 ? 3.989 -17.285 6.716 1.00 98.31 426 GLU A N 1
ATOM 3344 C CA . GLU A 1 426 ? 3.007 -18.340 7.008 1.00 98.31 426 GLU A CA 1
ATOM 3345 C C . GLU A 1 426 ? 1.616 -17.752 7.304 1.00 98.31 426 GLU A C 1
ATOM 3347 O O . GLU A 1 426 ? 0.607 -18.239 6.791 1.00 98.31 426 GLU A O 1
ATOM 3352 N N . PHE A 1 427 ? 1.560 -16.643 8.045 1.00 98.62 427 PHE A N 1
ATOM 3353 C CA . PHE A 1 427 ? 0.316 -15.952 8.371 1.00 98.62 427 PHE A CA 1
ATOM 3354 C C . PHE A 1 427 ? -0.409 -15.415 7.133 1.00 98.62 427 PHE A C 1
ATOM 3356 O O . PHE A 1 427 ? -1.596 -15.687 6.965 1.00 98.62 427 PHE A O 1
ATOM 3363 N N . VAL A 1 428 ? 0.270 -14.690 6.233 1.00 98.50 428 VAL A N 1
ATOM 3364 C CA . VAL A 1 428 ? -0.392 -14.143 5.029 1.00 98.50 428 VAL A CA 1
ATOM 3365 C C . VAL A 1 428 ? -0.781 -15.224 4.025 1.00 98.50 428 VAL A C 1
ATOM 3367 O O . VAL A 1 428 ? -1.798 -15.077 3.349 1.00 98.50 428 VAL A O 1
ATOM 3370 N N . LEU A 1 429 ? -0.029 -16.327 3.956 1.00 98.38 429 LEU A N 1
ATOM 3371 C CA . LEU A 1 429 ? -0.413 -17.495 3.164 1.00 98.38 429 LEU A CA 1
ATOM 3372 C C . LEU A 1 429 ? -1.680 -18.153 3.725 1.00 98.38 429 LEU A C 1
ATOM 3374 O O . LEU A 1 429 ? -2.571 -18.493 2.950 1.00 98.38 429 LEU A O 1
ATOM 3378 N N . GLY A 1 430 ? -1.808 -18.263 5.052 1.00 98.25 430 GLY A N 1
ATOM 3379 C CA . GLY A 1 430 ? -3.029 -18.741 5.712 1.00 98.25 430 GLY A CA 1
ATOM 3380 C C . GLY A 1 430 ? -4.231 -17.817 5.488 1.00 98.25 430 GLY A C 1
ATOM 3381 O O . GLY A 1 430 ? -5.311 -18.276 5.122 1.00 98.25 430 GLY A O 1
ATOM 3382 N N . LEU A 1 431 ? -4.043 -16.498 5.602 1.00 97.94 431 LEU A N 1
ATOM 3383 C CA . LEU A 1 431 ? -5.105 -15.536 5.289 1.00 97.94 431 LEU A CA 1
ATOM 3384 C C . LEU A 1 431 ? -5.543 -15.621 3.823 1.00 97.94 431 LEU A C 1
ATOM 3386 O O . LEU A 1 431 ? -6.736 -15.546 3.523 1.00 97.94 431 LEU A O 1
ATOM 3390 N N . HIS A 1 432 ? -4.593 -15.781 2.899 1.00 97.88 432 HIS A N 1
ATOM 3391 C CA . HIS A 1 432 ? -4.919 -15.941 1.487 1.00 97.88 432 HIS A CA 1
ATOM 3392 C C . HIS A 1 432 ? -5.591 -17.280 1.221 1.00 97.88 432 HIS A C 1
ATOM 3394 O O . HIS A 1 432 ? -6.533 -17.316 0.439 1.00 97.88 432 HIS A O 1
ATOM 3400 N N . HIS A 1 433 ? -5.185 -18.356 1.900 1.00 97.06 433 HIS A N 1
ATOM 3401 C CA . HIS A 1 433 ? -5.868 -19.644 1.837 1.00 97.06 433 HIS A CA 1
ATOM 3402 C C . HIS A 1 433 ? -7.363 -19.497 2.124 1.00 97.06 433 HIS A C 1
ATOM 3404 O O . HIS A 1 433 ? -8.168 -19.992 1.344 1.00 97.06 433 HIS A O 1
ATOM 3410 N N . ASP A 1 434 ? -7.752 -18.750 3.152 1.00 95.19 434 ASP A N 1
ATOM 3411 C CA . ASP A 1 434 ? -9.170 -18.564 3.476 1.00 95.19 434 ASP A CA 1
ATOM 3412 C C . ASP A 1 434 ? -9.886 -17.582 2.533 1.00 95.19 434 ASP A C 1
ATOM 3414 O O . ASP A 1 434 ? -11.104 -17.661 2.341 1.00 95.19 434 ASP A O 1
ATOM 3418 N N . LEU A 1 435 ? -9.135 -16.695 1.876 1.00 93.62 435 LEU A N 1
ATOM 3419 C CA . LEU A 1 435 ? -9.644 -15.781 0.860 1.00 93.62 435 LEU A CA 1
ATOM 3420 C C . LEU A 1 435 ? -9.678 -16.437 -0.530 1.00 93.62 435 LEU A C 1
ATOM 3422 O O . LEU A 1 435 ? -8.756 -16.318 -1.337 1.00 93.62 435 LEU A O 1
ATOM 3426 N N . GLN A 1 436 ? -10.792 -17.096 -0.835 1.00 90.25 436 GLN A N 1
ATOM 3427 C CA . GLN A 1 436 ? -10.972 -17.851 -2.084 1.00 90.25 436 GLN A CA 1
ATOM 3428 C C . GLN A 1 436 ? -11.310 -16.985 -3.310 1.00 90.25 436 GLN A C 1
ATOM 3430 O O . GLN A 1 436 ? -11.166 -17.438 -4.438 1.00 90.25 436 GLN A O 1
ATOM 3435 N N . TYR A 1 437 ? -11.779 -15.749 -3.113 1.00 91.00 437 TYR A N 1
ATOM 3436 C CA . TYR A 1 437 ? -12.340 -14.942 -4.206 1.00 91.00 437 TYR A CA 1
ATOM 3437 C C . TYR A 1 437 ? -11.297 -14.203 -5.062 1.00 91.00 437 TYR A C 1
ATOM 3439 O O . TYR A 1 437 ? -11.616 -13.730 -6.151 1.00 91.00 437 TYR A O 1
ATOM 3447 N N . TYR A 1 438 ? -10.070 -14.049 -4.558 1.00 93.19 438 TYR A N 1
ATOM 3448 C CA . TYR A 1 438 ? -9.039 -13.222 -5.183 1.00 93.19 438 TYR A CA 1
ATOM 3449 C C . TYR A 1 438 ? -7.717 -13.965 -5.288 1.00 93.19 438 TYR A C 1
ATOM 3451 O O . TYR A 1 438 ? -7.215 -14.490 -4.293 1.00 93.19 438 TYR A O 1
ATOM 3459 N N . ASP A 1 439 ? -7.124 -13.943 -6.479 1.00 95.69 439 ASP A N 1
ATOM 3460 C CA . ASP A 1 439 ? -5.851 -14.611 -6.723 1.00 95.69 439 ASP A CA 1
ATOM 3461 C C . ASP A 1 439 ? -4.660 -13.736 -6.354 1.00 95.69 439 ASP A C 1
ATOM 3463 O O . ASP A 1 439 ? -3.632 -14.275 -5.979 1.00 95.69 439 ASP A O 1
ATOM 3467 N N . LEU A 1 440 ? -4.762 -12.405 -6.409 1.00 96.06 440 LEU A N 1
ATOM 3468 C CA . LEU A 1 440 ? -3.650 -11.511 -6.077 1.00 96.06 440 LEU A CA 1
ATOM 3469 C C . LEU A 1 440 ? -4.018 -10.577 -4.924 1.00 96.06 440 LEU A C 1
ATOM 3471 O O . LEU A 1 440 ? -4.941 -9.770 -5.040 1.00 96.06 440 LEU A O 1
ATOM 3475 N N . VAL A 1 441 ? -3.274 -10.640 -3.819 1.00 95.94 441 VAL A N 1
ATOM 3476 C CA . VAL A 1 441 ? -3.627 -9.916 -2.590 1.00 95.94 441 VAL A CA 1
ATOM 3477 C C . VAL A 1 441 ? -2.415 -9.206 -2.003 1.00 95.94 441 VAL A C 1
ATOM 3479 O O . VAL A 1 441 ? -1.284 -9.674 -2.075 1.00 95.94 441 VAL A O 1
ATOM 3482 N N . SER A 1 442 ? -2.657 -8.023 -1.448 1.00 95.56 442 SER A N 1
ATOM 3483 C CA . SER A 1 442 ? -1.653 -7.123 -0.896 1.00 95.56 442 SER A CA 1
ATOM 3484 C C . SER A 1 442 ? -2.022 -6.829 0.564 1.00 95.56 442 SER A C 1
ATOM 3486 O O . SER A 1 442 ? -2.900 -6.010 0.842 1.00 95.56 442 SER A O 1
ATOM 3488 N N . TRP A 1 443 ? -1.388 -7.533 1.495 1.00 96.94 443 TRP A N 1
ATOM 3489 C CA . TRP A 1 443 ? -1.696 -7.540 2.926 1.00 96.94 443 TRP A CA 1
ATOM 3490 C C . TRP A 1 443 ? -0.933 -6.448 3.667 1.00 96.94 443 TRP A C 1
ATOM 3492 O O . TRP A 1 443 ? 0.285 -6.362 3.544 1.00 96.94 443 TRP A O 1
ATOM 3502 N N . ASP A 1 444 ? -1.641 -5.643 4.453 1.00 96.25 444 ASP A N 1
ATOM 3503 C CA . ASP A 1 444 ? -1.072 -4.696 5.408 1.00 96.25 444 ASP A CA 1
ATOM 3504 C C . ASP A 1 444 ? -1.011 -5.363 6.784 1.00 96.25 444 ASP A C 1
ATOM 3506 O O . ASP A 1 444 ? -2.038 -5.553 7.443 1.00 96.25 444 ASP A O 1
ATOM 3510 N N . ILE A 1 445 ? 0.200 -5.725 7.202 1.00 98.06 445 ILE A N 1
ATOM 3511 C CA . ILE A 1 445 ? 0.479 -6.447 8.444 1.00 98.06 445 ILE A CA 1
ATOM 3512 C C . ILE A 1 445 ? 1.306 -5.552 9.368 1.00 98.06 445 ILE A C 1
ATOM 3514 O O . ILE A 1 445 ? 2.371 -5.073 8.986 1.00 98.06 445 ILE A O 1
ATOM 3518 N N . ALA A 1 446 ? 0.843 -5.315 10.592 1.00 97.62 446 ALA A N 1
ATOM 3519 C CA . ALA A 1 446 ? 1.676 -4.727 11.636 1.00 97.62 446 ALA A CA 1
ATOM 3520 C C . ALA A 1 446 ? 2.594 -5.793 12.245 1.00 97.62 446 ALA A C 1
ATOM 3522 O O . ALA A 1 446 ? 2.219 -6.959 12.377 1.00 97.62 446 ALA A O 1
ATOM 3523 N N . VAL A 1 447 ? 3.783 -5.369 12.674 1.00 98.19 447 VAL A N 1
ATOM 3524 C CA . VAL A 1 447 ? 4.600 -6.155 13.604 1.00 98.19 447 VAL A CA 1
ATOM 3525 C C . VAL A 1 447 ? 4.043 -5.878 14.997 1.00 98.19 447 VAL A C 1
ATOM 3527 O O . VAL A 1 447 ? 4.203 -4.765 15.505 1.00 98.19 447 VAL A O 1
ATOM 3530 N N . GLY A 1 448 ? 3.333 -6.844 15.581 1.00 97.31 448 GLY A N 1
ATOM 3531 C CA . GLY A 1 448 ? 2.763 -6.716 16.922 1.00 97.31 448 GLY A CA 1
ATOM 3532 C C . GLY A 1 448 ? 3.847 -6.498 17.976 1.00 97.31 448 GLY A C 1
ATOM 3533 O O . GLY A 1 448 ? 5.012 -6.825 17.752 1.00 97.31 448 GLY A O 1
ATOM 3534 N N . LYS A 1 449 ? 3.490 -5.943 19.138 1.00 96.81 449 LYS A N 1
ATOM 3535 C CA . LYS A 1 449 ? 4.443 -5.727 20.245 1.00 96.81 449 LYS A CA 1
ATOM 3536 C C . LYS A 1 449 ? 5.192 -6.986 20.697 1.00 96.81 449 LYS A C 1
ATOM 3538 O O . LYS A 1 449 ? 6.291 -6.877 21.220 1.00 96.81 449 LYS A O 1
ATOM 3543 N N . ASP A 1 450 ? 4.601 -8.156 20.474 1.00 97.12 450 ASP A N 1
ATOM 3544 C CA . ASP A 1 450 ? 5.156 -9.489 20.732 1.00 97.12 450 ASP A CA 1
ATOM 3545 C C . ASP A 1 450 ? 6.066 -10.005 19.601 1.00 97.12 450 ASP A C 1
ATOM 3547 O O . ASP A 1 450 ? 6.579 -11.119 19.670 1.00 97.12 450 ASP A O 1
ATOM 3551 N N . GLY A 1 451 ? 6.265 -9.215 18.543 1.00 97.62 451 GLY A N 1
ATOM 3552 C CA . GLY A 1 451 ? 7.072 -9.588 17.388 1.00 97.62 451 GLY A CA 1
ATOM 3553 C C . GLY A 1 451 ? 6.390 -10.588 16.453 1.00 97.62 451 GLY A C 1
ATOM 3554 O O . GLY A 1 451 ? 7.083 -11.280 15.714 1.00 97.62 451 GLY A O 1
ATOM 3555 N N . LEU A 1 452 ? 5.059 -10.699 16.487 1.00 98.25 452 LEU A N 1
ATOM 3556 C CA . LEU A 1 452 ? 4.270 -11.600 15.638 1.00 98.25 452 LEU A CA 1
ATOM 3557 C C . LEU A 1 452 ? 3.344 -10.814 14.686 1.00 98.25 452 LEU A C 1
ATOM 3559 O O . LEU A 1 452 ? 3.013 -9.653 14.961 1.00 98.25 452 LEU A O 1
ATOM 3563 N N . PRO A 1 453 ? 2.907 -11.410 13.559 1.00 98.44 453 PRO A N 1
ATOM 3564 C CA . PRO A 1 453 ? 2.087 -10.718 12.564 1.00 98.44 453 PRO A CA 1
ATOM 3565 C C . PRO A 1 453 ? 0.717 -10.316 13.108 1.00 98.44 453 PRO A C 1
ATOM 3567 O O . PRO A 1 453 ? 0.085 -11.058 13.858 1.00 98.44 453 PRO A O 1
ATOM 3570 N N . PHE A 1 454 ? 0.236 -9.142 12.709 1.00 97.88 454 PHE A N 1
ATOM 3571 C CA . PHE A 1 454 ? -1.075 -8.628 13.099 1.00 97.88 454 PHE A CA 1
ATOM 3572 C C . PHE A 1 454 ? -1.771 -7.982 11.894 1.00 97.88 454 PHE A C 1
ATOM 3574 O O . PHE A 1 454 ? -1.281 -7.003 11.328 1.00 97.88 454 PHE A O 1
ATOM 3581 N N . PHE A 1 455 ? -2.893 -8.550 11.458 1.00 97.75 455 PHE A N 1
ATOM 3582 C CA . PHE A 1 455 ? -3.624 -8.131 10.262 1.00 97.75 455 PHE A CA 1
ATOM 3583 C C . PHE A 1 455 ? -4.274 -6.757 10.449 1.00 97.75 455 PHE A C 1
ATOM 3585 O O . PHE A 1 455 ? -4.992 -6.553 11.421 1.00 97.75 455 PHE A O 1
ATOM 3592 N N . LEU A 1 456 ? -4.090 -5.830 9.501 1.00 94.12 456 LEU A N 1
ATOM 3593 C CA . LEU A 1 456 ? -4.767 -4.524 9.518 1.00 94.12 456 LEU A CA 1
ATOM 3594 C C . LEU A 1 456 ? -5.765 -4.349 8.380 1.00 94.12 456 LEU A C 1
ATOM 3596 O O . LEU A 1 456 ? -6.859 -3.811 8.572 1.00 94.12 456 LEU A O 1
ATOM 3600 N N . GLU A 1 457 ? -5.338 -4.702 7.173 1.00 93.62 457 GLU A N 1
ATOM 3601 C CA . GLU A 1 457 ? -6.076 -4.457 5.944 1.00 93.62 457 GLU A CA 1
ATOM 3602 C C . GLU A 1 457 ? -5.559 -5.376 4.838 1.00 93.62 457 GLU A C 1
ATOM 3604 O O . GLU A 1 457 ? -4.386 -5.736 4.803 1.00 93.62 457 GLU A O 1
ATOM 3609 N N . HIS A 1 458 ? -6.427 -5.747 3.904 1.00 93.38 458 HIS A N 1
ATOM 3610 C CA . HIS A 1 458 ? -6.011 -6.311 2.629 1.00 93.38 458 HIS A CA 1
ATOM 3611 C C . HIS A 1 458 ? -6.382 -5.332 1.517 1.00 93.38 458 HIS A C 1
ATOM 3613 O O . HIS A 1 458 ? -7.388 -4.624 1.576 1.00 93.38 458 HIS A O 1
ATOM 3619 N N . ASN A 1 459 ? -5.550 -5.283 0.488 1.00 91.38 459 ASN A N 1
ATOM 3620 C CA . ASN A 1 459 ? -5.734 -4.444 -0.678 1.00 91.38 459 ASN A CA 1
ATOM 3621 C C . ASN A 1 459 ? -5.614 -5.319 -1.921 1.00 91.38 459 ASN A C 1
ATOM 3623 O O . ASN A 1 459 ? -4.731 -6.166 -2.014 1.00 91.38 459 ASN A O 1
ATOM 3627 N N . PHE A 1 460 ? -6.468 -5.066 -2.903 1.00 89.56 460 PHE A N 1
ATOM 3628 C CA . PHE A 1 460 ? -6.409 -5.767 -4.188 1.00 89.56 460 PHE A CA 1
ATOM 3629 C C . PHE A 1 460 ? -5.640 -4.962 -5.238 1.00 89.56 460 PHE A C 1
ATOM 3631 O O . PHE A 1 460 ? -5.128 -5.516 -6.196 1.00 89.56 460 PHE A O 1
ATOM 3638 N N . GLU A 1 461 ? -5.483 -3.654 -5.030 1.00 83.56 461 GLU A N 1
ATOM 3639 C CA . GLU A 1 461 ? -4.785 -2.748 -5.943 1.00 83.56 461 GLU A CA 1
ATOM 3640 C C . GLU A 1 461 ? -3.590 -2.078 -5.250 1.00 83.56 461 GLU A C 1
ATOM 3642 O O . GLU A 1 461 ? -3.546 -1.942 -4.026 1.00 83.56 461 GLU A O 1
ATOM 3647 N N . GLY A 1 462 ? -2.620 -1.623 -6.044 1.00 80.69 462 GLY A N 1
ATOM 3648 C CA . GLY A 1 462 ? -1.454 -0.904 -5.539 1.00 80.69 462 GLY A CA 1
ATOM 3649 C C . GLY A 1 462 ? -0.538 -0.407 -6.653 1.00 80.69 462 GLY A C 1
ATOM 3650 O O . GLY A 1 462 ? -0.683 -0.779 -7.819 1.00 80.69 462 GLY A O 1
ATOM 3651 N N . ALA A 1 463 ? 0.415 0.446 -6.282 1.00 83.00 463 ALA A N 1
ATOM 3652 C CA . ALA A 1 463 ? 1.387 1.035 -7.197 1.00 83.00 463 ALA A CA 1
ATOM 3653 C C . ALA A 1 463 ? 2.574 0.079 -7.425 1.00 83.00 463 ALA A C 1
ATOM 3655 O O . ALA A 1 463 ? 3.679 0.317 -6.952 1.00 83.00 463 ALA A O 1
ATOM 3656 N N . MET A 1 464 ? 2.360 -1.019 -8.152 1.00 89.44 464 MET A N 1
ATOM 3657 C CA . MET A 1 464 ? 3.381 -2.075 -8.289 1.00 89.44 464 MET A CA 1
ATOM 3658 C C . MET A 1 464 ? 4.693 -1.639 -8.932 1.00 89.44 464 MET A C 1
ATOM 3660 O O . MET A 1 464 ? 5.721 -2.279 -8.724 1.00 89.44 464 MET A O 1
ATOM 3664 N N . TRP A 1 465 ? 4.684 -0.555 -9.705 1.00 91.12 465 TRP A N 1
ATOM 3665 C CA . TRP A 1 465 ? 5.906 -0.036 -10.307 1.00 91.12 465 TRP A CA 1
ATOM 3666 C C . TRP A 1 465 ? 6.929 0.383 -9.243 1.00 91.12 465 TRP A C 1
ATOM 3668 O O . TRP A 1 465 ? 8.105 0.076 -9.393 1.00 91.12 465 TRP A O 1
ATOM 3678 N N . ILE A 1 466 ? 6.497 1.007 -8.140 1.00 91.31 466 ILE A N 1
ATOM 3679 C CA . ILE A 1 466 ? 7.412 1.415 -7.066 1.00 91.31 466 ILE A CA 1
ATOM 3680 C C . ILE A 1 466 ? 7.773 0.237 -6.158 1.00 91.31 466 ILE A C 1
ATOM 3682 O O . ILE A 1 466 ? 8.880 0.202 -5.627 1.00 91.31 466 ILE A O 1
ATOM 3686 N N . TYR A 1 467 ? 6.886 -0.750 -6.003 1.00 92.44 467 TYR A N 1
ATOM 3687 C CA . TYR A 1 467 ? 7.151 -1.901 -5.133 1.00 92.44 467 TYR A CA 1
ATOM 3688 C C . TYR A 1 467 ? 8.304 -2.742 -5.677 1.00 92.44 467 TYR A C 1
ATOM 3690 O O . TYR A 1 467 ? 9.210 -3.058 -4.919 1.00 92.44 467 TYR A O 1
ATOM 3698 N N . GLN A 1 468 ? 8.338 -2.973 -6.993 1.00 95.56 468 GLN A N 1
ATOM 3699 C CA . GLN A 1 468 ? 9.422 -3.709 -7.655 1.00 95.56 468 GLN A CA 1
ATOM 3700 C C . GLN A 1 468 ? 10.789 -3.026 -7.501 1.00 95.56 468 GLN A C 1
ATOM 3702 O O . GLN A 1 468 ? 11.803 -3.692 -7.309 1.00 95.56 468 GLN A O 1
ATOM 3707 N N . LEU A 1 469 ? 10.820 -1.689 -7.537 1.00 95.19 469 LEU A N 1
ATOM 3708 C CA . LEU A 1 469 ? 12.041 -0.910 -7.292 1.00 95.19 469 LEU A CA 1
ATOM 3709 C C . LEU A 1 469 ? 12.444 -0.955 -5.815 1.00 95.19 469 LEU A C 1
ATOM 3711 O O . LEU A 1 469 ? 13.615 -1.129 -5.491 1.00 95.19 469 LEU A O 1
ATOM 3715 N N . THR A 1 470 ? 11.460 -0.844 -4.921 1.00 95.19 470 THR A N 1
ATOM 3716 C CA . THR A 1 470 ? 11.663 -0.871 -3.468 1.00 95.19 470 THR A CA 1
ATOM 3717 C C . THR A 1 470 ? 12.277 -2.191 -3.015 1.00 95.19 470 THR A C 1
ATOM 3719 O O . THR A 1 470 ? 13.186 -2.187 -2.189 1.00 95.19 470 THR A O 1
ATOM 3722 N N . THR A 1 471 ? 11.797 -3.306 -3.565 1.00 95.62 471 THR A N 1
ATOM 3723 C CA . THR A 1 471 ? 12.237 -4.661 -3.211 1.00 95.62 471 THR A CA 1
ATOM 3724 C C . THR A 1 471 ? 13.376 -5.162 -4.089 1.00 95.62 471 THR A C 1
ATOM 3726 O O . THR A 1 471 ? 13.952 -6.195 -3.778 1.00 95.62 471 THR A O 1
ATOM 3729 N N . ARG A 1 472 ? 13.706 -4.443 -5.175 1.00 95.19 472 ARG A N 1
ATOM 3730 C CA . ARG A 1 472 ? 14.670 -4.868 -6.208 1.00 95.19 472 ARG A CA 1
ATOM 3731 C C . ARG A 1 472 ? 14.356 -6.277 -6.715 1.00 95.19 472 ARG A C 1
ATOM 3733 O O . ARG A 1 472 ? 15.237 -7.126 -6.808 1.00 95.19 472 ARG A O 1
ATOM 3740 N N . GLN A 1 473 ? 13.075 -6.506 -6.993 1.00 95.06 473 GLN A N 1
ATOM 3741 C CA . GLN A 1 473 ? 12.561 -7.778 -7.483 1.00 95.06 473 GLN A CA 1
ATOM 3742 C C . GLN A 1 473 ? 11.376 -7.533 -8.428 1.00 95.06 473 GLN A C 1
ATOM 3744 O O . GLN A 1 473 ? 10.532 -6.684 -8.118 1.00 95.06 473 GLN A O 1
ATOM 3749 N N . PRO A 1 474 ? 11.244 -8.277 -9.541 1.00 96.56 474 PRO A N 1
ATOM 3750 C CA . PRO A 1 474 ? 9.998 -8.331 -10.299 1.00 96.56 474 PRO A CA 1
ATOM 3751 C C . PRO A 1 474 ? 8.820 -8.735 -9.409 1.00 96.56 474 PRO A C 1
ATOM 3753 O O . PRO A 1 474 ? 8.979 -9.520 -8.474 1.00 96.56 474 PRO A O 1
ATOM 3756 N N . VAL A 1 475 ? 7.616 -8.236 -9.710 1.00 95.44 475 VAL A N 1
ATOM 3757 C CA . VAL A 1 475 ? 6.461 -8.416 -8.809 1.00 95.44 475 VAL A CA 1
ATOM 3758 C C . VAL A 1 475 ? 6.136 -9.888 -8.556 1.00 95.44 475 VAL A C 1
ATOM 3760 O O . VAL A 1 475 ? 5.778 -10.223 -7.437 1.00 95.44 475 VAL A O 1
ATOM 3763 N N . PHE A 1 476 ? 6.300 -10.756 -9.559 1.00 96.75 476 PHE A N 1
ATOM 3764 C CA . PHE A 1 476 ? 6.044 -12.194 -9.454 1.00 96.75 476 PHE A CA 1
ATOM 3765 C C . PHE A 1 476 ? 7.311 -13.021 -9.191 1.00 96.75 476 PHE A C 1
ATOM 3767 O O . PHE A 1 476 ? 7.219 -14.238 -9.080 1.00 96.75 476 PHE A O 1
ATOM 3774 N N . GLY A 1 477 ? 8.484 -12.384 -9.083 1.00 94.88 477 GLY A N 1
ATOM 3775 C CA . GLY A 1 477 ? 9.755 -13.066 -8.837 1.00 94.88 477 GLY A CA 1
ATOM 3776 C C . GLY A 1 477 ? 9.978 -14.252 -9.780 1.00 94.88 477 GLY A C 1
ATOM 3777 O O . GLY A 1 477 ? 9.836 -14.129 -11.000 1.00 94.88 477 GLY A O 1
ATOM 3778 N N . ASP A 1 478 ? 10.292 -15.408 -9.206 1.00 95.06 478 ASP A N 1
ATOM 3779 C CA . ASP A 1 478 ? 10.620 -16.614 -9.968 1.00 95.06 478 ASP A CA 1
ATOM 3780 C C . ASP A 1 478 ? 9.403 -17.302 -10.594 1.00 95.06 478 ASP A C 1
ATOM 3782 O O . ASP A 1 478 ? 9.547 -17.960 -11.617 1.00 95.06 478 ASP A O 1
ATOM 3786 N N . VAL A 1 479 ? 8.190 -17.051 -10.089 1.00 97.31 479 VAL A N 1
ATOM 3787 C CA . VAL A 1 479 ? 6.943 -17.593 -10.665 1.00 97.31 479 VAL A CA 1
ATOM 3788 C C . VAL A 1 479 ? 6.353 -16.696 -11.759 1.00 97.31 479 VAL A C 1
ATOM 3790 O O . VAL A 1 479 ? 5.171 -16.795 -12.083 1.00 97.31 479 VAL A O 1
ATOM 3793 N N . THR A 1 480 ? 7.139 -15.775 -12.334 1.00 97.75 480 THR A N 1
ATOM 3794 C CA . THR A 1 480 ? 6.633 -14.824 -13.340 1.00 97.75 480 THR A CA 1
ATOM 3795 C C . THR A 1 480 ? 6.061 -15.531 -14.567 1.00 97.75 480 THR A C 1
ATOM 3797 O O . THR A 1 480 ? 4.963 -15.192 -15.006 1.00 97.75 480 THR A O 1
ATOM 3800 N N . GLU A 1 481 ? 6.773 -16.506 -15.128 1.00 97.62 481 GLU A N 1
ATOM 3801 C CA . GLU A 1 481 ? 6.321 -17.208 -16.334 1.00 97.62 481 GLU A CA 1
ATOM 3802 C C . GLU A 1 481 ? 5.055 -18.031 -16.071 1.00 97.62 481 GLU A C 1
ATOM 3804 O O . GLU A 1 481 ? 4.101 -17.942 -16.851 1.00 97.62 481 GLU A O 1
ATOM 3809 N N . ASP A 1 482 ? 4.998 -18.727 -14.932 1.00 97.75 482 ASP A N 1
ATOM 3810 C CA . ASP A 1 482 ? 3.821 -19.477 -14.484 1.00 97.75 482 ASP A CA 1
ATOM 3811 C C . ASP A 1 482 ? 2.620 -18.556 -14.257 1.00 97.75 482 ASP A C 1
ATOM 3813 O O . ASP A 1 482 ? 1.511 -18.846 -14.710 1.00 97.75 482 ASP A O 1
ATOM 3817 N N . ALA A 1 483 ? 2.833 -17.392 -13.636 1.00 97.56 483 ALA A N 1
ATOM 3818 C CA . ALA A 1 483 ? 1.792 -16.391 -13.438 1.00 97.56 483 ALA A CA 1
ATOM 3819 C C . ALA A 1 483 ? 1.233 -15.873 -14.772 1.00 97.56 483 ALA A C 1
ATOM 3821 O O . ALA A 1 483 ? 0.016 -15.727 -14.920 1.00 97.56 483 ALA A O 1
ATOM 3822 N N . LEU A 1 484 ? 2.093 -15.621 -15.765 1.00 97.50 484 LEU A N 1
ATOM 3823 C CA . LEU A 1 484 ? 1.666 -15.203 -17.103 1.00 97.50 484 LEU A CA 1
ATOM 3824 C C . LEU A 1 484 ? 0.936 -16.331 -17.844 1.00 97.50 484 LEU A C 1
ATOM 3826 O O . LEU A 1 484 ? -0.089 -16.083 -18.482 1.00 97.50 484 LEU A O 1
ATOM 3830 N N . ALA A 1 485 ? 1.415 -17.572 -17.751 1.00 96.06 485 ALA A N 1
ATOM 3831 C CA . ALA A 1 485 ? 0.753 -18.736 -18.333 1.00 96.06 485 ALA A CA 1
ATOM 3832 C C . ALA A 1 485 ? -0.640 -18.961 -17.723 1.00 96.06 485 ALA A C 1
ATOM 3834 O O . ALA A 1 485 ? -1.623 -19.075 -18.461 1.00 96.06 485 ALA A O 1
ATOM 3835 N N . TYR A 1 486 ? -0.743 -18.923 -16.394 1.00 95.88 486 TYR A N 1
ATOM 3836 C CA . TYR A 1 486 ? -2.000 -19.053 -15.663 1.00 95.88 486 TYR A CA 1
ATOM 3837 C C . TYR A 1 486 ? -2.975 -17.920 -16.007 1.00 95.88 486 TYR A C 1
ATOM 3839 O O . TYR A 1 486 ? -4.133 -18.170 -16.341 1.00 95.88 486 TYR A O 1
ATOM 3847 N N . ALA A 1 487 ? -2.503 -16.671 -16.049 1.00 95.31 487 ALA A N 1
ATOM 3848 C CA . ALA A 1 487 ? -3.329 -15.545 -16.471 1.00 95.31 487 ALA A CA 1
ATOM 3849 C C . ALA A 1 487 ? -3.826 -15.686 -17.922 1.00 95.31 487 ALA A C 1
ATOM 3851 O O . ALA A 1 487 ? -4.962 -15.315 -18.219 1.00 95.31 487 ALA A O 1
ATOM 3852 N N . ARG A 1 488 ? -3.018 -16.237 -18.843 1.00 93.44 488 ARG A N 1
ATOM 3853 C CA . ARG A 1 488 ? -3.452 -16.476 -20.233 1.00 93.44 488 ARG A CA 1
ATOM 3854 C C . ARG A 1 488 ? -4.563 -17.515 -20.289 1.00 93.44 488 ARG A C 1
ATOM 3856 O O . ARG A 1 488 ? -5.500 -17.336 -21.063 1.00 93.44 488 ARG A O 1
ATOM 3863 N N . HIS A 1 489 ? -4.463 -18.566 -19.480 1.00 91.56 489 HIS A N 1
ATOM 3864 C CA . HIS A 1 489 ? -5.508 -19.577 -19.363 1.00 91.56 489 HIS A CA 1
ATOM 3865 C C . HIS A 1 489 ? -6.819 -18.956 -18.862 1.00 91.56 489 HIS A C 1
ATOM 3867 O O . HIS A 1 489 ? -7.813 -18.997 -19.581 1.00 91.56 489 HIS A O 1
ATOM 3873 N N . LEU A 1 490 ? -6.786 -18.251 -17.725 1.00 89.19 490 LEU A N 1
ATOM 3874 C CA . LEU A 1 490 ? -7.961 -17.570 -17.166 1.00 89.19 490 LEU A CA 1
ATOM 3875 C C . LEU A 1 490 ? -8.571 -16.527 -18.112 1.00 89.19 490 LEU A C 1
ATOM 3877 O O . LEU A 1 490 ? -9.779 -16.302 -18.091 1.00 89.19 490 LEU A O 1
ATOM 3881 N N . HIS A 1 491 ? -7.745 -15.841 -18.906 1.00 84.94 491 HIS A N 1
ATOM 3882 C CA . HIS A 1 491 ? -8.230 -14.832 -19.842 1.00 84.94 491 HIS A CA 1
ATOM 3883 C C . HIS A 1 491 ? -8.954 -15.442 -21.048 1.00 84.94 491 HIS A C 1
ATOM 3885 O O . HIS A 1 491 ? -9.858 -14.802 -21.568 1.00 84.94 491 HIS A O 1
ATOM 3891 N N . ARG A 1 492 ? -8.573 -16.643 -21.502 1.00 78.69 492 ARG A N 1
ATOM 3892 C CA . ARG A 1 492 ? -9.255 -17.329 -22.615 1.00 78.69 492 ARG A CA 1
ATOM 3893 C C . ARG A 1 492 ? -10.637 -17.851 -22.227 1.00 78.69 492 ARG A C 1
ATOM 3895 O O . ARG A 1 492 ? -11.508 -17.914 -23.086 1.00 78.69 492 ARG A O 1
ATOM 3902 N N . ASP A 1 493 ? -10.817 -18.198 -20.957 1.00 62.41 493 ASP A N 1
ATOM 3903 C CA . ASP A 1 493 ? -12.055 -18.790 -20.442 1.00 62.41 493 ASP A CA 1
ATOM 3904 C C . ASP A 1 493 ? -13.118 -17.740 -20.049 1.00 62.41 493 ASP A C 1
ATOM 3906 O O . ASP A 1 493 ? -14.231 -18.103 -19.668 1.00 62.41 493 ASP A O 1
ATOM 3910 N N . ARG A 1 494 ? -12.792 -16.441 -20.134 1.00 63.31 494 ARG A N 1
ATOM 3911 C CA . ARG A 1 494 ? -13.673 -15.298 -19.832 1.00 63.31 494 ARG A CA 1
ATOM 3912 C C . ARG A 1 494 ? -13.926 -14.453 -21.071 1.00 63.31 494 ARG A C 1
ATOM 3914 O O . ARG A 1 494 ? -15.073 -13.974 -21.214 1.00 63.31 494 ARG A O 1
#

Organism: NCBI:txid2650750

Foldseek 3Di:
DDPVPVVVPPPPVVPPVVPVPPPDPDDDDDDDDDPDDDQFKKKKKWDFQQPPQCQQVQLQVVCQVFQWFWEKEADPVRIIMTMTTPPTDVVSSNVSSCVTDPRTDTPDMDMDRHHDDDSDGGYYYDYPQPDPVDPVLVVVLVVLVADSVDLCNSLCVVLCLQVDADPVLSVLLQVVCCVLPVDGDRCSLQSSLCSLPVDGDSLAADPVRVVLLLCLQQVDPVVVQQQQQQVCCVPQFPDPQEWQFQWKQDQQFIAGSVGDTDDLVCVLVSVVVVDQKWWKDFRRDDQCPPTFIWGQDPVSFTDTPNRTDRPVRVCVVRPRTMTTTDDADFAPLQCLQPVLEQKWKWWKWFDQPPDIDTFFIWIFACADSDHYRGLVRVIWIWGADPQQQTDQWIAGSSRHIDQATPHNRHGSNPRDGQPPVVQVRVSVRVRVVSVPNGRMKIWTWGLHNVSHTHGYGIDSDDDQSRRCSNNSARRRHPCSSVSSVSSVVSVVVD